Protein AF-0000000087077109 (afdb_homodimer)

Foldseek 3Di:
DVVVVVVVVVVLCVQLVQLCCQVVVPPFQAWEAEQVRDDTGTHHLVLLLVQFVQSVVLQVVQVPDPNRHSYHYDNLGHPLLVVQLRSCSRRVDGDPVSCVVRLLVQLLVCLVRVRVSSVVVSLVVCLVVPDLVCLLVQLVSCVVSVPPVSNVSSLVRCLVVVVSRCPDPVVVVRCVVPVVVVVVSVVSNVVVVVVCVVVVD/DVVVVVVVVVVLCVQLVQLCCQVVVPPFQAWEAEQVRDDTGTHHLVLLLVQFVQSVVLSVVQVPDDNRHSYHYDNLGHPLLVVQLRSCSRRVDGDPVSCVVRLLVQLLVCLVRVRVSSVVVSLVVCLVVDDLVCLLVQLVSCVVSVPPVSNVSSLVRCLVVVVSRCPDPVVVVRCVVPVVVVVVSVVSNVVVVVVCVVVVD

pLDDT: mean 93.85, std 10.09, range [44.94, 98.88]

Organism: Hibiscus syriacus (NCBI:txid106335)

InterPro domains:
  IPR000210 BTB/POZ domain [PF00651] (23-129)
  IPR000210 BTB/POZ domain [PS50097] (28-98)
  IPR000210 BTB/POZ domain [SM00225] (28-130)
  IPR011333 SKP1/BTB/POZ domain superfamily [G3DSA:3.30.710.10] (4-131)
  IPR011333 SKP1/BTB/POZ domain superfamily [SSF54695] (13-129)
  IPR044784 BTB/POZ domain containing protein At1g01640-like [PTHR47274] (1-197)

Radius of gyration: 28.77 Å; Cα contacts (8 Å, |Δi|>4): 491; chains: 2; bounding box: 65×84×62 Å

Structure (mmCIF, N/CA/C/O backbone):
data_AF-0000000087077109-model_v1
#
loop_
_entity.id
_entity.type
_entity.pdbx_description
1 polymer 'BTB/POZ domain-containing protein'
#
loop_
_atom_site.group_PDB
_atom_site.id
_atom_site.type_symbol
_atom_site.label_atom_id
_atom_site.label_alt_id
_atom_site.label_comp_id
_atom_site.label_asym_id
_atom_site.label_entity_id
_atom_site.label_seq_id
_atom_site.pdbx_PDB_ins_code
_atom_site.Cartn_x
_atom_site.Cartn_y
_atom_site.Cartn_z
_atom_site.occupancy
_atom_site.B_iso_or_equiv
_atom_site.auth_seq_id
_atom_site.auth_comp_id
_atom_site.auth_asym_id
_atom_site.auth_atom_id
_atom_site.pdbx_PDB_model_num
ATOM 1 N N . MET A 1 1 ? 22.156 6.965 -1.524 1 64.62 1 MET A N 1
ATOM 2 C CA . MET A 1 1 ? 21.531 5.742 -2.029 1 64.62 1 MET A CA 1
ATOM 3 C C . MET A 1 1 ? 20.844 4.973 -0.906 1 64.62 1 MET A C 1
ATOM 5 O O . MET A 1 1 ? 19.688 4.574 -1.038 1 64.62 1 MET A O 1
ATOM 9 N N . LYS A 1 2 ? 21.5 4.812 0.175 1 79.19 2 LYS A N 1
ATOM 10 C CA . LYS A 1 2 ? 20.969 4.141 1.359 1 79.19 2 LYS A CA 1
ATOM 11 C C . LYS A 1 2 ? 19.781 4.898 1.938 1 79.19 2 LYS A C 1
ATOM 13 O O . LYS A 1 2 ? 18.812 4.285 2.395 1 79.19 2 LYS A O 1
ATOM 18 N N . GLU A 1 3 ? 19.844 6.141 1.743 1 84 3 GLU A N 1
ATOM 19 C CA . GLU A 1 3 ? 18.766 6.977 2.277 1 84 3 GLU A CA 1
ATOM 20 C C . GLU A 1 3 ? 17.5 6.836 1.451 1 84 3 GLU A C 1
ATOM 22 O O . GLU A 1 3 ? 16.391 6.797 2.004 1 84 3 GLU A O 1
ATOM 27 N N . ILE A 1 4 ? 17.672 6.719 0.206 1 88.81 4 ILE A N 1
ATOM 28 C CA . ILE A 1 4 ? 16.531 6.559 -0.693 1 88.81 4 ILE A CA 1
ATOM 29 C C . ILE A 1 4 ? 15.844 5.227 -0.418 1 88.81 4 ILE A C 1
ATOM 31 O O . ILE A 1 4 ? 14.609 5.16 -0.342 1 88.81 4 ILE A O 1
ATOM 35 N N . GLU A 1 5 ? 16.641 4.195 -0.267 1 91.62 5 GLU A N 1
ATOM 36 C CA . GLU A 1 5 ? 16.109 2.873 0.023 1 91.62 5 GLU A CA 1
ATOM 37 C C . GLU A 1 5 ? 15.336 2.867 1.34 1 91.62 5 GLU A C 1
ATOM 39 O O . GLU A 1 5 ? 14.273 2.246 1.443 1 91.62 5 GLU A O 1
ATOM 44 N N . GLU A 1 6 ? 15.883 3.574 2.281 1 93.81 6 GLU A N 1
ATOM 45 C CA . GLU A 1 6 ? 15.227 3.643 3.586 1 93.81 6 GLU A CA 1
ATOM 46 C C . GLU A 1 6 ? 13.883 4.348 3.492 1 93.81 6 GLU A C 1
ATOM 48 O O . GLU A 1 6 ? 12.906 3.92 4.109 1 93.81 6 GLU A O 1
ATOM 53 N N . ASP A 1 7 ? 13.844 5.352 2.717 1 94.25 7 ASP A N 1
ATOM 54 C CA . ASP A 1 7 ? 12.602 6.102 2.541 1 94.25 7 ASP A CA 1
ATOM 55 C C . ASP A 1 7 ? 11.555 5.262 1.82 1 94.25 7 ASP A C 1
ATOM 57 O O . ASP A 1 7 ? 10.375 5.273 2.193 1 94.25 7 ASP A O 1
ATOM 61 N N . LEU A 1 8 ? 11.992 4.551 0.834 1 96.44 8 LEU A N 1
ATOM 62 C CA . LEU A 1 8 ? 11.078 3.684 0.097 1 96.44 8 LEU A CA 1
ATOM 63 C C . LEU A 1 8 ? 10.539 2.576 0.995 1 96.44 8 LEU A C 1
ATOM 65 O O . LEU A 1 8 ? 9.352 2.244 0.933 1 96.44 8 LEU A O 1
ATOM 69 N N . ASN A 1 9 ? 11.367 2.08 1.866 1 96.81 9 ASN A N 1
ATOM 70 C CA . ASN A 1 9 ? 10.953 1.017 2.773 1 96.81 9 ASN A CA 1
ATOM 71 C C . ASN A 1 9 ? 9.945 1.518 3.805 1 96.81 9 ASN A C 1
ATOM 73 O O . ASN A 1 9 ? 9.031 0.788 4.191 1 96.81 9 ASN A O 1
ATOM 77 N N . LYS A 1 10 ? 10.094 2.754 4.238 1 97.19 10 LYS A N 1
ATOM 78 C CA . LYS A 1 10 ? 9.125 3.344 5.16 1 97.19 10 LYS A CA 1
ATOM 79 C C . LYS A 1 10 ? 7.754 3.465 4.508 1 97.19 10 LYS A C 1
ATOM 81 O O . LYS A 1 10 ? 6.734 3.178 5.137 1 97.19 10 LYS A O 1
ATOM 86 N N . LYS A 1 11 ? 7.797 3.889 3.217 1 97.75 11 LYS A N 1
ATOM 87 C CA . LYS A 1 11 ? 6.539 4.008 2.484 1 97.75 11 LYS A CA 1
ATOM 88 C C . LYS A 1 11 ? 5.887 2.641 2.293 1 97.75 11 LYS A C 1
ATOM 90 O O . LYS A 1 11 ? 4.676 2.498 2.467 1 97.75 11 LYS A O 1
ATOM 95 N N . ILE A 1 12 ? 6.648 1.659 2.02 1 98.38 12 ILE A N 1
ATOM 96 C CA . ILE A 1 12 ? 6.137 0.307 1.823 1 98.38 12 ILE A CA 1
ATOM 97 C C . ILE A 1 12 ? 5.531 -0.21 3.127 1 98.38 12 ILE A C 1
ATOM 99 O O . ILE A 1 12 ? 4.461 -0.826 3.119 1 98.38 12 ILE A O 1
ATOM 103 N N . ARG A 1 13 ? 6.191 0.058 4.227 1 97.56 13 ARG A N 1
ATOM 104 C CA . ARG A 1 13 ? 5.668 -0.36 5.523 1 97.56 13 ARG A CA 1
ATOM 105 C C . ARG A 1 13 ? 4.32 0.297 5.809 1 97.56 13 ARG A C 1
ATOM 107 O O . ARG A 1 13 ? 3.4 -0.352 6.312 1 97.56 13 ARG A O 1
ATOM 114 N N . PHE A 1 14 ? 4.227 1.547 5.441 1 98.25 14 PHE A N 1
ATOM 115 C CA . PHE A 1 14 ? 2.971 2.268 5.625 1 98.25 14 PHE A CA 1
ATOM 116 C C . PHE A 1 14 ? 1.862 1.648 4.781 1 98.25 14 PHE A C 1
ATOM 118 O O . PHE A 1 14 ? 0.792 1.322 5.297 1 98.25 14 PHE A O 1
ATOM 125 N N . LEU A 1 15 ? 2.146 1.404 3.537 1 98.25 15 LEU A N 1
ATOM 126 C CA . LEU A 1 15 ? 1.129 0.94 2.6 1 98.25 15 LEU A CA 1
ATOM 127 C C . LEU A 1 15 ? 0.767 -0.517 2.869 1 98.25 15 LEU A C 1
ATOM 129 O O . LEU A 1 15 ? -0.402 -0.898 2.77 1 98.25 15 LEU A O 1
ATOM 133 N N . SER A 1 16 ? 1.752 -1.336 3.221 1 97.88 16 SER A N 1
ATOM 134 C CA . SER A 1 16 ? 1.506 -2.752 3.479 1 97.88 16 SER A CA 1
ATOM 135 C C . SER A 1 16 ? 0.81 -2.957 4.82 1 97.88 16 SER A C 1
ATOM 137 O O . SER A 1 16 ? 0.307 -4.047 5.105 1 97.88 16 SER A O 1
ATOM 139 N N . GLY A 1 17 ? 0.714 -1.933 5.598 1 96.75 17 GLY A N 1
ATOM 140 C CA . GLY A 1 17 ? 0.066 -2.01 6.898 1 96.75 17 GLY A CA 1
ATOM 141 C C . GLY A 1 17 ? -1.412 -2.336 6.809 1 96.75 17 GLY A C 1
ATOM 142 O O . GLY A 1 17 ? -2.027 -2.725 7.805 1 96.75 17 GLY A O 1
ATOM 143 N N . LEU A 1 18 ? -1.91 -2.26 5.625 1 97.62 18 LEU A N 1
ATOM 144 C CA . LEU A 1 18 ? -3.316 -2.592 5.418 1 97.62 18 LEU A CA 1
ATOM 145 C C . LEU A 1 18 ? -3.578 -4.062 5.727 1 97.62 18 LEU A C 1
ATOM 147 O O . LEU A 1 18 ? -4.727 -4.461 5.93 1 97.62 18 LEU A O 1
ATOM 151 N N . ILE A 1 19 ? -2.545 -4.848 5.801 1 98.12 19 ILE A N 1
ATOM 152 C CA . ILE A 1 19 ? -2.646 -6.281 6.055 1 98.12 19 ILE A CA 1
ATOM 153 C C . ILE A 1 19 ? -3.297 -6.52 7.418 1 98.12 19 ILE A C 1
ATOM 155 O O . ILE A 1 19 ? -3.906 -7.566 7.645 1 98.12 19 ILE A O 1
ATOM 159 N N . VAL A 1 20 ? -3.234 -5.559 8.312 1 97.69 20 VAL A N 1
ATOM 160 C CA . VAL A 1 20 ? -3.82 -5.695 9.641 1 97.69 20 VAL A CA 1
ATOM 161 C C . VAL A 1 20 ? -5.34 -5.809 9.531 1 97.69 20 VAL A C 1
ATOM 163 O O . VAL A 1 20 ? -5.973 -6.527 10.305 1 97.69 20 VAL A O 1
ATOM 166 N N . ALA A 1 21 ? -5.867 -5.062 8.555 1 97.56 21 ALA A N 1
ATOM 167 C CA . ALA A 1 21 ? -7.309 -5.145 8.336 1 97.56 21 ALA A CA 1
ATOM 168 C C . ALA A 1 21 ? -7.723 -6.551 7.914 1 97.56 21 ALA A C 1
ATOM 170 O O . ALA A 1 21 ? -8.789 -7.031 8.289 1 97.56 21 ALA A O 1
ATOM 171 N N . PHE A 1 22 ? -6.918 -7.238 7.18 1 98.19 22 PHE A N 1
ATOM 172 C CA . PHE A 1 22 ? -7.164 -8.609 6.742 1 98.19 22 PHE A CA 1
ATOM 173 C C . PHE A 1 22 ? -6.996 -9.586 7.902 1 98.19 22 PHE A C 1
ATOM 175 O O . PHE A 1 22 ? -7.898 -10.375 8.188 1 98.19 22 PHE A O 1
ATOM 182 N N . ARG A 1 23 ? -5.902 -9.414 8.57 1 97.81 23 ARG A N 1
ATOM 183 C CA . ARG A 1 23 ? -5.555 -10.352 9.641 1 97.81 23 ARG A CA 1
ATOM 184 C C . ARG A 1 23 ? -6.555 -10.273 10.789 1 97.81 23 ARG A C 1
ATOM 186 O O . ARG A 1 23 ? -6.984 -11.297 11.32 1 97.81 23 ARG A O 1
ATOM 193 N N . ASP A 1 24 ? -6.926 -9.031 11.102 1 96.81 24 ASP A N 1
ATOM 194 C CA . ASP A 1 24 ? -7.824 -8.828 12.234 1 96.81 24 ASP A CA 1
ATOM 195 C C . ASP A 1 24 ? -9.281 -8.75 11.773 1 96.81 24 ASP A C 1
ATOM 197 O O . ASP A 1 24 ? -10.18 -8.523 12.586 1 96.81 24 ASP A O 1
ATOM 201 N N . GLN A 1 25 ? -9.523 -8.938 10.5 1 96.94 25 GLN A N 1
ATOM 202 C CA . GLN A 1 25 ? -10.852 -8.93 9.898 1 96.94 25 GLN A CA 1
ATOM 203 C C . GLN A 1 25 ? -11.617 -7.672 10.289 1 96.94 25 GLN A C 1
ATOM 205 O O . GLN A 1 25 ? -12.758 -7.754 10.75 1 96.94 25 GLN A O 1
ATOM 210 N N . ILE A 1 26 ? -10.922 -6.516 10.117 1 95.62 26 ILE A N 1
ATOM 211 C CA . ILE A 1 26 ? -11.5 -5.223 10.461 1 95.62 26 ILE A CA 1
ATOM 212 C C . ILE A 1 26 ? -12.398 -4.734 9.32 1 95.62 26 ILE A C 1
ATOM 214 O O . ILE A 1 26 ? -11.906 -4.418 8.234 1 95.62 26 ILE A O 1
ATOM 218 N N . HIS A 1 27 ? -13.703 -4.715 9.555 1 94.25 27 HIS A N 1
ATOM 219 C CA . HIS A 1 27 ? -14.695 -4.164 8.641 1 94.25 27 HIS A CA 1
ATOM 220 C C . HIS A 1 27 ? -14.68 -4.898 7.305 1 94.25 27 HIS A C 1
ATOM 222 O O . HIS A 1 27 ? -14.688 -4.266 6.246 1 94.25 27 HIS A O 1
ATOM 228 N N . THR A 1 28 ? -14.547 -6.188 7.309 1 96.44 28 THR A N 1
ATOM 229 C CA . THR A 1 28 ? -14.648 -6.98 6.09 1 96.44 28 THR A CA 1
ATOM 230 C C . THR A 1 28 ? -16.078 -6.934 5.531 1 96.44 28 THR A C 1
ATOM 232 O O . THR A 1 28 ? -17.031 -6.711 6.277 1 96.44 28 THR A O 1
ATOM 235 N N . ASP A 1 29 ? -16.203 -7.141 4.184 1 95.06 29 ASP A N 1
ATOM 236 C CA . ASP A 1 29 ? -17.516 -6.977 3.598 1 95.06 29 ASP A CA 1
ATOM 237 C C . ASP A 1 29 ? -17.766 -7.992 2.48 1 95.06 29 ASP A C 1
ATOM 239 O O . ASP A 1 29 ? -18.703 -7.855 1.698 1 95.06 29 ASP A O 1
ATOM 243 N N . ILE A 1 30 ? -16.953 -9.047 2.363 1 96.25 30 ILE A N 1
ATOM 244 C CA . ILE A 1 30 ? -17.141 -10.109 1.381 1 96.25 30 ILE A CA 1
ATOM 245 C C . ILE A 1 30 ? -16.5 -11.398 1.895 1 96.25 30 ILE A C 1
ATOM 247 O O . ILE A 1 30 ? -15.578 -11.367 2.711 1 96.25 30 ILE A O 1
ATOM 251 N N . GLN A 1 31 ? -17.016 -12.492 1.467 1 97.44 31 GLN A N 1
ATOM 252 C CA . GLN A 1 31 ? -16.469 -13.805 1.789 1 97.44 31 GLN A CA 1
ATOM 253 C C . GLN A 1 31 ? -15.922 -14.5 0.542 1 97.44 31 GLN A C 1
ATOM 255 O O . GLN A 1 31 ? -16.578 -14.516 -0.502 1 97.44 31 GLN A O 1
ATOM 260 N N . LEU A 1 32 ? -14.727 -15.07 0.633 1 97.88 32 LEU A N 1
ATOM 261 C CA . LEU A 1 32 ? -14.148 -15.875 -0.441 1 97.88 32 LEU A CA 1
ATOM 262 C C . LEU A 1 32 ? -14.148 -17.359 -0.073 1 97.88 32 LEU A C 1
ATOM 264 O O . LEU A 1 32 ? -13.648 -17.734 0.985 1 97.88 32 LEU A O 1
ATOM 268 N N . LYS A 1 33 ? -14.664 -18.141 -0.92 1 97.88 33 LYS A N 1
ATOM 269 C CA . LYS A 1 33 ? -14.766 -19.578 -0.689 1 97.88 33 LYS A CA 1
ATOM 270 C C . LYS A 1 33 ? -13.727 -20.344 -1.506 1 97.88 33 LYS A C 1
ATOM 272 O O . LYS A 1 33 ? -13.68 -20.219 -2.73 1 97.88 33 LYS A O 1
ATOM 277 N N . PRO A 1 34 ? -12.93 -21.156 -0.803 1 98.31 34 PRO A N 1
ATOM 278 C CA . PRO A 1 34 ? -11.938 -21.953 -1.535 1 98.31 34 PRO A CA 1
ATOM 279 C C . PRO A 1 34 ? -12.555 -23.141 -2.273 1 98.31 34 PRO A C 1
ATOM 281 O O . PRO A 1 34 ? -13.695 -23.516 -1.998 1 98.31 34 PRO A O 1
ATOM 284 N N . GLY A 1 35 ? -11.82 -23.719 -3.186 1 97.12 35 GLY A N 1
ATOM 285 C CA . GLY A 1 35 ? -12.297 -24.797 -4.039 1 97.12 35 GLY A CA 1
ATOM 286 C C . GLY A 1 35 ? -12.406 -26.125 -3.322 1 97.12 35 GLY A C 1
ATOM 287 O O . GLY A 1 35 ? -13.109 -27.016 -3.775 1 97.12 35 GLY A O 1
ATOM 288 N N . ASN A 1 36 ? -11.727 -26.219 -2.189 1 97.12 36 ASN A N 1
ATOM 289 C CA . ASN A 1 36 ? -11.75 -27.484 -1.464 1 97.12 36 ASN A CA 1
ATOM 290 C C . ASN A 1 36 ? -12.867 -27.516 -0.425 1 97.12 36 ASN A C 1
ATOM 292 O O . ASN A 1 36 ? -12.789 -28.266 0.554 1 97.12 36 ASN A O 1
ATOM 296 N N . ASP A 1 37 ? -13.766 -26.688 -0.528 1 93.94 37 ASP A N 1
ATOM 297 C CA . ASP A 1 37 ? -14.945 -26.594 0.329 1 93.94 37 ASP A CA 1
ATOM 298 C C . ASP A 1 37 ? -14.547 -26.297 1.773 1 93.94 37 ASP A C 1
ATOM 300 O O . ASP A 1 37 ? -15.188 -26.781 2.709 1 93.94 37 ASP A O 1
ATOM 304 N N . GLY A 1 38 ? -13.453 -25.656 1.883 1 96.75 38 GLY A N 1
ATOM 305 C CA . GLY A 1 38 ? -13.062 -25.172 3.195 1 96.75 38 GLY A CA 1
ATOM 306 C C . GLY A 1 38 ? -13.844 -23.953 3.645 1 96.75 38 GLY A C 1
ATOM 307 O O . GLY A 1 38 ? -14.766 -23.516 2.951 1 96.75 38 GLY A O 1
ATOM 308 N N . PRO A 1 39 ? -13.586 -23.5 4.777 1 97.31 39 PRO A N 1
ATOM 309 C CA . PRO A 1 39 ? -14.266 -22.312 5.301 1 97.31 39 PRO A CA 1
ATOM 310 C C . PRO A 1 39 ? -14.023 -21.078 4.441 1 97.31 39 PRO A C 1
ATOM 312 O O . PRO A 1 39 ? -12.961 -20.938 3.824 1 97.31 39 PRO A O 1
ATOM 315 N N . THR A 1 40 ? -14.984 -20.25 4.457 1 97.69 40 THR A N 1
ATOM 316 C CA . THR A 1 40 ? -14.836 -18.984 3.738 1 97.69 40 THR A CA 1
ATOM 317 C C . THR A 1 40 ? -13.852 -18.062 4.453 1 97.69 40 THR A C 1
ATOM 319 O O . THR A 1 40 ? -13.648 -18.188 5.664 1 97.69 40 THR A O 1
ATOM 322 N N . ILE A 1 41 ? -13.258 -17.125 3.689 1 98.31 41 ILE A N 1
ATOM 323 C CA . ILE A 1 41 ? -12.297 -16.156 4.203 1 98.31 41 ILE A CA 1
ATOM 324 C C . ILE A 1 41 ? -12.828 -14.742 4 1 98.31 41 ILE A C 1
ATOM 326 O O . ILE A 1 41 ? -13.062 -14.32 2.865 1 98.31 41 ILE A O 1
ATOM 330 N N . PRO A 1 42 ? -12.984 -14.008 5.098 1 98.12 42 PRO A N 1
ATOM 331 C CA . PRO A 1 42 ? -13.445 -12.617 4.957 1 98.12 42 PRO A CA 1
ATOM 332 C C . PRO A 1 42 ? -12.391 -11.719 4.316 1 98.12 42 PRO A C 1
ATOM 334 O O . PRO A 1 42 ? -11.195 -11.875 4.574 1 98.12 42 PRO A O 1
ATOM 337 N N . ALA A 1 43 ? -12.812 -10.828 3.473 1 98 43 ALA A N 1
ATOM 338 C CA . ALA A 1 43 ? -11.93 -9.883 2.787 1 98 43 ALA A CA 1
ATOM 339 C C . ALA A 1 43 ? -12.664 -8.578 2.486 1 98 43 ALA A C 1
ATOM 341 O O . ALA A 1 43 ? -13.68 -8.273 3.113 1 98 43 ALA A O 1
ATOM 342 N N . HIS A 1 44 ? -12.102 -7.738 1.712 1 97.44 44 HIS A N 1
ATOM 343 C CA . HIS A 1 44 ? -12.664 -6.426 1.406 1 97.44 44 HIS A CA 1
ATOM 344 C C . HIS A 1 44 ? -12.883 -6.258 -0.094 1 97.44 44 HIS A C 1
ATOM 346 O O . HIS A 1 44 ? -11.938 -6.359 -0.88 1 97.44 44 HIS A O 1
ATOM 352 N N . ARG A 1 45 ? -14.078 -5.938 -0.504 1 96.62 45 ARG A N 1
ATOM 353 C CA . ARG A 1 45 ? -14.461 -5.797 -1.906 1 96.62 45 ARG A CA 1
ATOM 354 C C . ARG A 1 45 ? -13.57 -4.789 -2.619 1 96.62 45 ARG A C 1
ATOM 356 O O . ARG A 1 45 ? -13.055 -5.062 -3.707 1 96.62 45 ARG A O 1
ATOM 363 N N . ALA A 1 46 ? -13.398 -3.623 -1.99 1 96.69 46 ALA A N 1
ATOM 364 C CA . ALA A 1 46 ? -12.672 -2.521 -2.617 1 96.69 46 ALA A CA 1
ATOM 365 C C . ALA A 1 46 ? -11.234 -2.92 -2.924 1 96.69 46 ALA A C 1
ATOM 367 O O . ALA A 1 46 ? -10.695 -2.574 -3.98 1 96.69 46 ALA A O 1
ATOM 368 N N . LEU A 1 47 ? -10.602 -3.637 -1.979 1 97.94 47 LEU A N 1
ATOM 369 C CA . LEU A 1 47 ? -9.227 -4.074 -2.164 1 97.94 47 LEU A CA 1
ATOM 370 C C . LEU A 1 47 ? -9.117 -5.047 -3.332 1 97.94 47 LEU A C 1
ATOM 372 O O . LEU A 1 47 ? -8.242 -4.895 -4.191 1 97.94 47 LEU A O 1
ATOM 376 N N . LEU A 1 48 ? -10.039 -6.02 -3.354 1 98 48 LEU A N 1
ATOM 377 C CA . LEU A 1 48 ? -10.031 -7.008 -4.426 1 98 48 LEU A CA 1
ATOM 378 C C . LEU A 1 48 ? -10.227 -6.336 -5.785 1 98 48 LEU A C 1
ATOM 380 O O . LEU A 1 48 ? -9.492 -6.629 -6.734 1 98 48 LEU A O 1
ATOM 384 N N . ALA A 1 49 ? -11.18 -5.426 -5.812 1 97.06 49 ALA A N 1
ATOM 385 C CA . ALA A 1 49 ? -11.492 -4.73 -7.059 1 97.06 49 ALA A CA 1
ATOM 386 C C . ALA A 1 49 ? -10.32 -3.875 -7.527 1 97.06 49 ALA A C 1
ATOM 388 O O . ALA A 1 49 ? -10.094 -3.729 -8.727 1 97.06 49 ALA A O 1
ATOM 389 N N . ALA A 1 50 ? -9.594 -3.348 -6.598 1 97.25 50 ALA A N 1
ATOM 390 C CA . ALA A 1 50 ? -8.469 -2.48 -6.938 1 97.25 50 ALA A CA 1
ATOM 391 C C . ALA A 1 50 ? -7.273 -3.299 -7.426 1 97.25 50 ALA A C 1
ATOM 393 O O . ALA A 1 50 ? -6.457 -2.811 -8.211 1 97.25 50 ALA A O 1
ATOM 394 N N . ARG A 1 51 ? -7.137 -4.543 -7.027 1 97.94 51 ARG A N 1
ATOM 395 C CA . ARG A 1 51 ? -5.941 -5.344 -7.258 1 97.94 51 ARG A CA 1
ATOM 396 C C . ARG A 1 51 ? -6.102 -6.211 -8.508 1 97.94 51 ARG A C 1
ATOM 398 O O . ARG A 1 51 ? -5.113 -6.711 -9.047 1 97.94 51 ARG A O 1
ATOM 405 N N . SER A 1 52 ? -7.297 -6.402 -8.914 1 97.81 52 SER A N 1
ATOM 406 C CA . SER A 1 52 ? -7.582 -7.312 -10.016 1 97.81 52 SER A CA 1
ATOM 407 C C . SER A 1 52 ? -8.766 -6.824 -10.844 1 97.81 52 SER A C 1
ATOM 409 O O . SER A 1 52 ? -9.875 -6.672 -10.32 1 97.81 52 SER A O 1
ATOM 411 N N . GLU A 1 53 ? -8.547 -6.688 -12.156 1 95.19 53 GLU A N 1
ATOM 412 C CA . GLU A 1 53 ? -9.633 -6.293 -13.047 1 95.19 53 GLU A CA 1
ATOM 413 C C . GLU A 1 53 ? -10.734 -7.348 -13.078 1 95.19 53 GLU A C 1
ATOM 415 O O . GLU A 1 53 ? -11.914 -7.016 -13.172 1 95.19 53 GLU A O 1
ATOM 420 N N . ILE A 1 54 ? -10.352 -8.555 -12.969 1 97.19 54 ILE A N 1
ATOM 421 C CA . ILE A 1 54 ? -11.305 -9.648 -12.984 1 97.19 54 ILE A CA 1
ATOM 422 C C . ILE A 1 54 ? -12.164 -9.617 -11.727 1 97.19 54 ILE A C 1
ATOM 424 O O . ILE A 1 54 ? -13.391 -9.742 -11.789 1 97.19 54 ILE A O 1
ATOM 428 N N . PHE A 1 55 ? -11.531 -9.398 -10.578 1 96.62 55 PHE A N 1
ATOM 429 C CA . PHE A 1 55 ? -12.312 -9.242 -9.352 1 96.62 55 PHE A CA 1
ATOM 430 C C . PHE A 1 55 ? -13.227 -8.023 -9.438 1 96.62 55 PHE A C 1
ATOM 432 O O . PHE A 1 55 ? -14.367 -8.07 -8.984 1 96.62 55 PHE A O 1
ATOM 439 N N . ARG A 1 56 ? -12.68 -6.953 -10 1 95.38 56 ARG A N 1
ATOM 440 C CA . ARG A 1 56 ? -13.492 -5.75 -10.164 1 95.38 56 ARG A CA 1
ATOM 441 C C . ARG A 1 56 ? -14.758 -6.051 -10.953 1 95.38 56 ARG A C 1
ATOM 443 O O . ARG A 1 56 ? -15.859 -5.672 -10.531 1 95.38 56 ARG A O 1
ATOM 450 N N . ASP A 1 57 ? -14.688 -6.773 -12.016 1 94.38 57 ASP A N 1
ATOM 451 C CA . ASP A 1 57 ? -15.82 -7.133 -12.859 1 94.38 57 ASP A CA 1
ATOM 452 C C . ASP A 1 57 ? -16.797 -8.047 -12.117 1 94.38 57 ASP A C 1
ATOM 454 O O . ASP A 1 57 ? -18.016 -7.875 -12.211 1 94.38 57 ASP A O 1
ATOM 458 N N . MET A 1 58 ? -16.219 -8.977 -11.398 1 92.19 58 MET A N 1
ATOM 459 C CA . MET A 1 58 ? -17.031 -9.914 -10.641 1 92.19 58 MET A CA 1
ATOM 460 C C . MET A 1 58 ? -17.891 -9.188 -9.609 1 92.19 58 MET A C 1
ATOM 462 O O . MET A 1 58 ? -19.047 -9.547 -9.383 1 92.19 58 MET A O 1
ATOM 466 N N . LEU A 1 59 ? -17.312 -8.203 -9.031 1 92.69 59 LEU A N 1
ATOM 467 C CA . LEU A 1 59 ? -17.953 -7.527 -7.91 1 92.69 59 LEU A CA 1
ATOM 468 C C . LEU A 1 59 ? -18.875 -6.418 -8.406 1 92.69 59 LEU A C 1
ATOM 470 O O . LEU A 1 59 ? -19.75 -5.949 -7.664 1 92.69 59 LEU A O 1
ATOM 474 N N . ASP A 1 60 ? -18.656 -5.855 -9.547 1 84.31 60 ASP A N 1
ATOM 475 C CA . ASP A 1 60 ? -19.531 -4.863 -10.156 1 84.31 60 ASP A CA 1
ATOM 476 C C . ASP A 1 60 ? -20.812 -5.512 -10.664 1 84.31 60 ASP A C 1
ATOM 478 O O . ASP A 1 60 ? -21.891 -4.914 -10.586 1 84.31 60 ASP A O 1
ATOM 482 N N . SER A 1 61 ? -20.734 -6.605 -11.344 1 68.62 61 SER A N 1
ATOM 483 C CA . SER A 1 61 ? -21.875 -7.309 -11.922 1 68.62 61 SER A CA 1
ATOM 484 C C . SER A 1 61 ? -22.875 -7.715 -10.852 1 68.62 61 SER A C 1
ATOM 486 O O . SER A 1 61 ? -24.078 -7.773 -11.109 1 68.62 61 SER A O 1
ATOM 488 N N . ASP A 1 62 ? -22.5 -7.941 -9.711 1 55.03 62 ASP A N 1
ATOM 489 C CA . ASP A 1 62 ? -23.375 -8.383 -8.633 1 55.03 62 ASP A CA 1
ATOM 490 C C . ASP A 1 62 ? -24.266 -7.242 -8.141 1 55.03 62 ASP A C 1
ATOM 492 O O . ASP A 1 62 ? -25.312 -7.48 -7.543 1 55.03 62 ASP A O 1
ATOM 496 N N . ASP A 1 63 ? -23.906 -5.914 -8.242 1 52.81 63 ASP A N 1
ATOM 497 C CA . ASP A 1 63 ? -24.734 -4.789 -7.793 1 52.81 63 ASP A CA 1
ATOM 498 C C . ASP A 1 63 ? -26.047 -4.723 -8.57 1 52.81 63 ASP A C 1
ATOM 500 O O . ASP A 1 63 ? -27.016 -4.109 -8.109 1 52.81 63 ASP A O 1
ATOM 504 N N . CYS A 1 64 ? -26.172 -5.121 -9.867 1 48.53 64 CYS A N 1
ATOM 505 C CA . CYS A 1 64 ? -27.375 -4.879 -10.648 1 48.53 64 CYS A CA 1
ATOM 506 C C . CYS A 1 64 ? -28.438 -5.941 -10.359 1 48.53 64 CYS A C 1
ATOM 508 O O . CYS A 1 64 ? -29.594 -5.781 -10.734 1 48.53 64 CYS A O 1
ATOM 510 N N . LYS A 1 65 ? -27.984 -7.199 -10.211 1 45.97 65 LYS A N 1
ATOM 511 C CA . LYS A 1 65 ? -29.062 -8.172 -10.141 1 45.97 65 LYS A CA 1
ATOM 512 C C . LYS A 1 65 ? -29.469 -8.43 -8.695 1 45.97 65 LYS A C 1
ATOM 514 O O . LYS A 1 65 ? -30.328 -7.738 -8.148 1 45.97 65 LYS A O 1
ATOM 519 N N . ALA A 1 66 ? -29.438 -9.727 -8.297 1 45 66 ALA A N 1
ATOM 520 C CA . ALA A 1 66 ? -29.875 -10.32 -7.031 1 45 66 ALA A CA 1
ATOM 521 C C . ALA A 1 66 ? -28.969 -9.859 -5.887 1 45 66 ALA A C 1
ATOM 523 O O . ALA A 1 66 ? -27.844 -9.422 -6.109 1 45 66 ALA A O 1
ATOM 524 N N . PRO A 1 67 ? -29.5 -9.633 -4.805 1 48 67 PRO A N 1
ATOM 525 C CA . PRO A 1 67 ? -28.688 -9.219 -3.666 1 48 67 PRO A CA 1
ATOM 526 C C . PRO A 1 67 ? -27.281 -9.82 -3.699 1 48 67 PRO A C 1
ATOM 528 O O . PRO A 1 67 ? -27.125 -11.016 -3.928 1 48 67 PRO A O 1
ATOM 531 N N . PRO A 1 68 ? -26.297 -9.094 -4.148 1 50.53 68 PRO A N 1
ATOM 532 C CA . PRO A 1 68 ? -24.969 -9.648 -4.352 1 50.53 68 PRO A CA 1
ATOM 533 C C . PRO A 1 68 ? -24.594 -10.695 -3.303 1 50.53 68 PRO A C 1
ATOM 535 O O . PRO A 1 68 ? -24.875 -10.516 -2.115 1 50.53 68 PRO A O 1
ATOM 538 N N . SER A 1 69 ? -24.562 -11.883 -3.615 1 61.34 69 SER A N 1
ATOM 539 C CA . SER A 1 69 ? -24.016 -12.867 -2.682 1 61.34 69 SER A CA 1
ATOM 540 C C . SER A 1 69 ? -22.75 -12.352 -2.008 1 61.34 69 SER A C 1
ATOM 542 O O . SER A 1 69 ? -21.922 -11.695 -2.648 1 61.34 69 SER A O 1
ATOM 544 N N . ASP A 1 70 ? -22.703 -12.289 -0.765 1 83.94 70 ASP A N 1
ATOM 545 C CA . ASP A 1 70 ? -21.594 -11.867 0.094 1 83.94 70 ASP A CA 1
ATOM 546 C C . ASP A 1 70 ? -20.438 -12.859 0.02 1 83.94 70 ASP A C 1
ATOM 548 O O . ASP A 1 70 ? -19.547 -12.852 0.877 1 83.94 70 ASP A O 1
ATOM 552 N N . THR A 1 71 ? -20.562 -13.758 -1.202 1 93 71 THR A N 1
ATOM 553 C CA . THR A 1 71 ? -19.516 -14.766 -1.251 1 93 71 THR A CA 1
ATOM 554 C C . THR A 1 71 ? -19.031 -14.977 -2.686 1 93 71 THR A C 1
ATOM 556 O O . THR A 1 71 ? -19.844 -15.078 -3.607 1 93 71 THR A O 1
ATOM 559 N N . ILE A 1 72 ? -17.812 -14.992 -2.98 1 94.25 72 ILE A N 1
ATOM 560 C CA . ILE A 1 72 ? -17.172 -15.344 -4.242 1 94.25 72 ILE A CA 1
ATOM 561 C C . ILE A 1 72 ? -16.406 -16.656 -4.078 1 94.25 72 ILE A C 1
ATOM 563 O O . ILE A 1 72 ? -15.656 -16.812 -3.117 1 94.25 72 ILE A O 1
ATOM 567 N N . THR A 1 73 ? -16.609 -17.531 -5.016 1 95.75 73 THR A N 1
ATOM 568 C CA . THR A 1 73 ? -15.891 -18.812 -4.961 1 95.75 73 THR A CA 1
ATOM 569 C C . THR A 1 73 ? -14.656 -18.766 -5.859 1 95.75 73 THR A C 1
ATOM 571 O O . THR A 1 73 ? -14.719 -18.266 -6.98 1 95.75 73 THR A O 1
ATOM 574 N N . ILE A 1 74 ? -13.609 -19.219 -5.367 1 97.62 74 ILE A N 1
ATOM 575 C CA . ILE A 1 74 ? -12.359 -19.422 -6.102 1 97.62 74 ILE A CA 1
ATOM 576 C C . ILE A 1 74 ? -12.062 -20.906 -6.223 1 97.62 74 ILE A C 1
ATOM 578 O O . ILE A 1 74 ? -11.289 -21.453 -5.434 1 97.62 74 ILE A O 1
ATOM 582 N N . PRO A 1 75 ? -12.555 -21.469 -7.188 1 96.94 75 PRO A N 1
ATOM 583 C CA . PRO A 1 75 ? -12.602 -22.938 -7.215 1 96.94 75 PRO A CA 1
ATOM 584 C C . PRO A 1 75 ? -11.227 -23.562 -7.422 1 96.94 75 PRO A C 1
ATOM 586 O O . PRO A 1 75 ? -11.008 -24.719 -7.047 1 96.94 75 PRO A O 1
ATOM 589 N N . GLU A 1 76 ? -10.297 -22.891 -7.945 1 96.5 76 GLU A N 1
ATOM 590 C CA . GLU A 1 76 ? -9.023 -23.516 -8.328 1 96.5 76 GLU A CA 1
ATOM 591 C C . GLU A 1 76 ? -8.039 -23.5 -7.16 1 96.5 76 GLU A C 1
ATOM 593 O O . GLU A 1 76 ? -6.992 -24.141 -7.223 1 96.5 76 GLU A O 1
ATOM 598 N N . LEU A 1 77 ? -8.367 -22.75 -6.121 1 98.62 77 LEU A N 1
ATOM 599 C CA . LEU A 1 77 ? -7.441 -22.625 -4.996 1 98.62 77 LEU A CA 1
ATOM 600 C C . LEU A 1 77 ? -8.008 -23.297 -3.754 1 98.62 77 LEU A C 1
ATOM 602 O O . LEU A 1 77 ? -9.195 -23.156 -3.445 1 98.62 77 LEU A O 1
ATOM 606 N N . ASN A 1 78 ? -7.156 -24.094 -3.096 1 98.56 78 ASN A N 1
ATOM 607 C CA . ASN A 1 78 ? -7.566 -24.594 -1.785 1 98.56 78 ASN A CA 1
ATOM 608 C C . ASN A 1 78 ? -7.441 -23.516 -0.715 1 98.56 78 ASN A C 1
ATOM 610 O O . ASN A 1 78 ? -7.066 -22.375 -1.014 1 98.56 78 ASN A O 1
ATOM 614 N N . THR A 1 79 ? -7.699 -23.844 0.505 1 98.62 79 THR A N 1
ATOM 615 C CA . THR A 1 79 ? -7.781 -22.875 1.596 1 98.62 79 THR A CA 1
ATOM 616 C C . THR A 1 79 ? -6.445 -22.172 1.794 1 98.62 79 THR A C 1
ATOM 618 O O . THR A 1 79 ? -6.391 -20.938 1.843 1 98.62 79 THR A O 1
ATOM 621 N N . GLU A 1 80 ? -5.348 -22.906 1.839 1 98.56 80 GLU A N 1
ATOM 622 C CA . GLU A 1 80 ? -4.031 -22.328 2.098 1 98.56 80 GLU A CA 1
ATOM 623 C C . GLU A 1 80 ? -3.58 -21.438 0.94 1 98.56 80 GLU A C 1
ATOM 625 O O . GLU A 1 80 ? -3.008 -20.375 1.157 1 98.56 80 GLU A O 1
ATOM 630 N N . GLU A 1 81 ? -3.859 -21.922 -0.244 1 98.81 81 GLU A N 1
ATOM 631 C CA . GLU A 1 81 ? -3.5 -21.156 -1.435 1 98.81 81 GLU A CA 1
ATOM 632 C C . GLU A 1 81 ? -4.281 -19.844 -1.505 1 98.81 81 GLU A C 1
ATOM 634 O O . GLU A 1 81 ? -3.713 -18.797 -1.816 1 98.81 81 GLU A O 1
ATOM 639 N N . LEU A 1 82 ? -5.555 -19.938 -1.196 1 98.81 82 LEU A N 1
ATOM 640 C CA . LEU A 1 82 ? -6.391 -18.75 -1.221 1 98.81 82 LEU A CA 1
ATOM 641 C C . LEU A 1 82 ? -5.953 -17.75 -0.151 1 98.81 82 LEU A C 1
ATOM 643 O O . LEU A 1 82 ? -5.891 -16.547 -0.406 1 98.81 82 LEU A O 1
ATOM 647 N N . GLU A 1 83 ? -5.617 -18.25 0.983 1 98.62 83 GLU A N 1
ATOM 648 C CA . GLU A 1 83 ? -5.098 -17.391 2.041 1 98.62 83 GLU A CA 1
ATOM 649 C C . GLU A 1 83 ? -3.818 -16.688 1.599 1 98.62 83 GLU A C 1
ATOM 651 O O . GLU A 1 83 ? -3.643 -15.484 1.851 1 98.62 83 GLU A O 1
ATOM 656 N N . SER A 1 84 ? -2.918 -17.391 0.964 1 98.81 84 SER A N 1
ATOM 657 C CA . SER A 1 84 ? -1.666 -16.828 0.474 1 98.81 84 SER A CA 1
ATOM 658 C C . SER A 1 84 ? -1.923 -15.758 -0.583 1 98.81 84 SER A C 1
ATOM 660 O O . SER A 1 84 ? -1.273 -14.711 -0.583 1 98.81 84 SER A O 1
ATOM 662 N N . LEU A 1 85 ? -2.877 -16.047 -1.478 1 98.88 85 LEU A N 1
ATOM 663 C CA . LEU A 1 85 ? -3.244 -15.047 -2.484 1 98.88 85 LEU A CA 1
ATOM 664 C C . LEU A 1 85 ? -3.725 -13.758 -1.828 1 98.88 85 LEU A C 1
ATOM 666 O O . LEU A 1 85 ? -3.254 -12.672 -2.17 1 98.88 85 LEU A O 1
ATOM 670 N N . LEU A 1 86 ? -4.559 -13.898 -0.848 1 98.75 86 LEU A N 1
ATOM 671 C CA . LEU A 1 86 ? -5.137 -12.727 -0.191 1 98.75 86 LEU A CA 1
ATOM 672 C C . LEU A 1 86 ? -4.074 -11.969 0.595 1 98.75 86 LEU A C 1
ATOM 674 O O . LEU A 1 86 ? -4.023 -10.734 0.548 1 98.75 86 LEU A O 1
ATOM 678 N N . GLU A 1 87 ? -3.262 -12.688 1.304 1 98.69 87 GLU A N 1
ATOM 679 C CA . GLU A 1 87 ? -2.168 -12.031 2.01 1 98.69 87 GLU A CA 1
ATOM 680 C C . GLU A 1 87 ? -1.331 -11.18 1.06 1 98.69 87 GLU A C 1
ATOM 682 O O . GLU A 1 87 ? -0.976 -10.047 1.384 1 98.69 87 GLU A O 1
ATOM 687 N N . PHE A 1 88 ? -1.038 -11.703 -0.1 1 98.81 88 PHE A N 1
ATOM 688 C CA . PHE A 1 88 ? -0.248 -10.977 -1.087 1 98.81 88 PHE A CA 1
ATOM 689 C C . PHE A 1 88 ? -0.995 -9.742 -1.572 1 98.81 88 PHE A C 1
ATOM 691 O O . PHE A 1 88 ? -0.403 -8.672 -1.718 1 98.81 88 PHE A O 1
ATOM 698 N N . LEU A 1 89 ? -2.264 -9.898 -1.843 1 98.75 89 LEU A N 1
ATOM 699 C CA . LEU A 1 89 ? -3.047 -8.781 -2.355 1 98.75 89 LEU A CA 1
ATOM 700 C C . LEU A 1 89 ? -3.041 -7.617 -1.371 1 98.75 89 LEU A C 1
ATOM 702 O O . LEU A 1 89 ? -3.072 -6.453 -1.778 1 98.75 89 LEU A O 1
ATOM 706 N N . TYR A 1 90 ? -2.92 -7.871 -0.088 1 98.44 90 TYR A N 1
ATOM 707 C CA . TYR A 1 90 ? -2.982 -6.832 0.933 1 98.44 90 TYR A CA 1
ATOM 708 C C . TYR A 1 90 ? -1.607 -6.219 1.171 1 98.44 90 TYR A C 1
ATOM 710 O O . TYR A 1 90 ? -1.499 -5.039 1.519 1 98.44 90 TYR A O 1
ATOM 718 N N . SER A 1 91 ? -0.569 -7 0.99 1 98 91 SER A N 1
ATOM 719 C CA . SER A 1 91 ? 0.717 -6.535 1.498 1 98 91 SER A CA 1
ATOM 720 C C . SER A 1 91 ? 1.749 -6.43 0.38 1 98 91 SER A C 1
ATOM 722 O O . SER A 1 91 ? 2.801 -5.809 0.554 1 98 91 SER A O 1
ATOM 724 N N . GLY A 1 92 ? 1.504 -7.062 -0.747 1 98.06 92 GLY A N 1
ATOM 725 C CA . GLY A 1 92 ? 2.457 -7.078 -1.846 1 98.06 92 GLY A CA 1
ATOM 726 C C . GLY A 1 92 ? 3.641 -7.992 -1.599 1 98.06 92 GLY A C 1
ATOM 727 O O . GLY A 1 92 ? 4.676 -7.867 -2.252 1 98.06 92 GLY A O 1
ATOM 728 N N . ASN A 1 93 ? 3.449 -8.852 -0.605 1 97.75 93 ASN A N 1
ATOM 729 C CA . ASN A 1 93 ? 4.539 -9.742 -0.227 1 97.75 93 ASN A CA 1
ATOM 730 C C . ASN A 1 93 ? 4.016 -11.078 0.295 1 97.75 93 ASN A C 1
ATOM 732 O O . ASN A 1 93 ? 2.832 -11.203 0.615 1 97.75 93 ASN A O 1
ATOM 736 N N . LEU A 1 94 ? 4.902 -12.055 0.273 1 97.88 94 LEU A N 1
ATOM 737 C CA . LEU A 1 94 ? 4.609 -13.375 0.827 1 97.88 94 LEU A CA 1
ATOM 738 C C . LEU A 1 94 ? 5.855 -13.984 1.463 1 97.88 94 LEU A C 1
ATOM 740 O O . LEU A 1 94 ? 6.957 -13.875 0.914 1 97.88 94 LEU A O 1
ATOM 744 N N . ASP A 1 95 ? 5.656 -14.625 2.547 1 97.06 95 ASP A N 1
ATOM 745 C CA . ASP A 1 95 ? 6.773 -15.305 3.193 1 97.06 95 ASP A CA 1
ATOM 746 C C . ASP A 1 95 ? 7.363 -16.375 2.279 1 97.06 95 ASP A C 1
ATOM 748 O O . ASP A 1 95 ? 6.637 -17.016 1.509 1 97.06 95 ASP A O 1
ATOM 752 N N . SER A 1 96 ? 8.602 -16.656 2.504 1 96.75 96 SER A N 1
ATOM 753 C CA . SER A 1 96 ? 9.328 -17.562 1.627 1 96.75 96 SER A CA 1
ATOM 754 C C . SER A 1 96 ? 8.75 -18.969 1.694 1 96.75 96 SER A C 1
ATOM 756 O O . SER A 1 96 ? 8.68 -19.672 0.68 1 96.75 96 SER A O 1
ATOM 758 N N . ASP A 1 97 ? 8.391 -19.375 2.846 1 97.69 97 ASP A N 1
ATOM 759 C CA . ASP A 1 97 ? 7.852 -20.734 3.008 1 97.69 97 ASP A CA 1
ATOM 760 C C . ASP A 1 97 ? 6.535 -20.891 2.252 1 97.69 97 ASP A C 1
ATOM 762 O O . ASP A 1 97 ? 6.297 -21.922 1.618 1 97.69 97 ASP A O 1
ATOM 766 N N . LYS A 1 98 ? 5.699 -19.875 2.312 1 98 98 LYS A N 1
ATOM 767 C CA . LYS A 1 98 ? 4.434 -19.906 1.586 1 98 98 LYS A CA 1
ATOM 768 C C . LYS A 1 98 ? 4.664 -19.828 0.079 1 98 98 LYS A C 1
ATOM 770 O O . LYS A 1 98 ? 3.994 -20.531 -0.692 1 98 98 LYS A O 1
ATOM 775 N N . LEU A 1 99 ? 5.586 -19 -0.257 1 98 99 LEU A N 1
ATOM 776 C CA . LEU A 1 99 ? 5.898 -18.859 -1.675 1 98 99 LEU A CA 1
ATOM 777 C C . LEU A 1 99 ? 6.41 -20.172 -2.256 1 98 99 LEU A C 1
ATOM 779 O O . LEU A 1 99 ? 5.949 -20.609 -3.312 1 98 99 LEU A O 1
ATOM 783 N N . GLU A 1 100 ? 7.289 -20.75 -1.562 1 97.12 100 GLU A N 1
ATOM 784 C CA . GLU A 1 100 ? 7.836 -22.031 -2 1 97.12 100 GLU A CA 1
ATOM 785 C C . GLU A 1 100 ? 6.734 -23.078 -2.16 1 97.12 100 GLU A C 1
ATOM 787 O O . GLU A 1 100 ? 6.73 -23.844 -3.127 1 97.12 100 GLU A O 1
ATOM 792 N N . LYS A 1 101 ? 5.816 -23.031 -1.316 1 98 101 LYS A N 1
ATOM 793 C CA . LYS A 1 101 ? 4.777 -24.062 -1.258 1 98 101 LYS A CA 1
ATOM 794 C C . LYS A 1 101 ? 3.703 -23.812 -2.314 1 98 101 LYS A C 1
ATOM 796 O O . LYS A 1 101 ? 3.133 -24.766 -2.857 1 98 101 LYS A O 1
ATOM 801 N N . HIS A 1 102 ? 3.453 -22.547 -2.641 1 98.56 102 HIS A N 1
ATOM 802 C CA . HIS A 1 102 ? 2.232 -22.266 -3.385 1 98.56 102 HIS A CA 1
ATOM 803 C C . HIS A 1 102 ? 2.535 -21.516 -4.676 1 98.56 102 HIS A C 1
ATOM 805 O O . HIS A 1 102 ? 1.621 -21.047 -5.355 1 98.56 102 HIS A O 1
ATOM 811 N N . VAL A 1 103 ? 3.773 -21.406 -5.105 1 98.62 103 VAL A N 1
ATOM 812 C CA . VAL A 1 103 ? 4.188 -20.516 -6.188 1 98.62 103 VAL A CA 1
ATOM 813 C C . VAL A 1 103 ? 3.479 -20.906 -7.48 1 98.62 103 VAL A C 1
ATOM 815 O O . VAL A 1 103 ? 3.051 -20.047 -8.25 1 98.62 103 VAL A O 1
ATOM 818 N N . TYR A 1 104 ? 3.283 -22.156 -7.785 1 98.19 104 TYR A N 1
ATOM 819 C CA . TYR A 1 104 ? 2.693 -22.578 -9.055 1 98.19 104 TYR A CA 1
ATOM 820 C C . TYR A 1 104 ? 1.214 -22.219 -9.109 1 98.19 104 TYR A C 1
ATOM 822 O O . TYR A 1 104 ? 0.749 -21.625 -10.094 1 98.19 104 TYR A O 1
ATOM 830 N N . SER A 1 105 ? 0.5 -22.5 -8.023 1 98.5 105 SER A N 1
ATOM 831 C CA . SER A 1 105 ? -0.919 -22.172 -7.957 1 98.5 105 SER A CA 1
ATOM 832 C C . SER A 1 105 ? -1.135 -20.656 -8.008 1 98.5 105 SER A C 1
ATOM 834 O O . SER A 1 105 ? -2.061 -20.188 -8.664 1 98.5 105 SER A O 1
ATOM 836 N N . LEU A 1 106 ? -0.274 -19.938 -7.367 1 98.75 106 LEU A N 1
ATOM 837 C CA . LEU A 1 106 ? -0.394 -18.484 -7.332 1 98.75 106 LEU A CA 1
ATOM 838 C C . LEU A 1 106 ? -0.083 -17.891 -8.703 1 98.75 106 LEU A C 1
ATOM 840 O O . LEU A 1 106 ? -0.707 -16.906 -9.109 1 98.75 106 LEU A O 1
ATOM 844 N N . PHE A 1 107 ? 0.86 -18.484 -9.43 1 98.75 107 PHE A N 1
ATOM 845 C CA . PHE A 1 107 ? 1.206 -18.016 -10.766 1 98.75 107 PHE A CA 1
ATOM 846 C C . PHE A 1 107 ? 0.023 -18.172 -11.711 1 98.75 107 PHE A C 1
ATOM 848 O O . PHE A 1 107 ? -0.305 -17.25 -12.461 1 98.75 107 PHE A O 1
ATOM 855 N N . VAL A 1 108 ? -0.595 -19.266 -11.648 1 98.44 108 VAL A N 1
ATOM 856 C CA . VAL A 1 108 ? -1.745 -19.531 -12.5 1 98.44 108 VAL A CA 1
ATOM 857 C C . VAL A 1 108 ? -2.91 -18.625 -12.109 1 98.44 108 VAL A C 1
ATOM 859 O O . VAL A 1 108 ? -3.576 -18.062 -12.977 1 98.44 108 VAL A O 1
ATOM 862 N N . ALA A 1 109 ? -3.111 -18.484 -10.828 1 98.5 109 ALA A N 1
ATOM 863 C CA . ALA A 1 109 ? -4.172 -17.594 -10.344 1 98.5 109 ALA A CA 1
ATOM 864 C C . ALA A 1 109 ? -3.924 -16.156 -10.766 1 98.5 109 ALA A C 1
ATOM 866 O O . ALA A 1 109 ? -4.859 -15.445 -11.148 1 98.5 109 ALA A O 1
ATOM 867 N N . ALA A 1 110 ? -2.68 -15.75 -10.656 1 98.62 110 ALA A N 1
ATOM 868 C CA . ALA A 1 110 ? -2.316 -14.398 -11.047 1 98.62 110 ALA A CA 1
ATOM 869 C C . ALA A 1 110 ? -2.674 -14.133 -12.508 1 98.62 110 ALA A C 1
ATOM 871 O O . ALA A 1 110 ? -3.158 -13.055 -12.852 1 98.62 110 ALA A O 1
ATOM 872 N N . ASP A 1 111 ? -2.41 -15.125 -13.336 1 98 111 ASP A N 1
ATOM 873 C CA . ASP A 1 111 ? -2.76 -15.023 -14.75 1 98 111 ASP A CA 1
ATOM 874 C C . ASP A 1 111 ? -4.273 -14.969 -14.938 1 98 111 ASP A C 1
ATOM 876 O O . ASP A 1 111 ? -4.789 -14.094 -15.633 1 98 111 ASP A O 1
ATOM 880 N N . LYS A 1 112 ? -5 -15.812 -14.312 1 97.88 112 LYS A N 1
ATOM 881 C CA . LYS A 1 112 ? -6.449 -15.914 -14.445 1 97.88 112 LYS A CA 1
ATOM 882 C C . LYS A 1 112 ? -7.137 -14.633 -13.969 1 97.88 112 LYS A C 1
ATOM 884 O O . LYS A 1 112 ? -8.078 -14.156 -14.609 1 97.88 112 LYS A O 1
ATOM 889 N N . TYR A 1 113 ? -6.688 -14.117 -12.844 1 98.06 113 TYR A N 1
ATOM 890 C CA . TYR A 1 113 ? -7.367 -12.984 -12.227 1 98.06 113 TYR A CA 1
ATOM 891 C C . TYR A 1 113 ? -6.68 -11.672 -12.594 1 98.06 113 TYR A C 1
ATOM 893 O O . TYR A 1 113 ? -7.027 -10.609 -12.07 1 98.06 113 TYR A O 1
ATOM 901 N N . GLU A 1 114 ? -5.695 -11.719 -13.43 1 98 114 GLU A N 1
ATOM 902 C CA . GLU A 1 114 ? -5.012 -10.562 -13.992 1 98 114 GLU A CA 1
ATOM 903 C C . GLU A 1 114 ? -4.379 -9.703 -12.906 1 98 114 GLU A C 1
ATOM 905 O O . GLU A 1 114 ? -4.719 -8.523 -12.758 1 98 114 GLU A O 1
ATOM 910 N N . ILE A 1 115 ? -3.453 -10.258 -12.258 1 98.38 115 ILE A N 1
ATOM 911 C CA . ILE A 1 115 ? -2.658 -9.594 -11.234 1 98.38 115 ILE A CA 1
ATOM 912 C C . ILE A 1 115 ? -1.186 -9.594 -11.641 1 98.38 115 ILE A C 1
ATOM 914 O O . ILE A 1 115 ? -0.392 -10.383 -11.117 1 98.38 115 ILE A O 1
ATOM 918 N N . PRO A 1 116 ? -0.835 -8.672 -12.422 1 97.88 116 PRO A N 1
ATOM 919 C CA . PRO A 1 116 ? 0.492 -8.703 -13.039 1 97.88 116 PRO A CA 1
ATOM 920 C C . PRO A 1 116 ? 1.622 -8.688 -12.016 1 97.88 116 PRO A C 1
ATOM 922 O O . PRO A 1 116 ? 2.625 -9.383 -12.18 1 97.88 116 PRO A O 1
ATOM 925 N N . TYR A 1 117 ? 1.481 -7.941 -11.016 1 98.44 117 TYR A N 1
ATOM 926 C CA . TYR A 1 117 ? 2.561 -7.848 -10.039 1 98.44 117 TYR A CA 1
ATOM 927 C C . TYR A 1 117 ? 2.795 -9.188 -9.352 1 98.44 117 TYR A C 1
ATOM 929 O O . TYR A 1 117 ? 3.939 -9.562 -9.086 1 98.44 117 TYR A O 1
ATOM 937 N N . LEU A 1 118 ? 1.763 -9.867 -9.023 1 98.69 118 LEU A N 1
ATOM 938 C CA . LEU A 1 118 ? 1.897 -11.203 -8.445 1 98.69 118 LEU A CA 1
ATOM 939 C C . LEU A 1 118 ? 2.545 -12.164 -9.438 1 98.69 118 LEU A C 1
ATOM 941 O O . LEU A 1 118 ? 3.381 -12.984 -9.055 1 98.69 118 LEU A O 1
ATOM 945 N N . GLN A 1 119 ? 2.098 -12.062 -10.672 1 98.19 119 GLN A N 1
ATOM 946 C CA . GLN A 1 119 ? 2.697 -12.922 -11.695 1 98.19 119 GLN A CA 1
ATOM 947 C C . GLN A 1 119 ? 4.203 -12.703 -11.781 1 98.19 119 GLN A C 1
ATOM 949 O O . GLN A 1 119 ? 4.977 -13.664 -11.781 1 98.19 119 GLN A O 1
ATOM 954 N N . ASP A 1 120 ? 4.605 -11.492 -11.836 1 97.81 120 ASP A N 1
ATOM 955 C CA . ASP A 1 120 ? 6.023 -11.141 -11.875 1 97.81 120 ASP A CA 1
ATOM 956 C C . ASP A 1 120 ? 6.75 -11.664 -10.641 1 97.81 120 ASP A C 1
ATOM 958 O O . ASP A 1 120 ? 7.875 -12.156 -10.734 1 97.81 120 ASP A O 1
ATOM 962 N N . PHE A 1 121 ? 6.145 -11.469 -9.547 1 98.12 121 PHE A N 1
ATOM 963 C CA . PHE A 1 121 ? 6.695 -11.898 -8.266 1 98.12 121 PHE A CA 1
ATOM 964 C C . PHE A 1 121 ? 6.977 -13.391 -8.273 1 98.12 121 PHE A C 1
ATOM 966 O O . PHE A 1 121 ? 8.078 -13.828 -7.922 1 98.12 121 PHE A O 1
ATOM 973 N N . CYS A 1 122 ? 6.031 -14.164 -8.703 1 98.56 122 CYS A N 1
ATOM 974 C CA . CYS A 1 122 ? 6.168 -15.609 -8.781 1 98.56 122 CYS A CA 1
ATOM 975 C C . CYS A 1 122 ? 7.207 -16 -9.828 1 98.56 122 CYS A C 1
ATOM 977 O O . CYS A 1 122 ? 7.996 -16.922 -9.609 1 98.56 122 CYS A O 1
ATOM 979 N N . GLU A 1 123 ? 7.172 -15.359 -10.945 1 98.19 123 GLU A N 1
ATOM 980 C CA . GLU A 1 123 ? 8.125 -15.633 -12.016 1 98.19 123 GLU A CA 1
ATOM 981 C C . GLU A 1 123 ? 9.562 -15.453 -11.531 1 98.19 123 GLU A C 1
ATOM 983 O O . GLU A 1 123 ? 10.422 -16.312 -11.773 1 98.19 123 GLU A O 1
ATOM 988 N N . ARG A 1 124 ? 9.773 -14.398 -10.875 1 97 124 ARG A N 1
ATOM 989 C CA . ARG A 1 124 ? 11.109 -14.125 -10.352 1 97 124 ARG A CA 1
ATOM 990 C C . ARG A 1 124 ? 11.57 -15.234 -9.406 1 97 124 ARG A C 1
ATOM 992 O O . ARG A 1 124 ? 12.719 -15.664 -9.461 1 97 124 ARG A O 1
ATOM 999 N N . TYR A 1 125 ? 10.734 -15.617 -8.57 1 98 125 TYR A N 1
ATOM 1000 C CA . TYR A 1 125 ? 11.078 -16.688 -7.645 1 98 125 TYR A CA 1
ATOM 1001 C C . TYR A 1 125 ? 11.406 -17.969 -8.406 1 98 125 TYR A C 1
ATOM 1003 O O . TYR A 1 125 ? 12.414 -18.625 -8.117 1 98 125 TYR A O 1
ATOM 1011 N N . MET A 1 126 ? 10.602 -18.312 -9.375 1 98.25 126 MET A N 1
ATOM 1012 C CA . MET A 1 126 ? 10.797 -19.547 -10.117 1 98.25 126 MET A CA 1
ATOM 1013 C C . MET A 1 126 ? 12.094 -19.516 -10.914 1 98.25 126 MET A C 1
ATOM 1015 O O . MET A 1 126 ? 12.797 -20.516 -11.008 1 98.25 126 MET A O 1
ATOM 1019 N N . LEU A 1 127 ? 12.375 -18.375 -11.469 1 97.88 127 LEU A N 1
ATOM 1020 C CA . LEU A 1 127 ? 13.625 -18.219 -12.203 1 97.88 127 LEU A CA 1
ATOM 1021 C C . LEU A 1 127 ? 14.82 -18.391 -11.273 1 97.88 127 LEU A C 1
ATOM 1023 O O . LEU A 1 127 ? 15.797 -19.047 -11.625 1 97.88 127 LEU A O 1
ATOM 1027 N N . SER A 1 128 ? 14.695 -17.859 -10.086 1 97.31 128 SER A N 1
ATOM 1028 C CA . SER A 1 128 ? 15.812 -17.875 -9.148 1 97.31 128 SER A CA 1
ATOM 1029 C C . SER A 1 128 ? 15.984 -19.266 -8.516 1 97.31 128 SER A C 1
ATOM 1031 O O . SER A 1 128 ? 17.094 -19.625 -8.109 1 97.31 128 SER A O 1
ATOM 1033 N N . SER A 1 129 ? 14.961 -20.016 -8.461 1 97.5 129 SER A N 1
ATOM 1034 C CA . SER A 1 129 ? 15.016 -21.297 -7.773 1 97.5 129 SER A CA 1
ATOM 1035 C C . SER A 1 129 ? 15.07 -22.453 -8.766 1 97.5 129 SER A C 1
ATOM 1037 O O . SER A 1 129 ? 15 -23.625 -8.375 1 97.5 129 SER A O 1
ATOM 1039 N N . LEU A 1 130 ? 15.25 -22.172 -10.008 1 98 130 LEU A N 1
ATOM 1040 C CA . LEU A 1 130 ? 15.172 -23.156 -11.086 1 98 130 LEU A CA 1
ATOM 1041 C C . LEU A 1 130 ? 16.266 -24.219 -10.938 1 98 130 LEU A C 1
ATOM 1043 O O . LEU A 1 130 ? 17.438 -23.891 -10.758 1 98 130 LEU A O 1
ATOM 1047 N N . ASN A 1 131 ? 15.875 -25.422 -11 1 97.12 131 ASN A N 1
ATOM 1048 C CA . ASN A 1 131 ? 16.812 -26.547 -10.953 1 97.12 131 ASN A CA 1
ATOM 1049 C C . ASN A 1 131 ? 16.203 -27.797 -11.586 1 97.12 131 ASN A C 1
ATOM 1051 O O . ASN A 1 131 ? 15.078 -27.781 -12.07 1 97.12 131 ASN A O 1
ATOM 1055 N N . ALA A 1 132 ? 16.906 -28.938 -11.539 1 96.12 132 ALA A N 1
ATOM 1056 C CA . ALA A 1 132 ? 16.516 -30.156 -12.242 1 96.12 132 ALA A CA 1
ATOM 1057 C C . ALA A 1 132 ? 15.258 -30.766 -11.625 1 96.12 132 ALA A C 1
ATOM 1059 O O . ALA A 1 132 ? 14.484 -31.438 -12.32 1 96.12 132 ALA A O 1
ATOM 1060 N N . SER A 1 133 ? 15.039 -30.5 -10.414 1 95.44 133 SER A N 1
ATOM 1061 C CA . SER A 1 133 ? 13.93 -31.141 -9.703 1 95.44 133 SER A CA 1
ATOM 1062 C C . SER A 1 133 ? 12.609 -30.422 -9.992 1 95.44 133 SER A C 1
ATOM 1064 O O . SER A 1 133 ? 11.531 -31 -9.812 1 95.44 133 SER A O 1
ATOM 1066 N N . ASN A 1 134 ? 12.727 -29.125 -10.469 1 97.19 134 ASN A N 1
ATOM 1067 C CA . ASN A 1 134 ? 11.469 -28.391 -10.586 1 97.19 134 ASN A CA 1
ATOM 1068 C C . ASN A 1 134 ? 11.266 -27.859 -12.008 1 97.19 134 ASN A C 1
ATOM 1070 O O . ASN A 1 134 ? 10.211 -27.312 -12.32 1 97.19 134 ASN A O 1
ATOM 1074 N N . VAL A 1 135 ? 12.164 -28.047 -12.945 1 98.25 135 VAL A N 1
ATOM 1075 C CA . VAL A 1 135 ? 12.172 -27.391 -14.242 1 98.25 135 VAL A CA 1
ATOM 1076 C C . VAL A 1 135 ? 10.992 -27.891 -15.078 1 98.25 135 VAL A C 1
ATOM 1078 O O . VAL A 1 135 ? 10.414 -27.125 -15.859 1 98.25 135 VAL A O 1
ATOM 1081 N N . LEU A 1 136 ? 10.633 -29.141 -14.961 1 98.06 136 LEU A N 1
ATOM 1082 C CA . LEU A 1 136 ? 9.531 -29.656 -15.773 1 98.06 136 LEU A CA 1
ATOM 1083 C C . LEU A 1 136 ? 8.203 -29.031 -15.352 1 98.06 136 LEU A C 1
ATOM 1085 O O . LEU A 1 136 ? 7.379 -28.688 -16.203 1 98.06 136 LEU A O 1
ATOM 1089 N N . GLU A 1 137 ? 8.023 -28.859 -14.086 1 97.38 137 GLU A N 1
ATOM 1090 C CA . GLU A 1 137 ? 6.832 -28.188 -13.586 1 97.38 137 GLU A CA 1
ATOM 1091 C C . GLU A 1 137 ? 6.797 -26.734 -14.055 1 97.38 137 GLU A C 1
ATOM 1093 O O . GLU A 1 137 ? 5.742 -26.219 -14.445 1 97.38 137 GLU A O 1
ATOM 1098 N N . ILE A 1 138 ? 7.902 -26.078 -14.023 1 98.5 138 ILE A N 1
ATOM 1099 C CA . ILE A 1 138 ? 8.016 -24.672 -14.43 1 98.5 138 ILE A CA 1
ATOM 1100 C C . ILE A 1 138 ? 7.707 -24.547 -15.922 1 98.5 138 ILE A C 1
ATOM 1102 O O . ILE A 1 138 ? 7.012 -23.625 -16.344 1 98.5 138 ILE A O 1
ATOM 1106 N N . LEU A 1 139 ? 8.18 -25.516 -16.719 1 98.38 139 LEU A N 1
ATOM 1107 C CA . LEU A 1 139 ? 7.875 -25.516 -18.141 1 98.38 139 LEU A CA 1
ATOM 1108 C C . LEU A 1 139 ? 6.371 -25.641 -18.375 1 98.38 139 LEU A C 1
ATOM 1110 O O . LEU A 1 139 ? 5.801 -24.922 -19.188 1 98.38 139 LEU A O 1
ATOM 1114 N N . GLU A 1 140 ? 5.785 -26.516 -17.656 1 97.88 140 GLU A N 1
ATOM 1115 C CA . GLU A 1 140 ? 4.352 -26.75 -17.812 1 97.88 140 GLU A CA 1
ATOM 1116 C C . GLU A 1 140 ? 3.559 -25.484 -17.469 1 97.88 140 GLU A C 1
ATOM 1118 O O . GLU A 1 140 ? 2.699 -25.062 -18.25 1 97.88 140 GLU A O 1
ATOM 1123 N N . ILE A 1 141 ? 3.844 -24.859 -16.328 1 97.62 141 ILE A N 1
ATOM 1124 C CA . ILE A 1 141 ? 3.053 -23.719 -15.891 1 97.62 141 ILE A CA 1
ATOM 1125 C C . ILE A 1 141 ? 3.311 -22.516 -16.797 1 97.62 141 ILE A C 1
ATOM 1127 O O . ILE A 1 141 ? 2.408 -21.719 -17.047 1 97.62 141 ILE A O 1
ATOM 1131 N N . SER A 1 142 ? 4.559 -22.375 -17.234 1 98.06 142 SER A N 1
ATOM 1132 C CA . SER A 1 142 ? 4.863 -21.281 -18.156 1 98.06 142 SER A CA 1
ATOM 1133 C C . SER A 1 142 ? 4.059 -21.422 -19.438 1 98.06 142 SER A C 1
ATOM 1135 O O . SER A 1 142 ? 3.654 -20.422 -20.031 1 98.06 142 SER A O 1
ATOM 1137 N N . ASP A 1 143 ? 3.832 -22.656 -19.875 1 97.56 143 ASP A N 1
ATOM 1138 C CA . ASP A 1 143 ? 3.043 -22.922 -21.078 1 97.56 143 ASP A CA 1
ATOM 1139 C C . ASP A 1 143 ? 1.568 -22.609 -20.844 1 97.56 143 ASP A C 1
ATOM 1141 O O . ASP A 1 143 ? 0.932 -21.953 -21.672 1 97.56 143 ASP A O 1
ATOM 1145 N N . VAL A 1 144 ? 1.088 -23.016 -19.734 1 96.19 144 VAL A N 1
ATOM 1146 C CA . VAL A 1 144 ? -0.309 -22.797 -19.375 1 96.19 144 VAL A CA 1
ATOM 1147 C C . VAL A 1 144 ? -0.613 -21.297 -19.344 1 96.19 144 VAL A C 1
ATOM 1149 O O . VAL A 1 144 ? -1.67 -20.875 -19.797 1 96.19 144 VAL A O 1
ATOM 1152 N N . CYS A 1 145 ? 0.326 -20.5 -18.891 1 97.38 145 CYS A N 1
ATOM 1153 C CA . CYS A 1 145 ? 0.104 -19.062 -18.703 1 97.38 145 CYS A CA 1
ATOM 1154 C C . CYS A 1 145 ? 0.689 -18.266 -19.859 1 97.38 145 CYS A C 1
ATOM 1156 O O . CYS A 1 145 ? 0.756 -17.047 -19.797 1 97.38 145 CYS A O 1
ATOM 1158 N N . SER A 1 146 ? 1.236 -18.906 -20.828 1 96.88 146 SER A N 1
ATOM 1159 C CA . SER A 1 146 ? 1.829 -18.281 -22.016 1 96.88 146 SER A CA 1
ATOM 1160 C C . SER A 1 146 ? 2.922 -17.297 -21.625 1 96.88 146 SER A C 1
ATOM 1162 O O . SER A 1 146 ? 3.002 -16.203 -22.172 1 96.88 146 SER A O 1
ATOM 1164 N N . ASN A 1 147 ? 3.617 -17.625 -20.594 1 97.25 147 ASN A N 1
ATOM 1165 C CA . ASN A 1 147 ? 4.766 -16.828 -20.188 1 97.25 147 ASN A CA 1
ATOM 1166 C C . ASN A 1 147 ? 6.004 -17.172 -21.016 1 97.25 147 ASN A C 1
ATOM 1168 O O . ASN A 1 147 ? 6.648 -18.203 -20.781 1 97.25 147 ASN A O 1
ATOM 1172 N N . LYS A 1 148 ? 6.41 -16.344 -21.891 1 96.88 148 LYS A N 1
ATOM 1173 C CA . LYS A 1 148 ? 7.457 -16.641 -22.859 1 96.88 148 LYS A CA 1
ATOM 1174 C C . LYS A 1 148 ? 8.828 -16.719 -22.172 1 96.88 148 LYS A C 1
ATOM 1176 O O . LYS A 1 148 ? 9.586 -17.656 -22.422 1 96.88 148 LYS A O 1
ATOM 1181 N N . THR A 1 149 ? 9.07 -15.805 -21.375 1 97.12 149 THR A N 1
ATOM 1182 C CA . THR A 1 149 ? 10.375 -15.727 -20.719 1 97.12 149 THR A CA 1
ATOM 1183 C C . THR A 1 149 ? 10.633 -16.969 -19.875 1 97.12 149 THR A C 1
ATOM 1185 O O . THR A 1 149 ? 11.688 -17.609 -20 1 97.12 149 THR A O 1
ATOM 1188 N N . LEU A 1 150 ? 9.727 -17.281 -19.078 1 97.88 150 LEU A N 1
ATOM 1189 C CA . LEU A 1 150 ? 9.852 -18.453 -18.203 1 97.88 150 LEU A CA 1
ATOM 1190 C C . LEU A 1 150 ? 9.953 -19.734 -19.016 1 97.88 150 LEU A C 1
ATOM 1192 O O . LEU A 1 150 ? 10.758 -20.609 -18.703 1 97.88 150 LEU A O 1
ATOM 1196 N N . LYS A 1 151 ? 9.211 -19.812 -20.078 1 97.88 151 LYS A N 1
ATOM 1197 C CA . LYS A 1 151 ? 9.195 -21 -20.922 1 97.88 151 LYS A CA 1
ATOM 1198 C C . LYS A 1 151 ? 10.539 -21.188 -21.625 1 97.88 151 LYS A C 1
ATOM 1200 O O . LYS A 1 151 ? 11.102 -22.281 -21.594 1 97.88 151 LYS A O 1
ATOM 1205 N N . GLU A 1 152 ? 11.023 -20.141 -22.156 1 97.44 152 GLU A N 1
ATOM 1206 C CA . GLU A 1 152 ? 12.297 -20.219 -22.859 1 97.44 152 GLU A CA 1
ATOM 1207 C C . GLU A 1 152 ? 13.445 -20.562 -21.922 1 97.44 152 GLU A C 1
ATOM 1209 O O . GLU A 1 152 ? 14.32 -21.359 -22.266 1 97.44 152 GLU A O 1
ATOM 1214 N N . THR A 1 153 ? 13.398 -19.984 -20.812 1 98.31 153 THR A N 1
ATOM 1215 C CA . THR A 1 153 ? 14.445 -20.25 -19.828 1 98.31 153 THR A CA 1
ATOM 1216 C C . THR A 1 153 ? 14.391 -21.703 -19.359 1 98.31 153 THR A C 1
ATOM 1218 O O . THR A 1 153 ? 15.422 -22.359 -19.25 1 98.31 153 THR A O 1
ATOM 1221 N N . ALA A 1 154 ? 13.203 -22.156 -19.078 1 98.31 154 ALA A N 1
ATOM 1222 C CA . ALA A 1 154 ? 13.039 -23.547 -18.672 1 98.31 154 ALA A CA 1
ATOM 1223 C C . ALA A 1 154 ? 13.508 -24.516 -19.766 1 98.31 154 ALA A C 1
ATOM 1225 O O . ALA A 1 154 ? 14.227 -25.469 -19.484 1 98.31 154 ALA A O 1
ATOM 1226 N N . LEU A 1 155 ? 13.164 -24.234 -21 1 97.62 155 LEU A N 1
ATOM 1227 C CA . LEU A 1 155 ? 13.562 -25.078 -22.125 1 97.62 155 LEU A CA 1
ATOM 1228 C C . LEU A 1 155 ? 15.078 -25.109 -22.281 1 97.62 155 LEU A C 1
ATOM 1230 O O . LEU A 1 155 ? 15.664 -26.172 -22.453 1 97.62 155 LEU A O 1
ATOM 1234 N N . SER A 1 156 ? 15.656 -23.984 -22.203 1 97.38 156 SER A N 1
ATOM 1235 C CA . SER A 1 156 ? 17.109 -23.891 -22.312 1 97.38 156 SER A CA 1
ATOM 1236 C C . SER A 1 156 ? 17.797 -24.703 -21.219 1 97.38 156 SER A C 1
ATOM 1238 O O . SER A 1 156 ? 18.781 -25.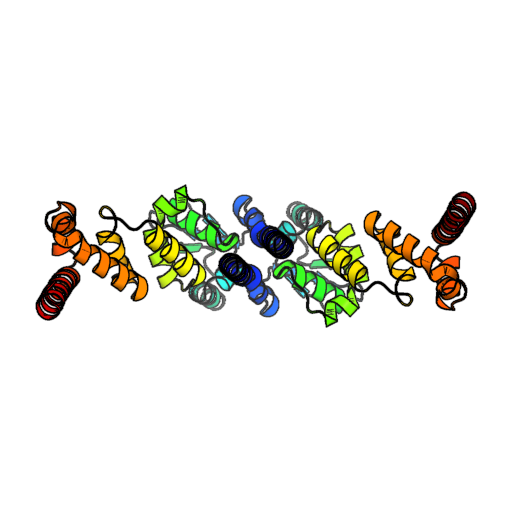391 -21.469 1 97.38 156 SER A O 1
ATOM 1240 N N . PHE A 1 157 ? 17.281 -24.578 -20.047 1 98.19 157 PHE A N 1
ATOM 1241 C CA . PHE A 1 157 ? 17.844 -25.328 -18.922 1 98.19 157 PHE A CA 1
ATOM 1242 C C . PHE A 1 157 ? 17.734 -26.828 -19.172 1 98.19 157 PHE A C 1
ATOM 1244 O O . PHE A 1 157 ? 18.672 -27.578 -18.906 1 98.19 157 PHE A O 1
ATOM 1251 N N . ILE A 1 158 ? 16.609 -27.234 -19.641 1 97.81 158 ILE A N 1
ATOM 1252 C CA . ILE A 1 158 ? 16.375 -28.656 -19.906 1 97.81 158 ILE A CA 1
ATOM 1253 C C . ILE A 1 158 ? 17.359 -29.156 -20.969 1 97.81 158 ILE A C 1
ATOM 1255 O O . ILE A 1 158 ? 17.969 -30.219 -20.797 1 97.81 158 ILE A O 1
ATOM 1259 N N . VAL A 1 159 ? 17.531 -28.375 -21.969 1 96.31 159 VAL A N 1
ATOM 1260 C CA . VAL A 1 159 ? 18.422 -28.766 -23.062 1 96.31 159 VAL A CA 1
ATOM 1261 C C . VAL A 1 159 ? 19.844 -28.875 -22.531 1 96.31 159 VAL A C 1
ATOM 1263 O O . VAL A 1 159 ? 20.562 -29.828 -22.875 1 96.31 159 VAL A O 1
ATOM 1266 N N . LYS A 1 160 ? 20.219 -28 -21.703 1 95.62 160 LYS A N 1
ATOM 1267 C CA . LYS A 1 160 ? 21.562 -28 -21.125 1 95.62 160 LYS A CA 1
ATOM 1268 C C . LYS A 1 160 ? 21.766 -29.172 -20.188 1 95.62 160 LYS A C 1
ATOM 1270 O O . LYS A 1 160 ? 22.906 -29.641 -20 1 95.62 160 LYS A O 1
ATOM 1275 N N . ASN A 1 161 ? 20.688 -29.672 -19.656 1 96.12 161 ASN A N 1
ATOM 1276 C CA . ASN A 1 161 ? 20.75 -30.781 -18.703 1 96.12 161 ASN A CA 1
ATOM 1277 C C . ASN A 1 161 ? 19.938 -31.969 -19.172 1 96.12 161 ASN A C 1
ATOM 1279 O O . ASN A 1 161 ? 19.281 -32.656 -18.375 1 96.12 161 ASN A O 1
ATOM 1283 N N . MET A 1 162 ? 19.938 -32.125 -20.391 1 92.38 162 MET A N 1
ATOM 1284 C CA . MET A 1 162 ? 19.031 -33.031 -21.094 1 92.38 162 MET A CA 1
ATOM 1285 C C . MET A 1 162 ? 19.141 -34.438 -20.531 1 92.38 162 MET A C 1
ATOM 1287 O O . MET A 1 162 ? 18.125 -35.031 -20.172 1 92.38 162 MET A O 1
ATOM 1291 N N . GLU A 1 163 ? 20.344 -35 -20.422 1 90.12 163 GLU A N 1
ATOM 1292 C CA . GLU A 1 163 ? 20.531 -36.375 -20 1 90.12 163 GLU A CA 1
ATOM 1293 C C . GLU A 1 163 ? 19.938 -36.594 -18.609 1 90.12 163 GLU A C 1
ATOM 1295 O O . GLU A 1 163 ? 19.219 -37.594 -18.391 1 90.12 163 GLU A O 1
ATOM 1300 N N . ASP A 1 164 ? 20.141 -35.719 -17.703 1 94.25 164 ASP A N 1
ATOM 1301 C CA . ASP A 1 164 ? 19.688 -35.844 -16.328 1 94.25 164 ASP A CA 1
ATOM 1302 C C . ASP A 1 164 ? 18.172 -35.688 -16.234 1 94.25 164 ASP A C 1
ATOM 1304 O O . ASP A 1 164 ? 17.531 -36.344 -15.398 1 94.25 164 ASP A O 1
ATOM 1308 N N . ILE A 1 165 ? 17.594 -34.969 -17.141 1 96.12 165 ILE A N 1
ATOM 1309 C CA . ILE A 1 165 ? 16.172 -34.656 -17.016 1 96.12 165 ILE A CA 1
ATOM 1310 C C . ILE A 1 165 ? 15.336 -35.656 -17.797 1 96.12 165 ILE A C 1
ATOM 1312 O O . ILE A 1 165 ? 14.375 -36.219 -17.266 1 96.12 165 ILE A O 1
ATOM 1316 N N . VAL A 1 166 ? 15.695 -36.031 -18.984 1 92.88 166 VAL A N 1
ATOM 1317 C CA . VAL A 1 166 ? 14.875 -36.844 -19.875 1 92.88 166 VAL A CA 1
ATOM 1318 C C . VAL A 1 166 ? 14.914 -38.312 -19.422 1 92.88 166 VAL A C 1
ATOM 1320 O O . VAL A 1 166 ? 13.961 -39.062 -19.656 1 92.88 166 VAL A O 1
ATOM 1323 N N . PHE A 1 167 ? 15.945 -38.688 -18.734 1 92.62 167 PHE A N 1
ATOM 1324 C CA . PHE A 1 167 ? 16.047 -40.062 -18.266 1 92.62 167 PHE A CA 1
ATOM 1325 C C . PHE A 1 167 ? 15.578 -40.188 -16.828 1 92.62 167 PHE A C 1
ATOM 1327 O O . PHE A 1 167 ? 15.711 -41.25 -16.203 1 92.62 167 PHE A O 1
ATOM 1334 N N . SER A 1 168 ? 15.023 -39.219 -16.359 1 94.12 168 SER A N 1
ATOM 1335 C CA . SER A 1 168 ? 14.516 -39.219 -14.992 1 94.12 168 SER A CA 1
ATOM 1336 C C . SER A 1 168 ? 13.094 -39.75 -14.93 1 94.12 168 SER A C 1
ATOM 1338 O O . SER A 1 168 ? 12.383 -39.781 -15.938 1 94.12 168 SER A O 1
ATOM 1340 N N . GLY A 1 169 ? 12.664 -40.188 -13.711 1 95.38 169 GLY A N 1
ATOM 1341 C CA . GLY A 1 169 ? 11.297 -40.625 -13.484 1 95.38 169 GLY A CA 1
ATOM 1342 C C . GLY A 1 169 ? 10.273 -39.531 -13.633 1 95.38 169 GLY A C 1
ATOM 1343 O O . GLY A 1 169 ? 9.148 -39.781 -14.07 1 95.38 169 GLY A O 1
ATOM 1344 N N . LYS A 1 170 ? 10.719 -38.406 -13.391 1 95.94 170 LYS A N 1
ATOM 1345 C CA . LYS A 1 170 ? 9.828 -37.25 -13.508 1 95.94 170 LYS A CA 1
ATOM 1346 C C . LYS A 1 170 ? 9.438 -37 -14.961 1 95.94 170 LYS A C 1
ATOM 1348 O O . LYS A 1 170 ? 8.297 -36.625 -15.25 1 95.94 170 LYS A O 1
ATOM 1353 N N . TYR A 1 171 ? 10.344 -37.188 -15.781 1 96.25 171 TYR A N 1
ATOM 1354 C CA . TYR A 1 171 ? 10.062 -36.969 -17.203 1 96.25 171 TYR A CA 1
ATOM 1355 C C . TYR A 1 171 ? 9.086 -38 -17.719 1 96.25 171 TYR A C 1
ATOM 1357 O O . TYR A 1 171 ? 8.242 -37.719 -18.578 1 96.25 171 TYR A O 1
ATOM 1365 N N . ASP A 1 172 ? 9.172 -39.188 -17.156 1 95.44 172 ASP A N 1
ATOM 1366 C CA . ASP A 1 172 ? 8.273 -40.281 -17.547 1 95.44 172 ASP A CA 1
ATOM 1367 C C . ASP A 1 172 ? 6.816 -39.906 -17.266 1 95.44 172 ASP A C 1
ATOM 1369 O O . ASP A 1 172 ? 5.914 -40.312 -18 1 95.44 172 ASP A O 1
ATOM 1373 N N . VAL A 1 173 ? 6.664 -39.25 -16.25 1 95.75 173 VAL A N 1
ATOM 1374 C CA . VAL A 1 173 ? 5.328 -38.844 -15.828 1 95.75 173 VAL A CA 1
ATOM 1375 C C . VAL A 1 173 ? 4.91 -37.594 -16.578 1 95.75 173 VAL A C 1
ATOM 1377 O O . VAL A 1 173 ? 3.764 -37.469 -17.016 1 95.75 173 VAL A O 1
ATOM 1380 N N . PHE A 1 174 ? 5.777 -36.75 -16.828 1 96.94 174 PHE A N 1
ATOM 1381 C CA . PHE A 1 174 ? 5.562 -35.438 -17.422 1 96.94 174 PHE A CA 1
ATOM 1382 C C . PHE A 1 174 ? 5.203 -35.594 -18.891 1 96.94 174 PHE A C 1
ATOM 1384 O O . PHE A 1 174 ? 4.234 -34.969 -19.359 1 96.94 174 PHE A O 1
ATOM 1391 N N . ALA A 1 175 ? 5.902 -36.281 -19.688 1 94.62 175 ALA A N 1
ATOM 1392 C CA . ALA A 1 175 ? 5.848 -36.312 -21.141 1 94.62 175 ALA A CA 1
ATOM 1393 C C . ALA A 1 175 ? 4.484 -36.781 -21.625 1 94.62 175 ALA A C 1
ATOM 1395 O O . ALA A 1 175 ? 3.879 -36.156 -22.516 1 94.62 175 ALA A O 1
ATOM 1396 N N . PRO A 1 176 ? 3.982 -37.875 -21.047 1 96.38 176 PRO A N 1
ATOM 1397 C CA . PRO A 1 176 ? 2.664 -38.312 -21.5 1 96.38 176 PRO A CA 1
ATOM 1398 C C . PRO A 1 176 ? 1.562 -37.312 -21.219 1 96.38 176 PRO A C 1
ATOM 1400 O O . PRO A 1 176 ? 0.583 -37.219 -21.953 1 96.38 176 PRO A O 1
ATOM 1403 N N . LYS A 1 177 ? 1.733 -36.5 -20.219 1 96.19 177 LYS A N 1
ATOM 1404 C CA . LYS A 1 177 ? 0.733 -35.5 -19.828 1 96.19 177 LYS A CA 1
ATOM 1405 C C . LYS A 1 177 ? 0.863 -34.25 -20.672 1 96.19 177 LYS A C 1
ATOM 1407 O O . LYS A 1 177 ? -0.061 -33.438 -20.719 1 96.19 177 LYS A O 1
ATOM 1412 N N . ASN A 1 178 ? 2.062 -34.062 -21.25 1 97.06 178 ASN A N 1
ATOM 1413 C CA . ASN A 1 178 ? 2.355 -32.875 -22.016 1 97.06 178 ASN A CA 1
ATOM 1414 C C . ASN A 1 178 ? 3.025 -33.188 -23.344 1 97.06 178 ASN A C 1
ATOM 1416 O O . ASN A 1 178 ? 4.156 -32.781 -23.594 1 97.06 178 ASN A O 1
ATOM 1420 N N . PRO A 1 179 ? 2.291 -33.875 -24.203 1 96.44 179 PRO A N 1
ATOM 1421 C CA . PRO A 1 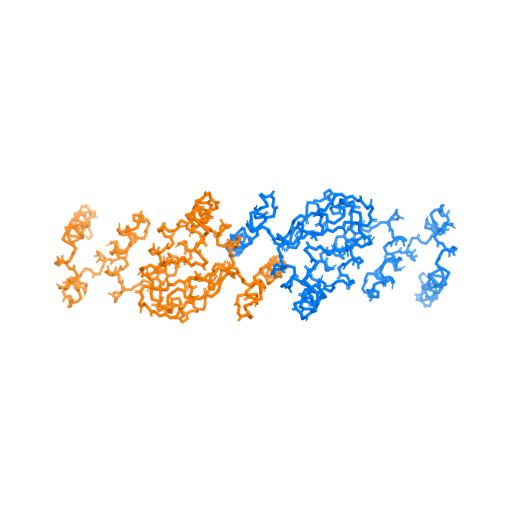179 ? 2.924 -34.344 -25.438 1 96.44 179 PRO A CA 1
ATOM 1422 C C . PRO A 1 179 ? 3.5 -33.188 -26.266 1 96.44 179 PRO A C 1
ATOM 1424 O O . PRO A 1 179 ? 4.566 -33.344 -26.859 1 96.44 179 PRO A O 1
ATOM 1427 N N . HIS A 1 180 ? 2.863 -32.125 -26.359 1 97.38 180 HIS A N 1
ATOM 1428 C CA . HIS A 1 180 ? 3.354 -31.031 -27.172 1 97.38 180 HIS A CA 1
ATOM 1429 C C . HIS A 1 180 ? 4.637 -30.438 -26.578 1 97.38 180 HIS A C 1
ATOM 1431 O O . HIS A 1 180 ? 5.527 -30.016 -27.328 1 97.38 180 HIS A O 1
ATOM 1437 N N . LEU A 1 181 ? 4.773 -30.391 -25.234 1 97.44 181 LEU A N 1
ATOM 1438 C CA . LEU A 1 181 ? 5.992 -29.891 -24.594 1 97.44 181 LEU A CA 1
ATOM 1439 C C . LEU A 1 181 ? 7.145 -30.875 -24.797 1 97.44 181 LEU A C 1
ATOM 1441 O O . LEU A 1 181 ? 8.297 -30.453 -24.953 1 97.44 181 LEU A O 1
ATOM 1445 N N . GLY A 1 182 ? 6.785 -32.156 -24.719 1 95.38 182 GLY A N 1
ATOM 1446 C CA . GLY A 1 182 ? 7.801 -33.156 -25.047 1 95.38 182 GLY A CA 1
ATOM 1447 C C . GLY A 1 182 ? 8.398 -32.938 -26.438 1 95.38 182 GLY A C 1
ATOM 1448 O O . GLY A 1 182 ? 9.617 -33.031 -26.609 1 95.38 182 GLY A O 1
ATOM 1449 N N . LEU A 1 183 ? 7.555 -32.688 -27.406 1 95.19 183 LEU A N 1
ATOM 1450 C CA . LEU A 1 183 ? 7.992 -32.438 -28.766 1 95.19 183 LEU A CA 1
ATOM 1451 C C . LEU A 1 183 ? 8.875 -31.172 -28.828 1 95.19 183 LEU A C 1
ATOM 1453 O O . LEU A 1 183 ? 9.898 -31.172 -29.5 1 95.19 183 LEU A O 1
ATOM 1457 N N . GLN A 1 184 ? 8.492 -30.172 -28.109 1 95.75 184 GLN A N 1
ATOM 1458 C CA . GLN A 1 184 ? 9.258 -28.938 -28.094 1 95.75 184 GLN A CA 1
ATOM 1459 C C . GLN A 1 184 ? 10.648 -29.156 -27.516 1 95.75 184 GLN A C 1
ATOM 1461 O O . GLN A 1 184 ? 11.633 -28.609 -28.016 1 95.75 184 GLN A O 1
ATOM 1466 N N . ILE A 1 185 ? 10.719 -29.891 -26.469 1 96.25 185 ILE A N 1
ATOM 1467 C CA . ILE A 1 185 ? 11.992 -30.219 -25.828 1 96.25 185 ILE A CA 1
ATOM 1468 C C . ILE A 1 185 ? 12.898 -30.938 -26.828 1 96.25 185 ILE A C 1
ATOM 1470 O O . ILE A 1 185 ? 14.07 -30.578 -26.984 1 96.25 185 ILE A O 1
ATOM 1474 N N . THR A 1 186 ? 12.359 -31.922 -27.469 1 93.38 186 THR A N 1
ATOM 1475 C CA . THR A 1 186 ? 13.109 -32.719 -28.453 1 93.38 186 THR A CA 1
ATOM 1476 C C . THR A 1 186 ? 13.625 -31.812 -29.578 1 93.38 186 THR A C 1
ATOM 1478 O O . THR A 1 186 ? 14.797 -31.875 -29.938 1 93.38 186 THR A O 1
ATOM 1481 N N . ARG A 1 187 ? 12.805 -31 -30.062 1 94.06 187 ARG A N 1
ATOM 1482 C CA . ARG A 1 187 ? 13.18 -30.078 -31.141 1 94.06 187 ARG A CA 1
ATOM 1483 C C . ARG A 1 187 ? 14.258 -29.109 -30.672 1 94.06 187 ARG A C 1
ATOM 1485 O O . ARG A 1 187 ? 15.227 -28.859 -31.406 1 94.06 187 ARG A O 1
ATOM 1492 N N . ALA A 1 188 ? 14.055 -28.547 -29.516 1 93.69 188 ALA A N 1
ATOM 1493 C CA . ALA A 1 188 ? 15.039 -27.625 -28.984 1 93.69 188 ALA A CA 1
ATOM 1494 C C . ALA A 1 188 ? 16.406 -28.297 -28.812 1 93.69 188 ALA A C 1
ATOM 1496 O O . ALA A 1 188 ? 17.438 -27.688 -29.062 1 93.69 188 ALA A O 1
ATOM 1497 N N . PHE A 1 189 ? 16.391 -29.516 -28.391 1 91.12 189 PHE A N 1
ATOM 1498 C CA . PHE A 1 189 ? 17.625 -30.266 -28.234 1 91.12 189 PHE A CA 1
ATOM 1499 C C . PHE A 1 189 ? 18.297 -30.5 -29.578 1 91.12 189 PHE A C 1
ATOM 1501 O O . PHE A 1 189 ? 19.516 -30.328 -29.703 1 91.12 189 PHE A O 1
ATOM 1508 N N . LEU A 1 190 ? 17.516 -30.844 -30.516 1 91.19 190 LEU A N 1
ATOM 1509 C CA . LEU A 1 190 ? 18.047 -31.094 -31.859 1 91.19 190 LEU A CA 1
ATOM 1510 C C . LEU A 1 190 ? 18.656 -29.828 -32.469 1 91.19 190 LEU A C 1
ATOM 1512 O O . LEU A 1 190 ? 19.703 -29.875 -33.094 1 91.19 190 LEU A O 1
ATOM 1516 N N . MET A 1 191 ? 17.953 -28.766 -32.25 1 91.5 191 MET A N 1
ATOM 1517 C CA . MET A 1 191 ? 18.469 -27.484 -32.719 1 91.5 191 MET A CA 1
ATOM 1518 C C . MET A 1 191 ? 19.781 -27.141 -32.031 1 91.5 191 MET A C 1
ATOM 1520 O O . MET A 1 191 ? 20.703 -26.609 -32.656 1 91.5 191 MET A O 1
ATOM 1524 N N . ASP A 1 192 ? 19.906 -27.438 -30.797 1 90 192 ASP A N 1
ATOM 1525 C CA . ASP A 1 192 ? 21.125 -27.172 -30.031 1 90 192 ASP A CA 1
ATOM 1526 C C . ASP A 1 192 ? 22.281 -28.031 -30.531 1 90 192 ASP A C 1
ATOM 1528 O O . ASP A 1 192 ? 23.406 -27.531 -30.672 1 90 192 ASP A O 1
ATOM 1532 N N . VAL A 1 193 ? 22.047 -29.266 -30.859 1 88.75 193 VAL A N 1
ATOM 1533 C CA . VAL A 1 193 ? 23.062 -30.188 -31.359 1 88.75 193 VAL A CA 1
ATOM 1534 C C . VAL A 1 193 ? 23.547 -29.719 -32.719 1 88.75 193 VAL A C 1
ATOM 1536 O O . VAL A 1 193 ? 24.75 -29.734 -33 1 88.75 193 VAL A O 1
ATOM 1539 N N . LYS A 1 194 ? 22.594 -29.25 -33.438 1 88.94 194 LYS A N 1
ATOM 1540 C CA . LYS A 1 194 ? 22.938 -28.766 -34.781 1 88.94 194 LYS A CA 1
ATOM 1541 C C . LYS A 1 194 ? 23.812 -27.531 -34.719 1 88.94 194 LYS A C 1
ATOM 1543 O O . LYS A 1 194 ? 24.781 -27.406 -35.469 1 88.94 194 LYS A O 1
ATOM 1548 N N . THR A 1 195 ? 23.406 -26.656 -33.938 1 88.38 195 THR A N 1
ATOM 1549 C CA . THR A 1 195 ? 24.156 -25.406 -33.812 1 88.38 195 THR A CA 1
ATOM 1550 C C . THR A 1 195 ? 25.562 -25.688 -33.281 1 88.38 195 THR A C 1
ATOM 1552 O O . THR A 1 195 ? 26.531 -25.062 -33.75 1 88.38 195 THR A O 1
ATOM 1555 N N . LYS A 1 196 ? 25.734 -26.594 -32.406 1 87.38 196 LYS A N 1
ATOM 1556 C CA . LYS A 1 196 ? 27.031 -26.969 -31.859 1 87.38 196 LYS A CA 1
ATOM 1557 C C . LYS A 1 196 ? 27.891 -27.672 -32.906 1 87.38 196 LYS A C 1
ATOM 1559 O O . LYS A 1 196 ? 29.109 -27.484 -32.969 1 87.38 196 LYS A O 1
ATOM 1564 N N . ARG A 1 197 ? 27.234 -28.453 -33.656 1 86.56 197 ARG A N 1
ATOM 1565 C CA . ARG A 1 197 ? 27.938 -29.141 -34.719 1 86.56 197 ARG A CA 1
ATOM 1566 C C . ARG A 1 197 ? 28.469 -28.172 -35.75 1 86.56 197 ARG A C 1
ATOM 1568 O O . ARG A 1 197 ? 29.609 -28.297 -36.219 1 86.56 197 ARG A O 1
ATOM 1575 N N . ILE A 1 198 ? 27.625 -27.188 -36 1 87.81 198 ILE A N 1
ATOM 1576 C CA . ILE A 1 198 ? 27.984 -26.188 -37 1 87.81 198 ILE A CA 1
ATOM 1577 C C . ILE A 1 198 ? 29.109 -25.297 -36.469 1 87.81 198 ILE A C 1
ATOM 1579 O O . ILE A 1 198 ? 30.031 -24.938 -37.219 1 87.81 198 ILE A O 1
ATOM 1583 N N . ASN A 1 199 ? 29.047 -25.094 -35.219 1 84.69 199 ASN A N 1
ATOM 1584 C CA . ASN A 1 199 ? 30.031 -24.188 -34.625 1 84.69 199 ASN A CA 1
ATOM 1585 C C . ASN A 1 199 ? 31.281 -24.953 -34.156 1 84.69 199 ASN A C 1
ATOM 1587 O O . ASN A 1 199 ? 32.281 -24.328 -33.781 1 84.69 199 ASN A O 1
ATOM 1591 N N . GLY A 1 200 ? 31.406 -26.406 -34.469 1 75.19 200 GLY A N 1
ATOM 1592 C CA . GLY A 1 200 ? 32.562 -27.219 -34.125 1 75.19 200 GLY A CA 1
ATOM 1593 C C . GLY A 1 200 ? 32.812 -27.359 -32.625 1 75.19 200 GLY A C 1
ATOM 1594 O O . GLY A 1 200 ? 33.938 -27.469 -32.188 1 75.19 200 GLY A O 1
ATOM 1595 N N . VAL A 1 201 ? 31.75 -27.344 -31.891 1 68.38 201 VAL A N 1
ATOM 1596 C CA . VAL A 1 201 ? 31.938 -27.5 -30.453 1 68.38 201 VAL A CA 1
ATOM 1597 C C . VAL A 1 201 ? 31.125 -28.688 -29.953 1 68.38 201 VAL A C 1
ATOM 1599 O O . VAL A 1 201 ? 30.062 -29 -30.5 1 68.38 201 VAL A O 1
ATOM 1602 N N . MET B 1 1 ? 22.156 -1.912 -7.133 1 64.38 1 MET B N 1
ATOM 1603 C CA . MET B 1 1 ? 21.516 -0.836 -6.383 1 64.38 1 MET B CA 1
ATOM 1604 C C . MET B 1 1 ? 20.312 -0.292 -7.137 1 64.38 1 MET B C 1
ATOM 1606 O O . MET B 1 1 ? 19.219 -0.163 -6.566 1 64.38 1 MET B O 1
ATOM 1610 N N . LYS B 1 2 ? 20.453 -0.05 -8.398 1 79.5 2 LYS B N 1
ATOM 1611 C CA . LYS B 1 2 ? 19.391 0.433 -9.273 1 79.5 2 LYS B CA 1
ATOM 1612 C C . LYS B 1 2 ? 18.281 -0.603 -9.414 1 79.5 2 LYS B C 1
ATOM 1614 O O . LYS B 1 2 ? 17.094 -0.251 -9.453 1 79.5 2 LYS B O 1
ATOM 1619 N N . GLU B 1 3 ? 18.688 -1.79 -9.297 1 83.88 3 GLU B N 1
ATOM 1620 C CA . GLU B 1 3 ? 17.719 -2.875 -9.438 1 83.88 3 GLU B CA 1
ATOM 1621 C C . GLU B 1 3 ? 16.844 -2.996 -8.203 1 83.88 3 GLU B C 1
ATOM 1623 O O . GLU B 1 3 ? 15.633 -3.234 -8.312 1 83.88 3 GLU B O 1
ATOM 1628 N N . ILE B 1 4 ? 17.422 -2.775 -7.094 1 88.75 4 ILE B N 1
ATOM 1629 C CA . ILE B 1 4 ? 16.688 -2.842 -5.836 1 88.75 4 ILE B CA 1
ATOM 1630 C C . ILE B 1 4 ? 15.664 -1.714 -5.781 1 88.75 4 ILE B C 1
ATOM 1632 O O . ILE B 1 4 ? 14.508 -1.936 -5.406 1 88.75 4 ILE B O 1
ATOM 1636 N N . GLU B 1 5 ? 16.094 -0.543 -6.172 1 91.62 5 GLU B N 1
ATOM 1637 C CA . GLU B 1 5 ? 15.195 0.608 -6.188 1 91.62 5 GLU B CA 1
ATOM 1638 C C . GLU B 1 5 ? 14.016 0.379 -7.133 1 91.62 5 GLU B C 1
ATOM 1640 O O . GLU B 1 5 ? 12.883 0.734 -6.812 1 91.62 5 GLU B O 1
ATOM 1645 N N . GLU B 1 6 ? 14.336 -0.216 -8.234 1 93.81 6 GLU B N 1
ATOM 1646 C CA . GLU B 1 6 ? 13.281 -0.487 -9.211 1 93.81 6 GLU B CA 1
ATOM 1647 C C . GLU B 1 6 ? 12.266 -1.48 -8.664 1 93.81 6 GLU B C 1
ATOM 1649 O O . GLU B 1 6 ? 11.062 -1.316 -8.867 1 93.81 6 GLU B O 1
ATOM 1654 N N . ASP B 1 7 ? 12.742 -2.432 -7.973 1 94.19 7 ASP B N 1
ATOM 1655 C CA . ASP B 1 7 ? 11.859 -3.438 -7.387 1 94.19 7 ASP B CA 1
ATOM 1656 C C . ASP B 1 7 ? 10.984 -2.828 -6.301 1 94.19 7 ASP B C 1
ATOM 1658 O O . ASP B 1 7 ? 9.789 -3.131 -6.219 1 94.19 7 ASP B O 1
ATOM 1662 N N . LEU B 1 8 ? 11.562 -1.995 -5.508 1 96.44 8 LEU B N 1
ATOM 1663 C CA . LEU B 1 8 ? 10.812 -1.326 -4.453 1 96.44 8 LEU B CA 1
ATOM 1664 C C . LEU B 1 8 ? 9.742 -0.415 -5.047 1 96.44 8 LEU B C 1
ATOM 1666 O O . LEU B 1 8 ? 8.617 -0.363 -4.543 1 96.44 8 LEU B O 1
ATOM 1670 N N . ASN B 1 9 ? 10.062 0.222 -6.141 1 96.88 9 ASN B N 1
ATOM 1671 C CA . ASN B 1 9 ? 9.117 1.122 -6.789 1 96.88 9 ASN B CA 1
ATOM 1672 C C . ASN B 1 9 ? 7.945 0.358 -7.402 1 96.88 9 ASN B C 1
ATOM 1674 O O . ASN B 1 9 ? 6.809 0.84 -7.398 1 96.88 9 ASN B O 1
ATOM 1678 N N . LYS B 1 10 ? 8.211 -0.823 -7.914 1 97.19 10 LYS B N 1
ATOM 1679 C CA . LYS B 1 10 ? 7.141 -1.659 -8.445 1 97.19 10 LYS B CA 1
ATOM 1680 C C . LYS B 1 10 ? 6.164 -2.066 -7.344 1 97.19 10 LYS B C 1
ATOM 1682 O O . LYS B 1 10 ? 4.945 -2.049 -7.551 1 97.19 10 LYS B O 1
ATOM 1687 N N . LYS B 1 11 ? 6.77 -2.416 -6.18 1 97.75 11 LYS B N 1
ATOM 1688 C CA . LYS B 1 11 ? 5.926 -2.787 -5.047 1 97.75 11 LYS B CA 1
ATOM 1689 C C . LYS B 1 11 ? 5.09 -1.604 -4.57 1 97.75 11 LYS B C 1
ATOM 1691 O O . LYS B 1 11 ? 3.9 -1.751 -4.289 1 97.75 11 LYS B O 1
ATOM 1696 N N . ILE B 1 12 ? 5.645 -0.462 -4.551 1 98.38 12 ILE B N 1
ATOM 1697 C CA . ILE B 1 12 ? 4.945 0.743 -4.121 1 98.38 12 ILE B CA 1
ATOM 1698 C C . ILE B 1 12 ? 3.805 1.051 -5.09 1 98.38 12 ILE B C 1
ATOM 1700 O O . ILE B 1 12 ? 2.703 1.405 -4.668 1 98.38 12 ILE B O 1
ATOM 1704 N N . ARG B 1 13 ? 4.07 0.892 -6.371 1 97.56 13 ARG B N 1
ATOM 1705 C CA . ARG B 1 13 ? 3.029 1.124 -7.371 1 97.56 13 ARG B CA 1
ATOM 1706 C C . ARG B 1 13 ? 1.861 0.163 -7.176 1 97.56 13 ARG B C 1
ATOM 1708 O O . ARG B 1 13 ? 0.7 0.563 -7.273 1 97.56 13 ARG B O 1
ATOM 1715 N N . PHE B 1 14 ? 2.191 -1.051 -6.859 1 98.25 14 PHE B N 1
ATOM 1716 C CA . PHE B 1 14 ? 1.159 -2.049 -6.605 1 98.25 14 PHE B CA 1
ATOM 1717 C C . PHE B 1 14 ? 0.322 -1.668 -5.391 1 98.25 14 PHE B C 1
ATOM 1719 O O . PHE B 1 14 ? -0.908 -1.622 -5.465 1 98.25 14 PHE B O 1
ATOM 1726 N N . LEU B 1 15 ? 0.979 -1.314 -4.32 1 98.25 15 LEU B N 1
ATOM 1727 C CA . LEU B 1 15 ? 0.294 -1.059 -3.059 1 98.25 15 LEU B CA 1
ATOM 1728 C C . LEU B 1 15 ? -0.466 0.263 -3.111 1 98.25 15 LEU B C 1
ATOM 1730 O O . LEU B 1 15 ? -1.567 0.372 -2.568 1 98.25 15 LEU B O 1
ATOM 1734 N N . SER B 1 16 ? 0.097 1.271 -3.771 1 97.88 16 SER B N 1
ATOM 1735 C CA . SER B 1 16 ? -0.542 2.58 -3.859 1 97.88 16 SER B CA 1
ATOM 1736 C C . SER B 1 16 ? -1.705 2.562 -4.844 1 97.88 16 SER B C 1
ATOM 1738 O O . SER B 1 16 ? -2.518 3.49 -4.871 1 97.88 16 SER B O 1
ATOM 1740 N N . GLY B 1 17 ? -1.846 1.517 -5.57 1 96.75 17 GLY B N 1
ATOM 1741 C CA . GLY B 1 17 ? -2.918 1.387 -6.547 1 96.75 17 GLY B CA 1
ATOM 1742 C C . GLY B 1 17 ? -4.297 1.374 -5.914 1 96.75 17 GLY B C 1
ATOM 1743 O O . GLY B 1 17 ? -5.301 1.564 -6.605 1 96.75 17 GLY B O 1
ATOM 1744 N N . LEU B 1 18 ? -4.293 1.236 -4.637 1 97.69 18 LEU B N 1
ATOM 1745 C CA . LEU B 1 18 ? -5.566 1.249 -3.922 1 97.69 18 LEU B CA 1
ATOM 1746 C C . LEU B 1 18 ? -6.25 2.605 -4.055 1 97.69 18 LEU B C 1
ATOM 1748 O O . LEU B 1 18 ? -7.457 2.725 -3.818 1 97.69 18 LEU B O 1
ATOM 1752 N N . ILE B 1 19 ? -5.527 3.605 -4.461 1 98.12 19 ILE B N 1
ATOM 1753 C CA . ILE B 1 19 ? -6.035 4.965 -4.609 1 98.12 19 ILE B CA 1
ATOM 1754 C C . ILE B 1 19 ? -7.168 4.984 -5.633 1 98.12 19 ILE B C 1
ATOM 1756 O O . ILE B 1 19 ? -8.039 5.852 -5.582 1 98.12 19 ILE B O 1
ATOM 1760 N N . VAL B 1 20 ? -7.219 4.023 -6.527 1 97.69 20 VAL B N 1
ATOM 1761 C CA . VAL B 1 20 ? -8.258 3.961 -7.551 1 97.69 20 VAL B CA 1
ATOM 1762 C C . VAL B 1 20 ? -9.617 3.727 -6.895 1 97.69 20 VAL B C 1
ATOM 1764 O O . VAL B 1 20 ? -10.633 4.242 -7.363 1 97.69 20 VAL B O 1
ATOM 1767 N N . ALA B 1 21 ? -9.562 2.918 -5.836 1 97.56 21 ALA B N 1
ATOM 1768 C CA . ALA B 1 21 ? -10.805 2.674 -5.109 1 97.56 21 ALA B CA 1
ATOM 1769 C C . ALA B 1 21 ? -11.352 3.965 -4.508 1 97.56 21 ALA B C 1
ATOM 1771 O O . ALA B 1 21 ? -12.562 4.164 -4.449 1 97.56 21 ALA B O 1
ATOM 1772 N N . PHE B 1 22 ? -10.523 4.852 -4.074 1 98.19 22 PHE B N 1
ATOM 1773 C CA . PHE B 1 22 ? -10.898 6.145 -3.521 1 98.19 22 PHE B CA 1
ATOM 1774 C C . PHE B 1 22 ? -11.391 7.078 -4.617 1 98.19 22 PHE B C 1
ATOM 1776 O O . PHE B 1 22 ? -12.492 7.625 -4.527 1 98.19 22 PHE B O 1
ATOM 1783 N N . ARG B 1 23 ? -10.617 7.137 -5.648 1 97.81 23 ARG B N 1
ATOM 1784 C CA . ARG B 1 23 ? -10.906 8.078 -6.727 1 97.81 23 ARG B CA 1
ATOM 1785 C C . ARG B 1 23 ? -12.203 7.711 -7.441 1 97.81 23 ARG B C 1
ATOM 1787 O O . ARG B 1 23 ? -13.016 8.586 -7.738 1 97.81 23 ARG B O 1
ATOM 1794 N N . ASP B 1 24 ? -12.367 6.414 -7.648 1 96.81 24 ASP B N 1
ATOM 1795 C CA . ASP B 1 24 ? -13.539 5.961 -8.391 1 96.81 24 ASP B CA 1
ATOM 1796 C C . ASP B 1 24 ? -14.672 5.574 -7.441 1 96.81 24 ASP B C 1
ATOM 1798 O O . ASP B 1 24 ? -15.719 5.105 -7.883 1 96.81 24 ASP B O 1
ATOM 1802 N N . GLN B 1 25 ? -14.469 5.75 -6.168 1 96.94 25 GLN B N 1
ATOM 1803 C CA . GLN B 1 25 ? -15.445 5.461 -5.125 1 96.94 25 GLN B CA 1
ATOM 1804 C C . GLN B 1 25 ? -15.992 4.043 -5.262 1 96.94 25 GLN B C 1
ATOM 1806 O O . GLN B 1 25 ? -17.203 3.84 -5.277 1 96.94 25 GLN B O 1
ATOM 1811 N N . ILE B 1 26 ? -15.031 3.098 -5.398 1 95.69 26 ILE B N 1
ATOM 1812 C CA . ILE B 1 26 ? -15.375 1.689 -5.562 1 95.69 26 ILE B CA 1
ATOM 1813 C C . ILE B 1 26 ? -15.656 1.064 -4.199 1 95.69 26 ILE B C 1
ATOM 1815 O O . ILE B 1 26 ? -14.75 0.915 -3.379 1 95.69 26 ILE B O 1
ATOM 1819 N N . HIS B 1 27 ? -16.922 0.73 -3.945 1 94.44 27 HIS B N 1
ATOM 1820 C CA . HIS B 1 27 ? -17.359 0.01 -2.756 1 94.44 27 HIS B CA 1
ATOM 1821 C C . HIS B 1 27 ? -17.031 0.787 -1.486 1 94.44 27 HIS B C 1
ATOM 1823 O O . HIS B 1 27 ? -16.516 0.217 -0.521 1 94.44 27 HIS B O 1
ATOM 1829 N N . THR B 1 28 ? -17.219 2.066 -1.482 1 96.44 28 THR B N 1
ATOM 1830 C CA . THR B 1 28 ? -17.047 2.867 -0.275 1 96.44 28 THR B CA 1
ATOM 1831 C C . THR B 1 28 ? -18.125 2.52 0.756 1 96.44 28 THR B C 1
ATOM 1833 O O . THR B 1 28 ? -19.203 2.051 0.401 1 96.44 28 THR B O 1
ATOM 1836 N N . ASP B 1 29 ? -17.797 2.754 2.068 1 95.06 29 ASP B N 1
ATOM 1837 C CA . ASP B 1 29 ? -18.734 2.312 3.086 1 95.06 29 ASP B CA 1
ATOM 1838 C C . ASP B 1 29 ? -18.781 3.293 4.254 1 95.06 29 ASP B C 1
ATOM 1840 O O . ASP B 1 29 ? -19.328 2.975 5.32 1 95.06 29 ASP B O 1
ATOM 1844 N N . ILE B 1 30 ? -18.25 4.508 4.121 1 96.25 30 ILE B N 1
ATOM 1845 C CA . ILE B 1 30 ? -18.312 5.543 5.148 1 96.25 30 ILE B CA 1
ATOM 1846 C C . ILE B 1 30 ? -18.234 6.922 4.496 1 96.25 30 ILE B C 1
ATOM 1848 O O . ILE B 1 30 ? -17.688 7.062 3.4 1 96.25 30 ILE B O 1
ATOM 1852 N N . GLN B 1 31 ? -18.781 7.891 5.121 1 97.44 31 GLN B N 1
ATOM 1853 C CA . GLN B 1 31 ? -18.719 9.281 4.684 1 97.44 31 GLN B CA 1
ATOM 1854 C C . GLN B 1 31 ? -17.938 10.133 5.676 1 97.44 31 GLN B C 1
ATOM 1856 O O . GLN B 1 31 ? -18.141 10.039 6.887 1 97.44 31 GLN B O 1
ATOM 1861 N N . LEU B 1 32 ? -17 10.961 5.184 1 97.81 32 LEU B N 1
ATOM 1862 C CA . LEU B 1 32 ? -16.281 11.922 6.008 1 97.81 32 LEU B CA 1
ATOM 1863 C C . LEU B 1 32 ? -16.75 13.344 5.73 1 97.81 32 LEU B C 1
ATOM 1865 O O . LEU B 1 32 ? -16.781 13.781 4.578 1 97.81 32 LEU B O 1
ATOM 1869 N N . LYS B 1 33 ? -17.094 14.047 6.746 1 97.81 33 LYS B N 1
ATOM 1870 C CA . LYS B 1 33 ? -17.594 15.406 6.625 1 97.81 33 LYS B CA 1
ATOM 1871 C C . LYS B 1 33 ? -16.531 16.422 7.047 1 97.81 33 LYS B C 1
ATOM 1873 O O . LYS B 1 33 ? -16.016 16.359 8.164 1 97.81 33 LYS B O 1
ATOM 1878 N N . PRO B 1 34 ? -16.25 17.375 6.145 1 98.31 34 PRO B N 1
ATOM 1879 C CA . PRO B 1 34 ? -15.266 18.391 6.504 1 98.31 34 PRO B CA 1
ATOM 1880 C C . PRO B 1 34 ? -15.828 19.438 7.469 1 98.31 34 PRO B C 1
ATOM 1882 O O . PRO B 1 34 ? -17.047 19.531 7.645 1 98.31 34 PRO B O 1
ATOM 1885 N N . GLY B 1 35 ? -14.977 20.203 8.07 1 97.06 35 GLY B N 1
ATOM 1886 C CA . GLY B 1 35 ? -15.344 21.172 9.086 1 97.06 35 GLY B CA 1
ATOM 1887 C C . GLY B 1 35 ? -16 22.406 8.516 1 97.06 35 GLY B C 1
ATOM 1888 O O . GLY B 1 35 ? -16.688 23.141 9.234 1 97.06 35 GLY B O 1
ATOM 1889 N N . ASN B 1 36 ? -15.828 22.609 7.215 1 97.12 36 ASN B N 1
ATOM 1890 C CA . ASN B 1 36 ? -16.406 23.797 6.602 1 97.12 36 ASN B CA 1
ATOM 1891 C C . ASN B 1 36 ? -17.797 23.531 6.039 1 97.12 36 ASN B C 1
ATOM 1893 O O . ASN B 1 36 ? -18.25 24.234 5.133 1 97.12 36 ASN B O 1
ATOM 1897 N N . ASP B 1 37 ? -18.375 22.531 6.434 1 93.88 37 ASP B N 1
ATOM 1898 C CA . ASP B 1 37 ? -19.734 22.125 6.055 1 93.88 37 ASP B CA 1
ATOM 1899 C C . ASP B 1 37 ? -19.828 21.859 4.555 1 93.88 37 ASP B C 1
ATOM 1901 O O . ASP B 1 37 ? -20.859 22.156 3.934 1 93.88 37 ASP B O 1
ATOM 1905 N N . GLY B 1 38 ? -18.734 21.5 4.031 1 96.75 38 GLY B N 1
ATOM 1906 C CA . GLY B 1 38 ? -18.75 21.062 2.643 1 96.75 38 GLY B CA 1
ATOM 1907 C C . GLY B 1 38 ? -19.344 19.688 2.457 1 96.75 38 GLY B C 1
ATOM 1908 O O . GLY B 1 38 ? -19.828 19.078 3.414 1 96.75 38 GLY B O 1
ATOM 1909 N N . PRO B 1 39 ? -19.406 19.25 1.289 1 97.38 39 PRO B N 1
ATOM 1910 C CA . PRO B 1 39 ? -19.938 17.922 0.998 1 97.38 39 PRO B CA 1
ATOM 1911 C C . PRO B 1 39 ? -19.125 16.797 1.651 1 97.38 39 PRO B C 1
ATOM 1913 O O . PRO B 1 39 ? -17.922 16.938 1.839 1 97.38 39 PRO B O 1
ATOM 1916 N N . THR B 1 40 ? -19.812 15.781 1.941 1 97.69 40 THR B N 1
ATOM 1917 C CA . THR B 1 40 ? -19.141 14.617 2.502 1 97.69 40 THR B CA 1
ATOM 1918 C C . THR B 1 40 ? -18.297 13.914 1.439 1 97.69 40 THR B C 1
ATOM 1920 O O . THR B 1 40 ? -18.578 14.031 0.244 1 97.69 40 THR B O 1
ATOM 1923 N N . ILE B 1 41 ? -17.266 13.164 1.885 1 98.31 41 ILE B N 1
ATOM 1924 C CA . ILE B 1 41 ? -16.359 12.422 1.014 1 98.31 41 ILE B CA 1
ATOM 1925 C C . ILE B 1 41 ? -16.438 10.938 1.336 1 98.31 41 ILE B C 1
ATOM 1927 O O . ILE B 1 41 ? -16.156 10.516 2.459 1 98.31 41 ILE B O 1
ATOM 1931 N N . PRO B 1 42 ? -16.828 10.133 0.349 1 98.12 42 PRO B N 1
ATOM 1932 C CA . PRO B 1 42 ? -16.859 8.688 0.582 1 98.12 42 PRO B CA 1
ATOM 1933 C C . PRO B 1 42 ? -15.469 8.078 0.759 1 98.12 42 PRO B C 1
ATOM 1935 O O . PRO B 1 42 ? -14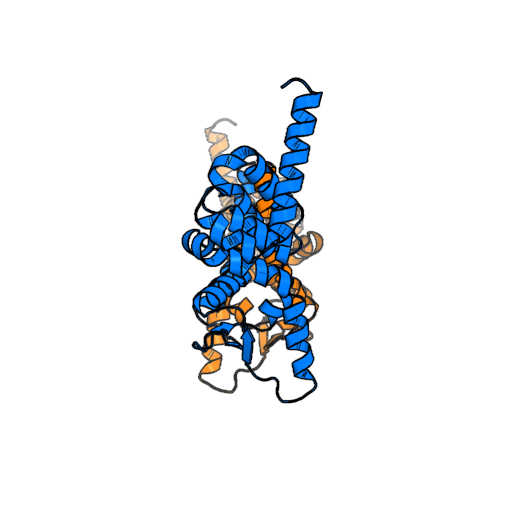.523 8.5 0.094 1 98.12 42 PRO B O 1
ATOM 1938 N N . ALA B 1 43 ? -15.344 7.156 1.665 1 98 43 ALA B N 1
ATOM 1939 C CA . ALA B 1 43 ? -14.086 6.473 1.943 1 98 43 ALA B CA 1
ATOM 1940 C C . ALA B 1 43 ? -14.328 5.047 2.438 1 98 43 ALA B C 1
ATOM 1942 O O . ALA B 1 43 ? -15.398 4.48 2.207 1 98 43 ALA B O 1
ATOM 1943 N N . HIS B 1 44 ? -13.344 4.391 2.92 1 97.44 44 HIS B N 1
ATOM 1944 C CA . HIS B 1 44 ? -13.438 3 3.352 1 97.44 44 HIS B CA 1
ATOM 1945 C C . HIS B 1 44 ? -13.055 2.852 4.82 1 97.44 44 HIS B C 1
ATOM 1947 O O . HIS B 1 44 ? -11.938 3.199 5.215 1 97.44 44 HIS B O 1
ATOM 1953 N N . ARG B 1 45 ? -13.914 2.279 5.621 1 96.62 45 ARG B N 1
ATOM 1954 C CA . ARG B 1 45 ? -13.719 2.115 7.059 1 96.62 45 ARG B CA 1
ATOM 1955 C C . ARG B 1 45 ? -12.414 1.371 7.352 1 96.62 45 ARG B C 1
ATOM 1957 O O . ARG B 1 45 ? -11.625 1.804 8.188 1 96.62 45 ARG B O 1
ATOM 1964 N N . ALA B 1 46 ? -12.227 0.252 6.656 1 96.62 46 ALA B N 1
ATOM 1965 C CA . ALA B 1 46 ? -11.094 -0.624 6.926 1 96.62 46 ALA B CA 1
ATOM 1966 C C . ALA B 1 46 ? -9.773 0.108 6.711 1 96.62 46 ALA B C 1
ATOM 1968 O O . ALA B 1 46 ? -8.828 -0.059 7.484 1 96.62 46 ALA B O 1
ATOM 1969 N N . LEU B 1 47 ? -9.711 0.902 5.633 1 98 47 LEU B N 1
ATOM 1970 C CA . LEU B 1 47 ? -8.492 1.652 5.328 1 98 47 LEU B CA 1
ATOM 1971 C C . LEU B 1 47 ? -8.195 2.672 6.418 1 98 47 LEU B C 1
ATOM 1973 O O . LEU B 1 47 ? -7.062 2.76 6.902 1 98 47 LEU B O 1
ATOM 1977 N N . LEU B 1 48 ? -9.25 3.418 6.82 1 97.94 48 LEU B N 1
ATOM 1978 C CA . LEU B 1 48 ? -9.078 4.426 7.863 1 97.94 48 LEU B CA 1
ATOM 1979 C C . LEU B 1 48 ? -8.609 3.785 9.164 1 97.94 48 LEU B C 1
ATOM 1981 O O . LEU B 1 48 ? -7.676 4.277 9.797 1 97.94 48 LEU B O 1
ATOM 1985 N N . ALA B 1 49 ? -9.25 2.674 9.5 1 97.06 49 ALA B N 1
ATOM 1986 C CA . ALA B 1 49 ? -8.922 1.977 10.742 1 97.06 49 ALA B CA 1
ATOM 1987 C C . ALA B 1 49 ? -7.5 1.434 10.711 1 97.06 49 ALA B C 1
ATOM 1989 O O . ALA B 1 49 ? -6.824 1.39 11.742 1 97.06 49 ALA B O 1
ATOM 1990 N N . ALA B 1 50 ? -7.055 1.055 9.555 1 97.31 50 ALA B N 1
ATOM 1991 C CA . ALA B 1 50 ? -5.715 0.489 9.422 1 97.31 50 ALA B CA 1
ATOM 1992 C C . ALA B 1 50 ? -4.652 1.581 9.484 1 97.31 50 ALA B C 1
ATOM 1994 O O . ALA B 1 50 ? -3.521 1.333 9.906 1 97.31 50 ALA B O 1
ATOM 1995 N N . ARG B 1 51 ? -4.961 2.799 9.117 1 97.94 51 ARG B N 1
ATOM 1996 C CA . ARG B 1 51 ? -3.98 3.867 8.938 1 97.94 51 ARG B CA 1
ATOM 1997 C C . ARG B 1 51 ? -3.871 4.723 10.195 1 97.94 51 ARG B C 1
ATOM 1999 O O . ARG B 1 51 ? -2.895 5.453 10.367 1 97.94 51 ARG B O 1
ATOM 2006 N N . SER B 1 52 ? -4.844 4.664 11.016 1 97.88 52 SER B N 1
ATOM 2007 C CA . SER B 1 52 ? -4.914 5.527 12.188 1 97.88 52 SER B CA 1
ATOM 2008 C C . SER B 1 52 ? -5.57 4.812 13.367 1 97.88 52 SER B C 1
ATOM 2010 O O . SER B 1 52 ? -6.723 4.391 13.273 1 97.88 52 SER B O 1
ATOM 2012 N N . GLU B 1 53 ? -4.855 4.789 14.5 1 95.25 53 GLU B N 1
ATOM 2013 C CA . GLU B 1 53 ? -5.418 4.188 15.711 1 95.25 53 GLU B CA 1
ATOM 2014 C C . GLU B 1 53 ? -6.645 4.961 16.188 1 95.25 53 GLU B C 1
ATOM 2016 O O . GLU B 1 53 ? -7.605 4.367 16.688 1 95.25 53 GLU B O 1
ATOM 2021 N N . ILE B 1 54 ? -6.621 6.223 16 1 97.19 54 ILE B N 1
ATOM 2022 C CA . ILE B 1 54 ? -7.734 7.07 16.422 1 97.19 54 ILE B CA 1
ATOM 2023 C C . ILE B 1 54 ? -8.953 6.781 15.547 1 97.19 54 ILE B C 1
ATOM 2025 O O . ILE B 1 54 ? -10.07 6.629 16.062 1 97.19 54 ILE B O 1
ATOM 2029 N N . PHE B 1 55 ? -8.758 6.664 14.234 1 96.56 55 PHE B N 1
ATOM 2030 C CA . PHE B 1 55 ? -9.867 6.281 13.367 1 96.56 55 PHE B CA 1
ATOM 2031 C C . PHE B 1 55 ? -10.383 4.891 13.727 1 96.56 55 PHE B C 1
ATOM 2033 O O . PHE B 1 55 ? -11.594 4.648 13.719 1 96.56 55 PHE B O 1
ATOM 2040 N N . ARG B 1 56 ? -9.438 3.998 14.008 1 95.38 56 ARG B N 1
ATOM 2041 C CA . ARG B 1 56 ? -9.828 2.648 14.398 1 95.38 56 ARG B CA 1
ATOM 2042 C C . ARG B 1 56 ? -10.758 2.678 15.609 1 95.38 56 ARG B C 1
ATOM 2044 O O . ARG B 1 56 ? -11.812 2.039 15.602 1 95.38 56 ARG B O 1
ATOM 2051 N N . ASP B 1 57 ? -10.477 3.439 16.609 1 94.31 57 ASP B N 1
ATOM 2052 C CA . ASP B 1 57 ? -11.273 3.562 17.812 1 94.31 57 ASP B CA 1
ATOM 2053 C C . ASP B 1 57 ? -12.633 4.195 17.531 1 94.31 57 ASP B C 1
ATOM 2055 O O . ASP B 1 57 ? -13.656 3.748 18.047 1 94.31 57 ASP B O 1
ATOM 2059 N N . MET B 1 58 ? -12.586 5.207 16.688 1 92.12 58 MET B N 1
ATOM 2060 C CA . MET B 1 58 ? -13.82 5.898 16.328 1 92.12 58 MET B CA 1
ATOM 2061 C C . MET B 1 58 ? -14.797 4.949 15.633 1 92.12 58 MET B C 1
ATOM 2063 O O . MET B 1 58 ? -16 5.016 15.867 1 92.12 58 MET B O 1
ATOM 2067 N N . LEU B 1 59 ? -14.266 4.113 14.844 1 92.62 59 LEU B N 1
ATOM 2068 C CA . LEU B 1 59 ? -15.094 3.254 14.008 1 92.62 59 LEU B CA 1
ATOM 2069 C C . LEU B 1 59 ? -15.492 1.986 14.75 1 92.62 59 LEU B C 1
ATOM 2071 O O . LEU B 1 59 ? -16.438 1.3 14.359 1 92.62 59 LEU B O 1
ATOM 2075 N N . ASP B 1 60 ? -14.734 1.535 15.711 1 84.38 60 ASP B N 1
ATOM 2076 C CA . ASP B 1 60 ? -15.078 0.396 16.547 1 84.38 60 ASP B CA 1
ATOM 2077 C C . ASP B 1 60 ? -16.203 0.754 17.531 1 84.38 60 ASP B C 1
ATOM 2079 O O . ASP B 1 60 ? -17.062 -0.075 17.812 1 84.38 60 ASP B O 1
ATOM 2083 N N . SER B 1 61 ? -16.125 1.863 18.188 1 69.12 61 SER B N 1
ATOM 2084 C CA . SER B 1 61 ? -17.109 2.309 19.172 1 69.12 61 SER B CA 1
ATOM 2085 C C . SER B 1 61 ? -18.5 2.424 18.562 1 69.12 61 SER B C 1
ATOM 2087 O O . SER B 1 61 ? -19.5 2.227 19.25 1 69.12 61 SER B O 1
ATOM 2089 N N . ASP B 1 62 ? -18.625 2.678 17.375 1 55.31 62 ASP B N 1
ATOM 2090 C CA . ASP B 1 62 ? -19.922 2.848 16.703 1 55.31 62 ASP B CA 1
ATOM 2091 C C . ASP B 1 62 ? -20.625 1.508 16.531 1 55.31 62 ASP B C 1
ATOM 2093 O O . ASP B 1 62 ? -21.844 1.462 16.359 1 55.31 62 ASP B O 1
ATOM 2097 N N . ASP B 1 63 ? -19.969 0.301 16.438 1 52.81 63 ASP B N 1
ATOM 2098 C CA . ASP B 1 63 ? -20.594 -1.003 16.281 1 52.81 63 ASP B CA 1
ATOM 2099 C C . ASP B 1 63 ? -21.484 -1.337 17.469 1 52.81 63 ASP B C 1
ATOM 2101 O O . ASP B 1 63 ? -22.375 -2.18 17.375 1 52.81 63 ASP B O 1
ATOM 2105 N N . CYS B 1 64 ? -21.234 -0.911 18.75 1 48.53 64 CYS B N 1
ATOM 2106 C CA . CYS B 1 64 ? -22 -1.38 19.891 1 48.53 64 CYS B CA 1
ATOM 2107 C C . CYS B 1 64 ? -23.297 -0.597 20.047 1 48.53 64 CYS B C 1
ATOM 2109 O O . CYS B 1 64 ? -24.172 -0.99 20.812 1 48.53 64 CYS B O 1
ATOM 2111 N N . LYS B 1 65 ? -23.25 0.74 19.781 1 46.44 65 LYS B N 1
ATOM 2112 C CA . LYS B 1 65 ? -24.484 1.441 20.109 1 46.44 65 LYS B CA 1
ATOM 2113 C C . LYS B 1 65 ? -25.422 1.515 18.906 1 46.44 65 LYS B C 1
ATOM 2115 O O . LYS B 1 65 ? -25.969 0.498 18.484 1 46.44 65 LYS B O 1
ATOM 2120 N N . ALA B 1 66 ? -25.922 2.777 18.641 1 44.94 66 ALA B N 1
ATOM 2121 C CA . ALA B 1 66 ? -26.891 3.178 17.625 1 44.94 66 ALA B CA 1
ATOM 2122 C C . ALA B 1 66 ? -26.359 2.908 16.219 1 44.94 66 ALA B C 1
ATOM 2124 O O . ALA B 1 66 ? -25.156 2.803 16.016 1 44.94 66 ALA B O 1
ATOM 2125 N N . PRO B 1 67 ? -27.156 2.502 15.375 1 48.12 67 PRO B N 1
ATOM 2126 C CA . PRO B 1 67 ? -26.703 2.238 14 1 48.12 67 PRO B CA 1
ATOM 2127 C C . PRO B 1 67 ? -25.594 3.17 13.555 1 48.12 67 PRO B C 1
ATOM 2129 O O . PRO B 1 67 ? -25.672 4.383 13.758 1 48.12 67 PRO B O 1
ATOM 2132 N N . PRO B 1 68 ? -24.359 2.75 13.586 1 50.59 68 PRO B N 1
ATOM 2133 C CA . PRO B 1 68 ? -23.203 3.625 13.32 1 50.59 68 PRO B CA 1
ATOM 2134 C C . PRO B 1 68 ? -23.5 4.68 12.258 1 50.59 68 PRO B C 1
ATOM 2136 O O . PRO B 1 68 ? -24.125 4.375 11.242 1 50.59 68 PRO B O 1
ATOM 2139 N N . SER B 1 69 ? -23.641 5.852 12.594 1 61.44 69 SER B N 1
ATOM 2140 C CA . SER B 1 69 ? -23.719 6.883 11.562 1 61.44 69 SER B CA 1
ATOM 2141 C C . SER B 1 69 ? -22.688 6.645 10.461 1 61.44 69 SER B C 1
ATOM 2143 O O . SER B 1 69 ? -21.547 6.258 10.734 1 61.44 69 SER B O 1
ATOM 2145 N N . ASP B 1 70 ? -23.078 6.516 9.273 1 83.94 70 ASP B N 1
ATOM 2146 C CA . ASP B 1 70 ? -22.281 6.309 8.062 1 83.94 70 ASP B CA 1
ATOM 2147 C C . ASP B 1 70 ? -21.438 7.539 7.746 1 83.94 70 ASP B C 1
ATOM 2149 O O . ASP B 1 70 ? -20.938 7.688 6.625 1 83.94 70 ASP B O 1
ATOM 2153 N N . THR B 1 71 ? -21.312 8.445 8.961 1 92.88 71 THR B N 1
ATOM 2154 C CA . THR B 1 71 ? -20.578 9.672 8.672 1 92.88 71 THR B CA 1
ATOM 2155 C C . THR B 1 71 ? -19.672 10.055 9.836 1 92.88 71 THR B C 1
ATOM 2157 O O . THR B 1 71 ? -20.094 10 10.992 1 92.88 71 THR B O 1
ATOM 2160 N N . ILE B 1 72 ? -18.469 10.344 9.664 1 94.19 72 ILE B N 1
ATOM 2161 C CA . ILE B 1 72 ? -17.516 10.891 10.617 1 94.19 72 ILE B CA 1
ATOM 2162 C C . ILE B 1 72 ? -17.172 12.336 10.242 1 94.19 72 ILE B C 1
ATOM 2164 O O . ILE B 1 72 ? -16.875 12.625 9.086 1 94.19 72 ILE B O 1
ATOM 2168 N N . THR B 1 73 ? -17.25 13.195 11.234 1 95.62 73 THR B N 1
ATOM 2169 C CA . THR B 1 73 ? -16.906 14.594 10.977 1 95.62 73 THR B CA 1
ATOM 2170 C C . THR B 1 73 ? -15.461 14.883 11.367 1 95.62 73 THR B C 1
ATOM 2172 O O . THR B 1 73 ? -14.992 14.43 12.414 1 95.62 73 THR B O 1
ATOM 2175 N N . ILE B 1 74 ? -14.773 15.523 10.539 1 97.56 74 ILE B N 1
ATOM 2176 C CA . ILE B 1 74 ? -13.43 16.031 10.789 1 97.56 74 ILE B CA 1
ATOM 2177 C C . ILE B 1 74 ? -13.453 17.547 10.859 1 97.56 74 ILE B C 1
ATOM 2179 O O . ILE B 1 74 ? -13.172 18.234 9.867 1 97.56 74 ILE B O 1
ATOM 2183 N N . PRO B 1 75 ? -13.68 18.031 11.969 1 96.94 75 PRO B N 1
ATOM 2184 C CA . PRO B 1 75 ? -14.047 19.438 12.078 1 96.94 75 PRO B CA 1
ATOM 2185 C C . PRO B 1 75 ? -12.875 20.391 11.797 1 96.94 75 PRO B C 1
ATOM 2187 O O . PRO B 1 75 ? -13.086 21.531 11.414 1 96.94 75 PRO B O 1
ATOM 2190 N N . GLU B 1 76 ? -11.688 19.969 11.898 1 96.5 76 GLU B N 1
ATOM 2191 C CA . GLU B 1 76 ? -10.547 20.875 11.82 1 96.5 76 GLU B CA 1
ATOM 2192 C C . GLU B 1 76 ? -10.078 21.047 10.375 1 96.5 76 GLU B C 1
ATOM 2194 O O . GLU B 1 76 ? -9.258 21.906 10.078 1 96.5 76 GLU B O 1
ATOM 2199 N N . LEU B 1 77 ? -10.578 20.172 9.5 1 98.62 77 LEU B N 1
ATOM 2200 C CA . LEU B 1 77 ? -10.125 20.219 8.117 1 98.62 77 LEU B CA 1
ATOM 2201 C C . LEU B 1 77 ? -11.25 20.703 7.191 1 98.62 77 LEU B C 1
ATOM 2203 O O . LEU B 1 77 ? -12.391 20.25 7.324 1 98.62 77 LEU B O 1
ATOM 2207 N N . ASN B 1 78 ? -10.891 21.641 6.301 1 98.56 78 ASN B N 1
ATOM 2208 C CA . ASN B 1 78 ? -11.852 21.969 5.246 1 98.56 78 ASN B CA 1
ATOM 2209 C C . ASN B 1 78 ? -11.875 20.891 4.16 1 98.56 78 ASN B C 1
ATOM 2211 O O . ASN B 1 78 ? -11.164 19.891 4.254 1 98.56 78 ASN B O 1
ATOM 2215 N N . THR B 1 79 ? -12.617 21.109 3.131 1 98.62 79 THR B N 1
ATOM 2216 C CA . THR B 1 79 ? -12.859 20.109 2.104 1 98.62 79 THR B CA 1
ATOM 2217 C C . THR B 1 79 ? -11.562 19.719 1.405 1 98.62 79 THR B C 1
ATOM 2219 O O . THR B 1 79 ? -11.25 18.531 1.289 1 98.62 79 THR B O 1
ATOM 2222 N N . GLU B 1 80 ? -10.758 20.672 1 1 98.56 80 GLU B N 1
ATOM 2223 C CA . GLU B 1 80 ? -9.523 20.406 0.259 1 98.56 80 GLU B CA 1
ATOM 2224 C C . GLU B 1 80 ? -8.492 19.688 1.136 1 98.56 80 GLU B C 1
ATOM 2226 O O . GLU B 1 80 ? -7.809 18.781 0.681 1 98.56 80 GLU B O 1
ATOM 2231 N N . GLU B 1 81 ? -8.43 20.156 2.361 1 98.81 81 GLU B N 1
ATOM 2232 C CA . GLU B 1 81 ? -7.504 19.547 3.309 1 98.81 81 GLU B CA 1
ATOM 2233 C C . GLU B 1 81 ? -7.883 18.094 3.598 1 98.81 81 GLU B C 1
ATOM 2235 O O . GLU B 1 81 ? -7.016 17.219 3.639 1 98.81 81 GLU B O 1
ATOM 2240 N N . LEU B 1 82 ? -9.164 17.875 3.771 1 98.81 82 LEU B N 1
ATOM 2241 C CA . LEU B 1 82 ? -9.641 16.516 4.047 1 98.81 82 LEU B CA 1
ATOM 2242 C C . LEU B 1 82 ? -9.406 15.609 2.848 1 98.81 82 LEU B C 1
ATOM 2244 O O . LEU B 1 82 ? -8.977 14.461 3.01 1 98.81 82 LEU B O 1
ATOM 2248 N N . GLU B 1 83 ? -9.633 16.125 1.696 1 98.62 83 GLU B N 1
ATOM 2249 C CA . GLU B 1 83 ? -9.344 15.359 0.485 1 98.62 83 GLU B CA 1
ATOM 2250 C C . GLU B 1 83 ? -7.867 14.984 0.406 1 98.62 83 GLU B C 1
ATOM 2252 O O . GLU B 1 83 ? -7.523 13.852 0.056 1 98.62 83 GLU B O 1
ATOM 2257 N N . SER B 1 84 ? -6.988 15.922 0.708 1 98.81 84 SER B N 1
ATOM 2258 C CA . SER B 1 84 ? -5.547 15.68 0.688 1 98.81 84 SER B CA 1
ATOM 2259 C C . SER B 1 84 ? -5.152 14.625 1.718 1 98.81 84 SER B C 1
ATOM 2261 O O . SER B 1 84 ? -4.324 13.758 1.438 1 98.81 84 SER B O 1
ATOM 2263 N N . LEU B 1 85 ? -5.762 14.711 2.91 1 98.88 85 LEU B N 1
ATOM 2264 C CA . LEU B 1 85 ? -5.504 13.711 3.936 1 98.88 85 LEU B CA 1
ATOM 2265 C C . LEU B 1 85 ? -5.879 12.312 3.441 1 98.88 85 LEU B C 1
ATOM 2267 O O . LEU B 1 85 ? -5.078 11.383 3.543 1 98.88 85 LEU B O 1
ATOM 2271 N N . LEU B 1 86 ? -7.016 12.219 2.836 1 98.81 86 LEU B N 1
ATOM 2272 C CA . LEU B 1 86 ? -7.504 10.922 2.381 1 98.81 86 LEU B CA 1
ATOM 2273 C C . LEU B 1 86 ? -6.652 10.391 1.234 1 98.81 86 LEU B C 1
ATOM 2275 O O . LEU B 1 86 ? -6.305 9.203 1.209 1 98.81 86 LEU B O 1
ATOM 2279 N N . GLU B 1 87 ? -6.34 11.242 0.312 1 98.69 87 GLU B N 1
ATOM 2280 C CA . GLU B 1 87 ? -5.453 10.82 -0.769 1 98.69 87 GLU B CA 1
ATOM 2281 C C . GLU B 1 87 ? -4.16 10.234 -0.222 1 98.69 87 GLU B C 1
ATOM 2283 O O . GLU B 1 87 ? -3.693 9.195 -0.7 1 98.69 87 GLU B O 1
ATOM 2288 N N . PHE B 1 88 ? -3.594 10.859 0.773 1 98.81 88 PHE B N 1
ATOM 2289 C CA . PHE B 1 88 ? -2.357 10.375 1.377 1 98.81 88 PHE B CA 1
ATOM 2290 C C . PHE B 1 88 ? -2.572 9.023 2.047 1 98.81 88 PHE B C 1
ATOM 2292 O O . PHE B 1 88 ? -1.739 8.125 1.923 1 98.81 88 PHE B O 1
ATOM 2299 N N . LEU B 1 89 ? -3.662 8.906 2.768 1 98.75 89 LEU B N 1
ATOM 2300 C CA . LEU B 1 89 ? -3.928 7.656 3.479 1 98.75 89 LEU B CA 1
ATOM 2301 C C . LEU B 1 89 ? -4.012 6.484 2.51 1 98.75 89 LEU B C 1
ATOM 2303 O O . LEU B 1 89 ? -3.623 5.363 2.848 1 98.75 89 LEU B O 1
ATOM 2307 N N . TYR B 1 90 ? -4.422 6.707 1.285 1 98.5 90 TYR B N 1
ATOM 2308 C CA . TYR B 1 90 ? -4.609 5.637 0.311 1 98.5 90 TYR B CA 1
ATOM 2309 C C . TYR B 1 90 ? -3.311 5.344 -0.431 1 98.5 90 TYR B C 1
ATOM 2311 O O . TYR B 1 90 ? -3.066 4.207 -0.845 1 98.5 90 TYR B O 1
ATOM 2319 N N . SER B 1 91 ? -2.488 6.352 -0.606 1 98.06 91 SER B N 1
ATOM 2320 C CA . SER B 1 91 ? -1.405 6.172 -1.566 1 98.06 91 SER B CA 1
ATOM 2321 C C . SER B 1 91 ? -0.043 6.355 -0.905 1 98.06 91 SER B C 1
ATOM 2323 O O . SER B 1 91 ? 0.985 5.988 -1.476 1 98.06 91 SER B O 1
ATOM 2325 N N . GLY B 1 92 ? -0 6.961 0.271 1 98.06 92 GLY B N 1
ATOM 2326 C CA . GLY B 1 92 ? 1.257 7.238 0.949 1 98.06 92 GLY B CA 1
ATOM 2327 C C . GLY B 1 92 ? 2.027 8.391 0.328 1 98.06 92 GLY B C 1
ATOM 2328 O O . GLY B 1 92 ? 3.23 8.531 0.555 1 98.06 92 GLY B O 1
ATOM 2329 N N . ASN B 1 93 ? 1.294 9.141 -0.493 1 97.75 93 ASN B N 1
ATOM 2330 C CA . ASN B 1 93 ? 1.938 10.242 -1.202 1 97.75 93 ASN B CA 1
ATOM 2331 C C . ASN B 1 93 ? 0.972 11.398 -1.439 1 97.75 93 ASN B C 1
ATOM 2333 O O . ASN B 1 93 ? -0.243 11.234 -1.308 1 97.75 93 ASN B O 1
ATOM 2337 N N . LEU B 1 94 ? 1.557 12.555 -1.689 1 97.88 94 LEU B N 1
ATOM 2338 C CA . LEU B 1 94 ? 0.794 13.742 -2.041 1 97.88 94 LEU B CA 1
ATOM 2339 C C . LEU B 1 94 ? 1.552 14.594 -3.055 1 97.88 94 LEU B C 1
ATOM 2341 O O . LEU B 1 94 ? 2.768 14.766 -2.943 1 97.88 94 LEU B O 1
ATOM 2345 N N . ASP B 1 95 ? 0.83 15.133 -3.963 1 97.06 95 ASP B N 1
ATOM 2346 C CA . ASP B 1 95 ? 1.449 16.031 -4.938 1 97.06 95 ASP B CA 1
ATOM 2347 C C . ASP B 1 95 ? 2.062 17.25 -4.254 1 97.06 95 ASP B C 1
ATOM 2349 O O . ASP B 1 95 ? 1.539 17.734 -3.248 1 97.06 95 ASP B O 1
ATOM 2353 N N . SER B 1 96 ? 3.043 17.781 -4.898 1 96.69 96 SER B N 1
ATOM 2354 C CA . SER B 1 96 ? 3.803 18.875 -4.305 1 96.69 96 SER B CA 1
ATOM 2355 C C . SER B 1 96 ? 2.928 20.109 -4.098 1 96.69 96 SER B C 1
ATOM 2357 O O . SER B 1 96 ? 3.066 20.812 -3.098 1 96.69 96 SER B O 1
ATOM 2359 N N . ASP B 1 97 ? 2.096 20.359 -5.031 1 97.69 97 ASP B N 1
ATOM 2360 C CA . ASP B 1 97 ? 1.238 21.547 -4.934 1 97.69 97 ASP B CA 1
ATOM 2361 C C . ASP B 1 97 ? 0.285 21.438 -3.744 1 97.69 97 ASP B C 1
ATOM 2363 O O . ASP B 1 97 ? 0.06 22.406 -3.027 1 97.69 97 ASP B O 1
ATOM 2367 N N . LYS B 1 98 ? -0.259 20.25 -3.543 1 97.94 98 LYS B N 1
ATOM 2368 C CA . LYS B 1 98 ? -1.148 20.031 -2.408 1 97.94 98 LYS B CA 1
ATOM 2369 C C . LYS B 1 98 ? -0.382 20.078 -1.09 1 97.94 98 LYS B C 1
ATOM 2371 O O . LYS B 1 98 ? -0.87 20.625 -0.102 1 97.94 98 LYS B O 1
ATOM 2376 N N . LEU B 1 99 ? 0.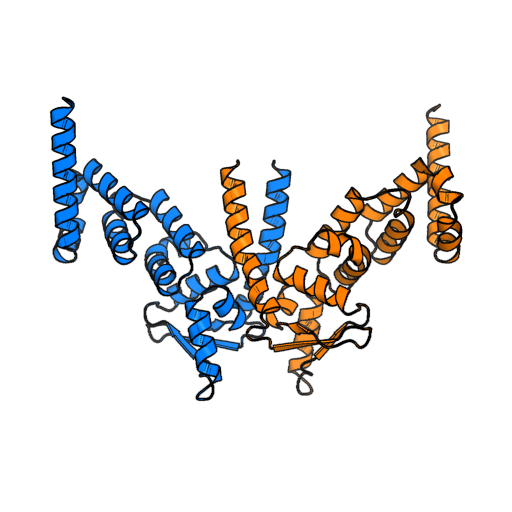774 19.5 -1.148 1 97.94 99 LEU B N 1
ATOM 2377 C CA . LEU B 1 99 ? 1.6 19.484 0.055 1 97.94 99 LEU B CA 1
ATOM 2378 C C . LEU B 1 99 ? 1.974 20.906 0.466 1 97.94 99 LEU B C 1
ATOM 2380 O O . LEU B 1 99 ? 1.844 21.281 1.636 1 97.94 99 LEU B O 1
ATOM 2384 N N . GLU B 1 100 ? 2.371 21.641 -0.475 1 97.06 100 GLU B N 1
ATOM 2385 C CA . GLU B 1 100 ? 2.73 23.031 -0.21 1 97.06 100 GLU B CA 1
ATOM 2386 C C . GLU B 1 100 ? 1.554 23.797 0.383 1 97.06 100 GLU B C 1
ATOM 2388 O O . GLU B 1 100 ? 1.728 24.594 1.316 1 97.06 100 GLU B O 1
ATOM 2393 N N . LYS B 1 101 ? 0.426 23.516 -0.076 1 98 101 LYS B N 1
ATOM 2394 C CA . LYS B 1 101 ? -0.768 24.281 0.29 1 98 101 LYS B CA 1
ATOM 2395 C C . LYS B 1 101 ? -1.301 23.844 1.65 1 98 101 LYS B C 1
ATOM 2397 O O . LYS B 1 101 ? -1.836 24.656 2.404 1 98 101 LYS B O 1
ATOM 2402 N N . HIS B 1 102 ? -1.107 22.562 1.99 1 98.56 102 HIS B N 1
ATOM 2403 C CA . HIS B 1 102 ? -1.879 22.031 3.113 1 98.56 102 HIS B CA 1
ATOM 2404 C C . HIS B 1 102 ? -0.967 21.422 4.172 1 98.56 102 HIS B C 1
ATOM 2406 O O . HIS B 1 102 ? -1.441 20.797 5.113 1 98.56 102 HIS B O 1
ATOM 2412 N N . VAL B 1 103 ? 0.333 21.625 4.125 1 98.62 103 VAL B N 1
ATOM 2413 C CA . VAL B 1 103 ? 1.302 20.906 4.941 1 98.62 103 VAL B CA 1
ATOM 2414 C C . VAL B 1 103 ? 1.036 21.172 6.418 1 98.62 103 VAL B C 1
ATOM 2416 O O . VAL B 1 103 ? 1.125 20.266 7.25 1 98.62 103 VAL B O 1
ATOM 2419 N N . TYR B 1 104 ? 0.693 22.359 6.82 1 98.19 104 TYR B N 1
ATOM 2420 C CA . TYR B 1 104 ? 0.52 22.688 8.234 1 98.19 104 TYR B CA 1
ATOM 2421 C C . TYR B 1 104 ? -0.716 22 8.805 1 98.19 104 TYR B C 1
ATOM 2423 O O . TYR B 1 104 ? -0.649 21.375 9.859 1 98.19 104 TYR B O 1
ATOM 2431 N N . SER B 1 105 ? -1.825 22.078 8.062 1 98.5 105 SER B N 1
ATOM 2432 C CA . SER B 1 105 ? -3.057 21.422 8.5 1 98.5 105 SER B CA 1
ATOM 2433 C C . SER B 1 105 ? -2.889 19.906 8.555 1 98.5 105 SER B C 1
ATOM 2435 O O . SER B 1 105 ? -3.381 19.25 9.484 1 98.5 105 SER B O 1
ATOM 2437 N N . LEU B 1 106 ? -2.18 19.375 7.621 1 98.75 106 LEU B N 1
ATOM 2438 C CA . LEU B 1 106 ? -1.966 17.922 7.57 1 98.75 106 LEU B CA 1
ATOM 2439 C C . LEU B 1 106 ? -1.056 17.469 8.703 1 98.75 106 LEU B C 1
ATOM 2441 O O . LEU B 1 106 ? -1.249 16.391 9.266 1 98.75 106 LEU B O 1
ATOM 2445 N N . PHE B 1 107 ? -0.076 18.312 9.07 1 98.75 107 PHE B N 1
ATOM 2446 C CA . PHE B 1 107 ? 0.827 18 10.164 1 98.75 107 PHE B CA 1
ATOM 2447 C C . PHE B 1 107 ? 0.066 17.906 11.484 1 98.75 107 PHE B C 1
ATOM 2449 O O . PHE B 1 107 ? 0.25 16.969 12.258 1 98.75 107 PHE B O 1
ATOM 2456 N N . VAL B 1 108 ? -0.769 18.828 11.695 1 98.44 108 VAL B N 1
ATOM 2457 C CA . VAL B 1 108 ? -1.562 18.859 12.914 1 98.44 108 VAL B CA 1
ATOM 2458 C C . VAL B 1 108 ? -2.551 17.703 12.93 1 98.44 108 VAL B C 1
ATOM 2460 O O . VAL B 1 108 ? -2.709 17.016 13.953 1 98.44 108 VAL B O 1
ATOM 2463 N N . ALA B 1 109 ? -3.166 17.453 11.805 1 98.5 109 ALA B N 1
ATOM 2464 C CA . ALA B 1 109 ? -4.098 16.328 11.703 1 98.5 109 ALA B CA 1
ATOM 2465 C C . ALA B 1 109 ? -3.387 15 11.945 1 98.5 109 ALA B C 1
ATOM 2467 O O . ALA B 1 109 ? -3.932 14.102 12.602 1 98.5 109 ALA B O 1
ATOM 2468 N N . ALA B 1 110 ? -2.211 14.891 11.375 1 98.62 110 ALA B N 1
ATOM 2469 C CA . ALA B 1 110 ? -1.429 13.672 11.555 1 98.62 110 ALA B CA 1
ATOM 2470 C C . ALA B 1 110 ? -1.163 13.398 13.039 1 98.62 110 ALA B C 1
ATOM 2472 O O . ALA B 1 110 ? -1.229 12.25 13.484 1 98.62 110 ALA B O 1
ATOM 2473 N N . ASP B 1 111 ? -0.852 14.461 13.75 1 98 111 ASP B N 1
ATOM 2474 C CA . ASP B 1 111 ? -0.632 14.344 15.188 1 98 111 ASP B CA 1
ATOM 2475 C C . ASP B 1 111 ? -1.92 13.953 15.906 1 98 111 ASP B C 1
ATOM 2477 O O . ASP B 1 111 ? -1.93 13.008 16.703 1 98 111 ASP B O 1
ATOM 2481 N N . LYS B 1 112 ? -2.992 14.57 15.633 1 97.88 112 LYS B N 1
ATOM 2482 C CA . LYS B 1 112 ? -4.277 14.344 16.281 1 97.88 112 LYS B CA 1
ATOM 2483 C C . LYS B 1 112 ? -4.773 12.922 16.031 1 97.88 112 LYS B C 1
ATOM 2485 O O . LYS B 1 112 ? -5.277 12.266 16.953 1 97.88 112 LYS B O 1
ATOM 2490 N N . TYR B 1 113 ? -4.656 12.469 14.805 1 98.06 113 TYR B N 1
ATOM 2491 C CA . TYR B 1 113 ? -5.23 11.18 14.43 1 98.06 113 TYR B CA 1
ATOM 2492 C C . TYR B 1 113 ? -4.18 10.086 14.469 1 98.06 113 TYR B C 1
ATOM 2494 O O . TYR B 1 113 ? -4.441 8.945 14.062 1 98.06 113 TYR B O 1
ATOM 2502 N N . GLU B 1 114 ? -2.996 10.398 14.891 1 98 114 GLU B N 1
ATOM 2503 C CA . GLU B 1 114 ? -1.91 9.445 15.117 1 98 114 GLU B CA 1
ATOM 2504 C C . GLU B 1 114 ? -1.535 8.711 13.836 1 98 114 GLU B C 1
ATOM 2506 O O . GLU B 1 114 ? -1.618 7.484 13.773 1 98 114 GLU B O 1
ATOM 2511 N N . ILE B 1 115 ? -1.062 9.438 12.93 1 98.44 115 ILE B N 1
ATOM 2512 C CA . ILE B 1 115 ? -0.558 8.93 11.656 1 98.44 115 ILE B CA 1
ATOM 2513 C C . ILE B 1 115 ? 0.917 9.289 11.508 1 98.44 115 ILE B C 1
ATOM 2515 O O . ILE B 1 115 ? 1.263 10.219 10.766 1 98.44 115 ILE B O 1
ATOM 2519 N N . PRO B 1 116 ? 1.726 8.516 12.055 1 97.94 116 PRO B N 1
ATOM 2520 C CA . PRO B 1 116 ? 3.141 8.875 12.156 1 97.94 116 PRO B CA 1
ATOM 2521 C C . PRO B 1 116 ? 3.795 9.07 10.789 1 97.94 116 PRO B C 1
ATOM 2523 O O . PRO B 1 116 ? 4.602 9.992 10.609 1 97.94 116 PRO B O 1
ATOM 2526 N N . TYR B 1 117 ? 3.479 8.266 9.883 1 98.44 117 TYR B N 1
ATOM 2527 C CA . TYR B 1 117 ? 4.121 8.375 8.578 1 98.44 117 TYR B CA 1
ATOM 2528 C C . TYR B 1 117 ? 3.779 9.703 7.91 1 98.44 117 TYR B C 1
ATOM 2530 O O . TYR B 1 117 ? 4.633 10.32 7.27 1 98.44 117 TYR B O 1
ATOM 2538 N N . LEU B 1 118 ? 2.568 10.117 8 1 98.69 118 LEU B N 1
ATOM 2539 C CA . LEU B 1 118 ? 2.178 11.422 7.465 1 98.69 118 LEU B CA 1
ATOM 2540 C C . LEU B 1 118 ? 2.895 12.547 8.203 1 98.69 118 LEU B C 1
ATOM 2542 O O . LEU B 1 118 ? 3.324 13.523 7.578 1 98.69 118 LEU B O 1
ATOM 2546 N N . GLN B 1 119 ? 2.961 12.414 9.516 1 98.25 119 GLN B N 1
ATOM 2547 C CA . GLN B 1 119 ? 3.67 13.43 10.281 1 98.25 119 GLN B CA 1
ATOM 2548 C C . GLN B 1 119 ? 5.113 13.57 9.82 1 98.25 119 GLN B C 1
ATOM 2550 O O . GLN B 1 119 ? 5.598 14.68 9.586 1 98.25 119 GLN B O 1
ATOM 2555 N N . ASP B 1 120 ? 5.773 12.492 9.672 1 97.88 120 ASP B N 1
ATOM 2556 C CA . ASP B 1 120 ? 7.148 12.484 9.188 1 97.88 120 ASP B CA 1
ATOM 2557 C C . ASP B 1 120 ? 7.246 13.094 7.793 1 97.88 120 ASP B C 1
ATOM 2559 O O . ASP B 1 120 ? 8.188 13.836 7.5 1 97.88 120 ASP B O 1
ATOM 2563 N N . PHE B 1 121 ? 6.344 12.711 6.977 1 98.12 121 PHE B N 1
ATOM 2564 C CA . PHE B 1 121 ? 6.289 13.195 5.605 1 98.12 121 PHE B CA 1
ATOM 2565 C C . PHE B 1 121 ? 6.199 14.719 5.574 1 98.12 121 PHE B C 1
ATOM 2567 O O . PHE B 1 121 ? 6.961 15.375 4.863 1 98.12 121 PHE B O 1
ATOM 2574 N N . CYS B 1 122 ? 5.328 15.273 6.348 1 98.56 122 CYS B N 1
ATOM 2575 C CA . CYS B 1 122 ? 5.148 16.719 6.434 1 98.56 122 CYS B CA 1
ATOM 2576 C C . CYS B 1 122 ? 6.371 17.375 7.051 1 98.56 122 CYS B C 1
ATOM 2578 O O . CYS B 1 122 ? 6.797 18.453 6.605 1 98.56 122 CYS B O 1
ATOM 2580 N N . GLU B 1 123 ? 6.891 16.797 8.086 1 98.19 123 GLU B N 1
ATOM 2581 C CA . GLU B 1 123 ? 8.078 17.328 8.742 1 98.19 123 GLU B CA 1
ATOM 2582 C C . GLU B 1 123 ? 9.242 17.453 7.762 1 98.19 123 GLU B C 1
ATOM 2584 O O . GLU B 1 123 ? 9.906 18.5 7.719 1 98.19 123 GLU B O 1
ATOM 2589 N N . ARG B 1 124 ? 9.438 16.453 7.031 1 97 124 ARG B N 1
ATOM 2590 C CA . ARG B 1 124 ? 10.523 16.484 6.055 1 97 124 ARG B CA 1
ATOM 2591 C C . ARG B 1 124 ? 10.336 17.625 5.055 1 97 124 ARG B C 1
ATOM 2593 O O . ARG B 1 124 ? 11.297 18.312 4.707 1 97 124 ARG B O 1
ATOM 2600 N N . TYR B 1 125 ? 9.188 17.75 4.59 1 98 125 TYR B N 1
ATOM 2601 C CA . TYR B 1 125 ? 8.922 18.844 3.656 1 98 125 TYR B CA 1
ATOM 2602 C C . TYR B 1 125 ? 9.195 20.188 4.297 1 98 125 TYR B C 1
ATOM 2604 O O . TYR B 1 125 ? 9.852 21.047 3.695 1 98 125 TYR B O 1
ATOM 2612 N N . MET B 1 126 ? 8.742 20.391 5.5 1 98.19 126 MET B N 1
ATOM 2613 C CA . MET B 1 126 ? 8.898 21.672 6.18 1 98.19 126 MET B CA 1
ATOM 2614 C C . MET B 1 126 ? 10.367 21.969 6.453 1 98.19 126 MET B C 1
ATOM 2616 O O . MET B 1 126 ? 10.805 23.109 6.324 1 98.19 126 MET B O 1
ATOM 2620 N N . LEU B 1 127 ? 11.078 20.938 6.812 1 97.81 127 LEU B N 1
ATOM 2621 C CA . LEU B 1 127 ? 12.508 21.109 7.035 1 97.81 127 LEU B CA 1
ATOM 2622 C C . LEU B 1 127 ? 13.219 21.516 5.746 1 97.81 127 LEU B C 1
ATOM 2624 O O . LEU B 1 127 ? 14.078 22.406 5.75 1 97.81 127 LEU B O 1
ATOM 2628 N N . SER B 1 128 ? 12.797 20.922 4.668 1 97.31 128 SER B N 1
ATOM 2629 C CA . SER B 1 128 ? 13.469 21.156 3.393 1 97.31 128 SER B CA 1
ATOM 2630 C C . SER B 1 128 ? 13.07 22.516 2.807 1 97.31 128 SER B C 1
ATOM 2632 O O . SER B 1 128 ? 13.836 23.109 2.045 1 97.31 128 SER B O 1
ATOM 2634 N N . SE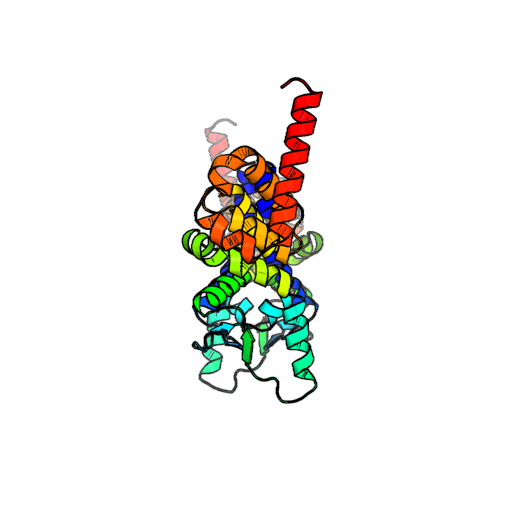R B 1 129 ? 11.953 23 3.156 1 97.5 129 SER B N 1
ATOM 2635 C CA . SER B 1 129 ? 11.453 24.234 2.555 1 97.5 129 SER B CA 1
ATOM 2636 C C . SER B 1 129 ? 11.602 25.422 3.508 1 97.5 129 SER B C 1
ATOM 2638 O O . SER B 1 129 ? 11.133 26.516 3.219 1 97.5 129 SER B O 1
ATOM 2640 N N . LEU B 1 130 ? 12.273 25.25 4.59 1 98.06 130 LEU B N 1
ATOM 2641 C CA . LEU B 1 130 ? 12.375 26.234 5.664 1 98.06 130 LEU B CA 1
ATOM 2642 C C . LEU B 1 130 ? 13.062 27.5 5.18 1 98.06 130 LEU B C 1
ATOM 2644 O O . LEU B 1 130 ? 14.133 27.438 4.566 1 98.06 130 LEU B O 1
ATOM 2648 N N . ASN B 1 131 ? 12.453 28.594 5.414 1 97.19 131 ASN B N 1
ATOM 2649 C CA . ASN B 1 131 ? 13.023 29.891 5.09 1 97.19 131 ASN B CA 1
ATOM 2650 C C . ASN B 1 131 ? 12.422 31 5.945 1 97.19 131 ASN B C 1
ATOM 2652 O O . ASN B 1 131 ? 11.586 30.734 6.812 1 97.19 131 ASN B O 1
ATOM 2656 N N . ALA B 1 132 ? 12.781 32.25 5.703 1 96.19 132 ALA B N 1
ATOM 2657 C CA . ALA B 1 132 ? 12.398 33.375 6.551 1 96.19 132 ALA B CA 1
ATOM 2658 C C . ALA B 1 132 ? 10.898 33.656 6.465 1 96.19 132 ALA B C 1
ATOM 2660 O O . ALA B 1 132 ? 10.297 34.156 7.414 1 96.19 132 ALA B O 1
ATOM 2661 N N . SER B 1 133 ? 10.312 33.312 5.398 1 95.5 133 SER B N 1
ATOM 2662 C CA . SER B 1 133 ? 8.906 33.625 5.168 1 95.5 133 SER B CA 1
ATOM 2663 C C . SER B 1 133 ? 7.988 32.656 5.879 1 95.5 133 SER B C 1
ATOM 2665 O O . SER B 1 133 ? 6.82 32.969 6.133 1 95.5 133 SER B O 1
ATOM 2667 N N . ASN B 1 134 ? 8.57 31.438 6.219 1 97.19 134 ASN B N 1
ATOM 2668 C CA . ASN B 1 134 ? 7.648 30.438 6.754 1 97.19 134 ASN B CA 1
ATOM 2669 C C . ASN B 1 134 ? 8.094 29.938 8.125 1 97.19 134 ASN B C 1
ATOM 2671 O O . ASN B 1 134 ? 7.383 29.172 8.781 1 97.19 134 ASN B O 1
ATOM 2675 N N . VAL B 1 135 ? 9.203 30.375 8.68 1 98.25 135 VAL B N 1
ATOM 2676 C CA . VAL B 1 135 ? 9.836 29.797 9.859 1 98.25 135 VAL B CA 1
ATOM 2677 C C . VAL B 1 135 ? 8.961 30.031 11.086 1 98.25 135 VAL B C 1
ATOM 2679 O O . VAL B 1 135 ? 8.891 29.188 11.984 1 98.25 135 VAL B O 1
ATOM 2682 N N . LEU B 1 136 ? 8.297 31.172 11.164 1 98.06 136 LEU B N 1
ATOM 2683 C CA . LEU B 1 136 ? 7.477 31.453 12.336 1 98.06 136 LEU B CA 1
ATOM 2684 C C . LEU B 1 136 ? 6.273 30.516 12.398 1 98.06 136 LEU B C 1
ATOM 2686 O O . LEU B 1 136 ? 5.91 30.031 13.477 1 98.06 136 LEU B O 1
ATOM 2690 N N . GLU B 1 137 ? 5.684 30.25 11.281 1 97.38 137 GLU B N 1
ATOM 2691 C CA . GLU B 1 137 ? 4.59 29.297 11.219 1 97.38 137 GLU B CA 1
ATOM 2692 C C . GLU B 1 137 ? 5.062 27.891 11.602 1 97.38 137 GLU B C 1
ATOM 2694 O O . GLU B 1 137 ? 4.371 27.172 12.328 1 97.38 137 GLU B O 1
ATOM 2699 N N . ILE B 1 138 ? 6.199 27.516 11.148 1 98.5 138 ILE B N 1
ATOM 2700 C CA . ILE B 1 138 ? 6.773 26.203 11.422 1 98.5 138 ILE B CA 1
ATOM 2701 C C . ILE B 1 138 ? 7.059 26.078 12.922 1 98.5 138 ILE B C 1
ATOM 2703 O O . ILE B 1 138 ? 6.797 25.031 13.516 1 98.5 138 ILE B O 1
ATOM 2707 N N . LEU B 1 139 ? 7.559 27.172 13.531 1 98.38 139 LEU B N 1
ATOM 2708 C CA . LEU B 1 139 ? 7.797 27.156 14.969 1 98.38 139 LEU B CA 1
ATOM 2709 C C . LEU B 1 139 ? 6.496 26.953 15.734 1 98.38 139 LEU B C 1
ATOM 2711 O O . LEU B 1 139 ? 6.438 26.141 16.672 1 98.38 139 LEU B O 1
ATOM 2715 N N . GLU B 1 140 ? 5.504 27.625 15.32 1 97.88 140 GLU B N 1
ATOM 2716 C CA . GLU B 1 140 ? 4.207 27.516 15.984 1 97.88 140 GLU B CA 1
ATOM 2717 C C . GLU B 1 140 ? 3.658 26.094 15.906 1 97.88 140 GLU B C 1
ATOM 2719 O O . GLU B 1 140 ? 3.258 25.516 16.922 1 97.88 140 GLU B O 1
ATOM 2724 N N . ILE B 1 141 ? 3.652 25.5 14.711 1 97.69 141 ILE B N 1
ATOM 2725 C CA . ILE B 1 141 ? 3.039 24.188 14.539 1 97.69 141 ILE B CA 1
ATOM 2726 C C . ILE B 1 141 ? 3.879 23.125 15.242 1 97.69 141 ILE B C 1
ATOM 2728 O O . ILE B 1 141 ? 3.34 22.141 15.766 1 97.69 141 ILE B O 1
ATOM 2732 N N . SER B 1 142 ? 5.199 23.281 15.18 1 98.06 142 SER B N 1
ATOM 2733 C CA . SER B 1 142 ? 6.059 22.344 15.883 1 98.06 142 SER B CA 1
ATOM 2734 C C . SER B 1 142 ? 5.766 22.344 17.375 1 98.06 142 SER B C 1
ATOM 2736 O O . SER B 1 142 ? 5.844 21.297 18.031 1 98.06 142 SER B O 1
ATOM 2738 N N . ASP B 1 143 ? 5.438 23.5 17.922 1 97.62 143 ASP B N 1
ATOM 2739 C CA . ASP B 1 143 ? 5.094 23.641 19.328 1 97.62 143 ASP B CA 1
ATOM 2740 C C . ASP B 1 143 ? 3.75 22.984 19.641 1 97.62 143 ASP B C 1
ATOM 2742 O O . ASP B 1 143 ? 3.623 22.25 20.609 1 97.62 143 ASP B O 1
ATOM 2746 N N . VAL B 1 144 ? 2.812 23.219 18.797 1 96.25 144 VAL B N 1
ATOM 2747 C CA . VAL B 1 144 ? 1.467 22.672 18.953 1 96.25 144 VAL B CA 1
ATOM 2748 C C . VAL B 1 144 ? 1.524 21.141 18.969 1 96.25 144 VAL B C 1
ATOM 2750 O O . VAL B 1 144 ? 0.836 20.5 19.766 1 96.25 144 VAL B O 1
ATOM 2753 N N . CYS B 1 145 ? 2.4 20.562 18.172 1 97.38 145 CYS B N 1
ATOM 2754 C CA . CYS B 1 145 ? 2.461 19.109 18.016 1 97.38 145 CYS B CA 1
ATOM 2755 C C . CYS B 1 145 ? 3.588 18.516 18.859 1 97.38 145 CYS B C 1
ATOM 2757 O O . CYS B 1 145 ? 3.906 17.328 18.719 1 97.38 145 CYS B O 1
ATOM 2759 N N . SER B 1 146 ? 4.289 19.312 19.594 1 97 146 SER B N 1
ATOM 2760 C CA . SER B 1 146 ? 5.391 18.891 20.453 1 97 146 SER B CA 1
ATOM 2761 C C . SER B 1 146 ? 6.465 18.156 19.641 1 97 146 SER B C 1
ATOM 2763 O O . SER B 1 146 ? 6.988 17.141 20.094 1 97 146 SER B O 1
ATOM 2765 N N . ASN B 1 147 ? 6.648 18.609 18.453 1 97.31 147 ASN B N 1
ATOM 2766 C CA . ASN B 1 147 ? 7.727 18.078 17.625 1 97.31 147 ASN B CA 1
ATOM 2767 C C . ASN B 1 147 ? 9.062 18.734 17.953 1 97.31 147 ASN B C 1
ATOM 2769 O O . ASN B 1 147 ? 9.328 19.859 17.547 1 97.31 147 ASN B O 1
ATOM 2773 N N . LYS B 1 148 ? 9.938 18.078 18.578 1 96.88 148 LYS B N 1
ATOM 2774 C CA . LYS B 1 148 ? 11.172 18.641 19.125 1 96.88 148 LYS B CA 1
ATOM 2775 C C . LYS B 1 148 ? 12.141 19 18 1 96.88 148 LYS B C 1
ATOM 2777 O O . LYS B 1 148 ? 12.703 20.109 17.984 1 96.88 148 LYS B O 1
ATOM 2782 N N . THR B 1 149 ? 12.273 18.125 17.125 1 97.12 149 THR B N 1
ATOM 2783 C CA . THR B 1 149 ? 13.234 18.328 16.031 1 97.12 149 THR B CA 1
ATOM 2784 C C . THR B 1 149 ? 12.875 19.562 15.219 1 97.12 149 THR B C 1
ATOM 2786 O O . THR B 1 149 ? 13.727 20.422 14.969 1 97.12 149 THR B O 1
ATOM 2789 N N . LEU B 1 150 ? 11.695 19.625 14.812 1 97.88 150 LEU B N 1
ATOM 2790 C CA . LEU B 1 150 ? 11.227 20.734 14 1 97.88 150 LEU B CA 1
ATOM 2791 C C . L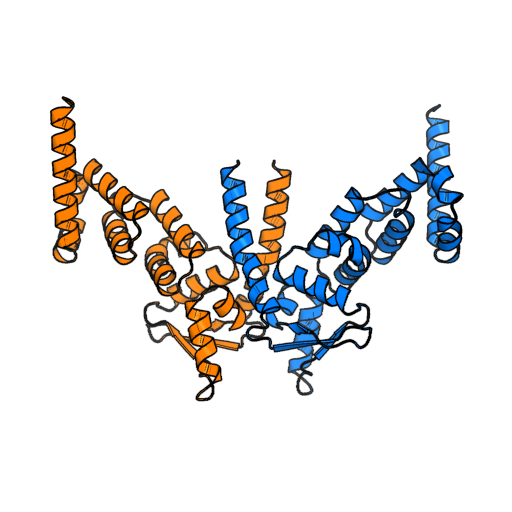EU B 1 150 ? 11.32 22.047 14.781 1 97.88 150 LEU B C 1
ATOM 2793 O O . LEU B 1 150 ? 11.727 23.078 14.234 1 97.88 150 LEU B O 1
ATOM 2797 N N . LYS B 1 151 ? 11.016 22 16.031 1 97.88 151 LYS B N 1
ATOM 2798 C CA . LYS B 1 151 ? 11.039 23.188 16.891 1 97.88 151 LYS B CA 1
ATOM 2799 C C . LYS B 1 151 ? 12.461 23.719 17.062 1 97.88 151 LYS B C 1
ATOM 2801 O O . LYS B 1 151 ? 12.711 24.906 16.875 1 97.88 151 LYS B O 1
ATOM 2806 N N . GLU B 1 152 ? 13.344 22.844 17.328 1 97.44 152 GLU B N 1
ATOM 2807 C CA . GLU B 1 152 ? 14.734 23.234 17.531 1 97.44 152 GLU B CA 1
ATOM 2808 C C . GLU B 1 152 ? 15.344 23.797 16.25 1 97.44 152 GLU B C 1
ATOM 2810 O O . GLU B 1 152 ? 16.078 24.781 16.297 1 97.44 152 GLU B O 1
ATOM 2815 N N . THR B 1 153 ? 15.023 23.156 15.211 1 98.38 153 THR B N 1
ATOM 2816 C CA . THR B 1 153 ? 15.547 23.609 13.93 1 98.38 153 THR B CA 1
ATOM 2817 C C . THR B 1 153 ? 14.992 25 13.586 1 98.38 153 THR B C 1
ATOM 2819 O O . THR B 1 153 ? 15.734 25.875 13.133 1 98.38 153 THR B O 1
ATOM 2822 N N . ALA B 1 154 ? 13.719 25.156 13.773 1 98.31 154 ALA B N 1
ATOM 2823 C CA . ALA B 1 154 ? 13.102 26.453 13.516 1 98.31 154 ALA B CA 1
ATOM 2824 C C . ALA B 1 154 ? 13.703 27.547 14.406 1 98.31 154 ALA B C 1
ATOM 2826 O O . ALA B 1 154 ? 14.023 28.641 13.93 1 98.31 154 ALA B O 1
ATOM 2827 N N . LEU B 1 155 ? 13.914 27.25 15.672 1 97.62 155 LEU B N 1
ATOM 2828 C CA . LEU B 1 155 ? 14.492 28.219 16.609 1 97.62 155 LEU B CA 1
ATOM 2829 C C . LEU B 1 155 ? 15.906 28.594 16.203 1 97.62 155 LEU B C 1
ATOM 2831 O O . LEU B 1 155 ? 16.25 29.781 16.203 1 97.62 155 LEU B O 1
ATOM 2835 N N . SER B 1 156 ? 16.656 27.625 15.875 1 97.44 156 SER B N 1
ATOM 2836 C CA . SER B 1 156 ? 18.031 27.875 15.438 1 97.44 156 SER B CA 1
ATOM 2837 C C . SER B 1 156 ? 18.062 28.781 14.203 1 97.44 156 SER B C 1
ATOM 2839 O O . SER B 1 156 ? 18.891 29.672 14.109 1 97.44 156 SER B O 1
ATOM 2841 N N . PHE B 1 157 ? 17.203 28.484 13.297 1 98.25 157 PHE B N 1
ATOM 2842 C CA . PHE B 1 157 ? 17.125 29.297 12.086 1 98.25 157 PHE B CA 1
ATOM 2843 C C . PHE B 1 157 ? 16.766 30.734 12.414 1 98.25 157 PHE B C 1
ATOM 2845 O O . PHE B 1 157 ? 17.344 31.672 11.852 1 98.25 157 PHE B O 1
ATOM 2852 N N . ILE B 1 158 ? 15.844 30.906 13.281 1 97.81 158 ILE B N 1
ATOM 2853 C CA . ILE B 1 158 ? 15.398 32.219 13.672 1 97.81 158 ILE B CA 1
ATOM 2854 C C . ILE B 1 158 ? 16.547 33 14.32 1 97.81 158 ILE B C 1
ATOM 2856 O O . ILE B 1 158 ? 16.797 34.156 13.984 1 97.81 158 ILE B O 1
ATOM 2860 N N . VAL B 1 159 ? 17.25 32.344 15.156 1 96.31 159 VAL B N 1
ATOM 2861 C CA . VAL B 1 159 ? 18.375 32.969 15.867 1 96.31 159 VAL B CA 1
ATOM 2862 C C . VAL B 1 159 ? 19.438 33.375 14.867 1 96.31 159 VAL B C 1
ATOM 2864 O O . VAL B 1 159 ? 19.984 34.469 14.961 1 96.31 159 VAL B O 1
ATOM 2867 N N . LYS B 1 160 ? 19.672 32.562 13.914 1 95.75 160 LYS B N 1
ATOM 2868 C CA . LYS B 1 160 ? 20.672 32.844 12.898 1 95.75 160 LYS B CA 1
ATOM 2869 C C . LYS B 1 160 ? 20.25 34 12 1 95.75 160 LYS B C 1
ATOM 2871 O O . LYS B 1 160 ? 21.094 34.719 11.43 1 95.75 160 LYS B O 1
ATOM 2876 N N . ASN B 1 161 ? 18.969 34.219 11.906 1 96.25 161 ASN B N 1
ATOM 2877 C CA . ASN B 1 161 ? 18.422 35.281 11.047 1 96.25 161 ASN B CA 1
ATOM 2878 C C . ASN B 1 161 ? 17.578 36.25 11.844 1 96.25 161 ASN B C 1
ATOM 2880 O O . ASN B 1 161 ? 16.547 36.719 11.359 1 96.25 161 ASN B O 1
ATOM 2884 N N . MET B 1 162 ? 17.984 36.469 12.977 1 92.5 162 MET B N 1
ATOM 2885 C CA . MET B 1 162 ? 17.219 37.156 14 1 92.5 162 MET B CA 1
ATOM 2886 C C . MET B 1 162 ? 16.781 38.531 13.5 1 92.5 162 MET B C 1
ATOM 2888 O O . MET B 1 162 ? 15.586 38.875 13.555 1 92.5 162 MET B O 1
ATOM 2892 N N . GLU B 1 163 ? 17.688 39.344 12.961 1 90.12 163 GLU B N 1
ATOM 2893 C CA . GLU B 1 163 ? 17.375 40.688 12.562 1 90.12 163 GLU B CA 1
ATOM 2894 C C . GLU B 1 163 ? 16.297 40.719 11.492 1 90.12 163 GLU B C 1
ATOM 2896 O O . GLU B 1 163 ? 15.336 41.5 11.602 1 90.12 163 GLU B O 1
ATOM 2901 N N . ASP B 1 164 ? 16.359 39.875 10.539 1 94.31 164 ASP B N 1
ATOM 2902 C CA . ASP B 1 164 ? 15.414 39.812 9.422 1 94.31 164 ASP B CA 1
ATOM 2903 C C . ASP B 1 164 ? 14.039 39.312 9.883 1 94.31 164 ASP B C 1
ATOM 2905 O O . ASP B 1 164 ? 13.016 39.781 9.359 1 94.31 164 ASP B O 1
ATOM 2909 N N . ILE B 1 165 ? 14.016 38.531 10.914 1 96.25 165 ILE B N 1
ATOM 2910 C CA . ILE B 1 165 ? 12.773 37.875 11.305 1 96.25 165 ILE B CA 1
ATOM 2911 C C . ILE B 1 165 ? 12.062 38.719 12.375 1 96.25 165 ILE B C 1
ATOM 2913 O O . ILE B 1 165 ? 10.875 39 12.258 1 96.25 165 ILE B O 1
ATOM 2917 N N . VAL B 1 166 ? 12.742 39.219 13.367 1 93 166 VAL B N 1
ATOM 2918 C CA . VAL B 1 166 ? 12.133 39.844 14.531 1 93 166 VAL B CA 1
ATOM 2919 C C . VAL B 1 166 ? 11.672 41.25 14.172 1 93 166 VAL B C 1
ATOM 2921 O O . VAL B 1 166 ? 10.719 41.781 14.758 1 93 166 VAL B O 1
ATOM 2924 N N . PHE B 1 167 ? 12.25 41.844 13.148 1 92.69 167 PHE B N 1
ATOM 2925 C CA . PHE B 1 167 ? 11.852 43.188 12.742 1 92.69 167 PHE B CA 1
ATOM 2926 C C . PHE B 1 167 ? 10.875 43.125 11.57 1 92.69 167 PHE B C 1
ATOM 2928 O O . PHE B 1 167 ? 10.523 44.156 11 1 92.69 167 PHE B O 1
ATOM 2935 N N . SER B 1 168 ? 10.438 42 11.289 1 94.19 168 SER B N 1
ATOM 2936 C CA . SER B 1 168 ? 9.484 41.844 10.203 1 94.19 168 SER B CA 1
ATOM 2937 C C . SER B 1 168 ? 8.055 42.031 10.68 1 94.19 168 SER B C 1
ATOM 2939 O O . SER B 1 168 ? 7.773 41.938 11.875 1 94.19 168 SER B O 1
ATOM 2941 N N . GLY B 1 169 ? 7.125 42.312 9.734 1 95.38 169 GLY B N 1
ATOM 2942 C CA . GLY B 1 169 ? 5.707 42.438 10.031 1 95.38 169 GLY B CA 1
ATOM 2943 C C . GLY B 1 169 ? 5.094 41.125 10.5 1 95.38 169 GLY B C 1
ATOM 2944 O O . GLY B 1 169 ? 4.176 41.125 11.32 1 95.38 169 GLY B O 1
ATOM 2945 N N . LYS B 1 170 ? 5.664 40.125 10.07 1 95.94 170 LYS B N 1
ATOM 2946 C CA . LYS B 1 170 ? 5.168 38.781 10.453 1 95.94 170 LYS B CA 1
ATOM 2947 C C . LYS B 1 170 ? 5.398 38.531 11.938 1 95.94 170 LYS B C 1
ATOM 2949 O O . LYS B 1 170 ? 4.559 37.906 12.602 1 95.94 170 LYS B O 1
ATOM 2954 N N . TYR B 1 171 ? 6.477 38.969 12.375 1 96.31 171 TYR B N 1
ATOM 2955 C CA . TYR B 1 171 ? 6.785 38.75 13.781 1 96.31 171 TYR B CA 1
ATOM 2956 C C . TYR B 1 171 ? 5.852 39.562 14.672 1 96.31 171 TYR B C 1
ATOM 2958 O O . TYR B 1 171 ? 5.473 39.125 15.758 1 96.31 171 TYR B O 1
ATOM 2966 N N . ASP B 1 172 ? 5.449 40.719 14.164 1 95.56 172 ASP B N 1
ATOM 2967 C CA . ASP B 1 172 ? 4.527 41.562 14.898 1 95.56 172 ASP B CA 1
ATOM 2968 C C . ASP B 1 172 ? 3.195 40.875 15.141 1 95.56 172 ASP B C 1
ATOM 2970 O O . ASP B 1 172 ? 2.551 41.094 16.172 1 95.56 172 ASP B O 1
ATOM 2974 N N . VAL B 1 173 ? 2.84 40.125 14.234 1 95.81 173 VAL B N 1
ATOM 2975 C CA . VAL B 1 173 ? 1.575 39.406 14.312 1 95.81 173 VAL B CA 1
ATOM 2976 C C . VAL B 1 173 ? 1.767 38.125 15.109 1 95.81 173 VAL B C 1
ATOM 2978 O O . VAL B 1 173 ? 0.917 37.75 15.93 1 95.81 173 VAL B O 1
ATOM 2981 N N . PHE B 1 174 ? 2.83 37.531 14.977 1 97 174 PHE B N 1
ATOM 2982 C CA . PHE B 1 174 ? 3.16 36.219 15.555 1 97 174 PHE B CA 1
ATOM 2983 C C . PHE B 1 174 ? 3.342 36.344 17.062 1 97 174 PHE B C 1
ATOM 2985 O O . PHE B 1 174 ? 2.779 35.562 17.828 1 97 174 PHE B O 1
ATOM 2992 N N . ALA B 1 175 ? 4.098 37.219 17.578 1 94.75 175 ALA B N 1
ATOM 2993 C CA . ALA B 1 175 ? 4.574 37.312 18.953 1 94.75 175 ALA B CA 1
ATOM 2994 C C . ALA B 1 175 ? 3.41 37.469 19.922 1 94.75 175 ALA B C 1
ATOM 2996 O O . ALA B 1 175 ? 3.324 36.781 20.938 1 94.75 175 ALA B O 1
ATOM 2997 N N . PRO B 1 176 ? 2.492 38.406 19.609 1 96.5 176 PRO B N 1
ATOM 2998 C CA . PRO B 1 176 ? 1.363 38.562 20.531 1 96.5 176 PRO B CA 1
ATOM 2999 C C . PRO B 1 176 ? 0.499 37.281 20.625 1 96.5 176 PRO B C 1
ATOM 3001 O O . PRO B 1 176 ? -0.091 37.031 21.672 1 96.5 176 PRO B O 1
ATOM 3004 N N . LYS B 1 177 ? 0.465 36.5 19.594 1 96.19 177 LYS B N 1
ATOM 3005 C CA . LYS B 1 177 ? -0.348 35.281 19.562 1 96.19 177 LYS B CA 1
ATOM 3006 C C . LYS B 1 177 ? 0.365 34.125 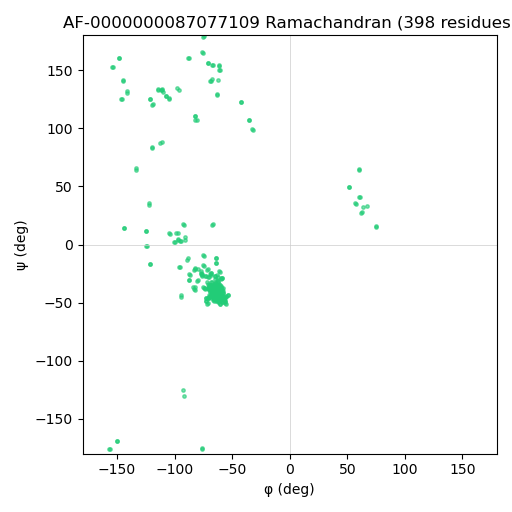20.234 1 96.19 177 LYS B C 1
ATOM 3008 O O . LYS B 1 177 ? -0.264 33.125 20.594 1 96.19 177 LYS B O 1
ATOM 3013 N N . ASN B 1 178 ? 1.695 34.25 20.328 1 97.06 178 ASN B N 1
ATOM 3014 C CA . ASN B 1 178 ? 2.516 33.188 20.891 1 97.06 178 ASN B CA 1
ATOM 3015 C C . ASN B 1 178 ? 3.527 33.719 21.891 1 97.06 178 ASN B C 1
ATOM 3017 O O . ASN B 1 178 ? 4.738 33.594 21.703 1 97.06 178 ASN B O 1
ATOM 3021 N N . PRO B 1 179 ? 3.021 34.25 23 1 96.44 179 PRO B N 1
ATOM 3022 C CA . PRO B 1 179 ? 3.938 34.906 23.938 1 96.44 179 PRO B CA 1
ATOM 3023 C C . PRO B 1 179 ? 5.023 33.969 24.453 1 96.44 179 PRO B C 1
ATOM 3025 O O . PRO B 1 179 ? 6.172 34.375 24.625 1 96.44 179 PRO B O 1
ATOM 3028 N N . HIS B 1 180 ? 4.73 32.812 24.719 1 97.44 180 HIS B N 1
ATOM 3029 C CA . HIS B 1 1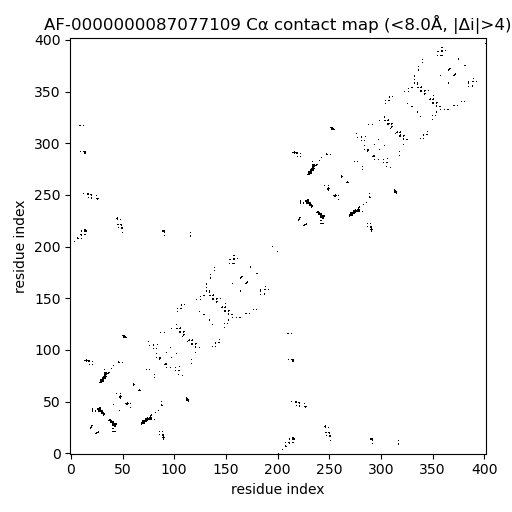80 ? 5.723 31.891 25.25 1 97.44 180 HIS B CA 1
ATOM 3030 C C . HIS B 1 180 ? 6.801 31.594 24.219 1 97.44 180 HIS B C 1
ATOM 3032 O O . HIS B 1 180 ? 7.973 31.422 24.562 1 97.44 180 HIS B O 1
ATOM 3038 N N . LEU B 1 181 ? 6.441 31.516 22.906 1 97.5 181 LEU B N 1
ATOM 3039 C CA . LEU B 1 181 ? 7.43 31.281 21.859 1 97.5 181 LEU B CA 1
ATOM 3040 C C . LEU B 1 181 ? 8.32 32.5 21.672 1 97.5 181 LEU B C 1
ATOM 3042 O O . LEU B 1 181 ? 9.516 32.375 21.375 1 97.5 181 LEU B O 1
ATOM 3046 N N . GLY B 1 182 ? 7.672 33.656 21.781 1 95.44 182 GLY B N 1
ATOM 3047 C CA . GLY B 1 182 ? 8.484 34.875 21.766 1 95.44 182 GLY B CA 1
ATOM 3048 C C . GLY B 1 182 ? 9.57 34.875 22.828 1 95.44 182 GLY B C 1
ATOM 3049 O O . GLY B 1 182 ? 10.711 35.25 22.547 1 95.44 182 GLY B O 1
ATOM 3050 N N . LEU B 1 183 ? 9.219 34.469 24.016 1 95.25 183 LEU B N 1
ATOM 3051 C CA . LEU B 1 183 ? 10.172 34.375 25.125 1 95.25 183 LEU B CA 1
ATOM 3052 C C . LEU B 1 183 ? 11.273 33.375 24.797 1 95.25 183 LEU B C 1
ATOM 3054 O O . LEU B 1 183 ? 12.445 33.625 25.062 1 95.25 183 LEU B O 1
ATOM 3058 N N . GLN B 1 184 ? 10.898 32.281 24.234 1 95.81 184 GLN B N 1
ATOM 3059 C CA . GLN B 1 184 ? 11.867 31.25 23.875 1 95.81 184 GLN B CA 1
ATOM 3060 C C . GLN B 1 184 ? 12.867 31.766 22.844 1 95.81 184 GLN B C 1
ATOM 3062 O O . GLN B 1 184 ? 14.062 31.469 22.922 1 95.81 184 GLN B O 1
ATOM 3067 N N . ILE B 1 185 ? 12.375 32.438 21.875 1 96.31 185 ILE B N 1
ATOM 3068 C CA . ILE B 1 185 ? 13.227 33.031 20.828 1 96.31 185 ILE B CA 1
ATOM 3069 C C . ILE B 1 185 ? 14.234 33.969 21.469 1 96.31 185 ILE B C 1
ATOM 3071 O O . ILE B 1 185 ? 15.43 33.906 21.172 1 96.31 185 ILE B O 1
ATOM 3075 N N . THR B 1 186 ? 13.766 34.844 22.312 1 93.56 186 THR B N 1
ATOM 3076 C CA . THR B 1 186 ? 14.625 35.812 22.984 1 93.56 186 THR B CA 1
ATOM 3077 C C . THR B 1 186 ? 15.703 35.125 23.797 1 93.56 186 THR B C 1
ATOM 3079 O O . THR B 1 186 ? 16.875 35.469 23.719 1 93.56 186 THR B O 1
ATOM 3082 N N . ARG B 1 187 ? 15.328 34.156 24.516 1 94.06 187 ARG B N 1
ATOM 3083 C CA . ARG B 1 187 ? 16.266 33.406 25.344 1 94.06 187 ARG B CA 1
ATOM 3084 C C . ARG B 1 187 ? 17.297 32.688 24.484 1 94.06 187 ARG B C 1
ATOM 3086 O O . ARG B 1 187 ? 18.484 32.688 24.797 1 94.06 187 ARG B O 1
ATOM 3093 N N . ALA B 1 188 ? 16.812 32.031 23.453 1 93.69 188 ALA B N 1
ATOM 3094 C CA . ALA B 1 188 ? 17.734 31.344 22.562 1 93.69 188 ALA B CA 1
ATOM 3095 C C . ALA B 1 188 ? 18.734 32.312 21.938 1 93.69 188 ALA B C 1
ATOM 3097 O O . ALA B 1 188 ? 19.906 31.953 21.766 1 93.69 188 ALA B O 1
ATOM 3098 N N . PHE B 1 189 ? 18.297 33.469 21.594 1 91.12 189 PHE B N 1
ATOM 3099 C CA . PHE B 1 189 ? 19.188 34.469 21.031 1 91.12 189 PHE B CA 1
ATOM 3100 C C . PHE B 1 189 ? 20.234 34.906 22.047 1 91.12 189 PHE B C 1
ATOM 3102 O O . PHE B 1 189 ? 21.406 35.031 21.703 1 91.12 189 PHE B O 1
ATOM 3109 N N . LEU B 1 190 ? 19.781 35.094 23.219 1 91.25 190 LEU B N 1
ATOM 3110 C CA . LEU B 1 190 ? 20.688 35.531 24.281 1 91.25 190 LEU B CA 1
ATOM 3111 C C . LEU B 1 190 ? 21.734 34.469 24.578 1 91.25 190 LEU B C 1
ATOM 3113 O O . LEU B 1 190 ? 22.906 34.781 24.797 1 91.25 190 LEU B O 1
ATOM 3117 N N . MET B 1 191 ? 21.281 33.281 24.594 1 91.38 191 MET B N 1
ATOM 3118 C CA . MET B 1 191 ? 22.219 32.188 24.797 1 91.38 191 MET B CA 1
ATOM 3119 C C . MET B 1 191 ? 23.234 32.094 23.656 1 91.38 191 MET B C 1
ATOM 3121 O O . MET B 1 191 ? 24.406 31.812 23.891 1 91.38 191 MET B O 1
ATOM 3125 N N . ASP B 1 192 ? 22.828 32.344 22.484 1 89.88 192 ASP B N 1
ATOM 3126 C CA . ASP B 1 192 ? 23.703 32.344 21.312 1 89.88 192 ASP B CA 1
ATOM 3127 C C . ASP B 1 192 ? 24.75 33.469 21.375 1 89.88 192 ASP B C 1
ATOM 3129 O O . ASP B 1 192 ? 25.922 33.25 21.078 1 89.88 192 ASP B O 1
ATOM 3133 N N . VAL B 1 193 ? 24.375 34.625 21.828 1 88.56 193 VAL B N 1
ATOM 3134 C CA . VAL B 1 193 ? 25.25 35.781 21.969 1 88.56 193 VAL B CA 1
ATOM 3135 C C . VAL B 1 193 ? 26.297 35.5 23.047 1 88.56 193 VAL B C 1
ATOM 3137 O O . VAL B 1 193 ? 27.484 35.812 22.859 1 88.56 193 VAL B O 1
ATOM 3140 N N . LYS B 1 194 ? 25.812 34.875 24.031 1 88.75 194 LYS B N 1
ATOM 3141 C CA . LYS B 1 194 ? 26.719 34.531 25.141 1 88.75 194 LYS B CA 1
ATOM 3142 C C . LYS B 1 194 ? 27.766 33.531 24.703 1 88.75 194 LYS B C 1
ATOM 3144 O O . LYS B 1 194 ? 28.953 33.656 25.047 1 88.75 194 LYS B O 1
ATOM 3149 N N . THR B 1 195 ? 27.312 32.562 24.094 1 88.25 195 THR B N 1
ATOM 3150 C CA . THR B 1 195 ? 28.219 31.5 23.656 1 88.25 195 THR B CA 1
ATOM 3151 C C . THR B 1 195 ? 29.234 32.062 22.656 1 88.25 195 THR B C 1
ATOM 3153 O O . THR B 1 195 ? 30.422 31.703 22.703 1 88.25 195 THR B O 1
ATOM 3156 N N . LYS B 1 196 ? 28.875 32.938 21.828 1 87.25 196 LYS B N 1
ATOM 3157 C CA . LYS B 1 196 ? 29.766 33.562 20.859 1 87.25 196 LYS B CA 1
ATOM 3158 C C . LYS B 1 196 ? 30.75 34.5 21.547 1 87.25 196 LYS B C 1
ATOM 3160 O O . LYS B 1 196 ? 31.922 34.594 21.141 1 87.25 196 LYS B O 1
ATOM 3165 N N . ARG B 1 197 ? 30.281 35.156 22.516 1 86.62 197 ARG B N 1
ATOM 3166 C CA . ARG B 1 197 ? 31.141 36.031 23.281 1 86.62 197 ARG B CA 1
ATOM 3167 C C . ARG B 1 197 ? 32.219 35.25 24.016 1 86.62 197 ARG B C 1
ATOM 3169 O O . ARG B 1 197 ? 33.406 35.656 24.031 1 86.62 197 ARG B O 1
ATOM 3176 N N . ILE B 1 198 ? 31.781 34.094 24.516 1 87.75 198 ILE B N 1
ATOM 3177 C CA . ILE B 1 198 ? 32.719 33.25 25.266 1 87.75 198 ILE B CA 1
ATOM 3178 C C . ILE B 1 198 ? 33.719 32.625 24.328 1 87.75 198 ILE B C 1
ATOM 3180 O O . ILE B 1 198 ? 34.906 32.531 24.656 1 87.75 198 ILE B O 1
ATOM 3184 N N . ASN B 1 199 ? 33.25 32.375 23.156 1 84.62 199 ASN B N 1
ATOM 3185 C CA . ASN B 1 199 ? 34.125 31.688 22.219 1 84.62 199 ASN B CA 1
ATOM 3186 C C . ASN B 1 199 ? 34.938 32.688 21.375 1 84.62 199 ASN B C 1
ATOM 3188 O O . ASN B 1 199 ? 35.812 32.281 20.625 1 84.62 199 ASN B O 1
ATOM 3192 N N . GLY B 1 200 ? 34.812 34.156 21.656 1 75.06 200 GLY B N 1
ATOM 3193 C CA . GLY B 1 200 ? 35.562 35.188 20.969 1 75.06 200 GLY B CA 1
ATOM 3194 C C . GLY B 1 200 ? 35.188 35.312 19.5 1 75.06 200 GLY B C 1
ATOM 3195 O O . GLY B 1 200 ? 36.031 35.656 18.672 1 75.06 200 GLY B O 1
ATOM 3196 N N . VAL B 1 201 ? 33.938 35.062 19.203 1 68.56 201 VAL B N 1
ATOM 3197 C CA . VAL B 1 201 ? 33.531 35.188 17.797 1 68.56 201 VAL B CA 1
ATOM 3198 C C . VAL B 1 201 ? 32.375 36.125 17.688 1 68.56 201 VAL B C 1
ATOM 3200 O O . VAL B 1 201 ? 31.531 36.219 18.594 1 68.56 201 VAL B O 1
#

Sequence (402 aa):
MKEIEEDLNKKIRFLSGLIVAFRDQIHTDIQLKPGNDGPTIPAHRALLAARSEIFRDMLDSDDCKAPPSDTITIPELNTEELESLLEFLYSGNLDSDKLEKHVYSLFVAADKYEIPYLQDFCERYMLSSLNASNVLEILEISDVCSNKTLKETALSFIVKNMEDIVFSGKYDVFAPKNPHLGLQITRAFLMDVKTKRINGVMKEIEEDLNKKIRFLSGLIVAFRDQIHTDIQLKPGNDGPTIPAHRALLAARSEIFRDMLDSDDCKAPPSDTITIPELNTEELESLLEFLYSGNLDSDKLEKHVYSLFVAADKYEIPYLQDFCERYMLSSLNASNVLEILEISDVCSNKTLKETALSFIVKNMEDIVFSGKYDVFAPKNPHLGLQITRAFLMDVKTKRINGV

Solvent-accessible surface area (backbone atoms only — not comparable to full-atom values): 21481 Å² total; per-residue (Å²): 110,72,63,58,54,51,52,53,50,52,46,42,53,60,50,29,39,45,35,53,23,56,76,68,55,40,74,51,71,30,28,38,28,26,43,68,73,46,75,65,44,69,35,47,59,34,58,45,32,45,59,12,63,49,45,29,52,60,61,54,60,31,74,75,67,61,81,52,69,59,58,47,75,41,65,90,29,38,54,68,50,44,51,52,53,51,49,25,74,42,42,71,48,74,56,66,70,56,41,72,73,35,36,68,63,48,32,52,47,18,58,74,36,50,22,65,69,55,29,51,54,36,48,52,51,49,66,73,65,60,43,88,91,48,33,67,59,47,32,51,52,18,58,76,64,68,35,62,68,55,28,52,52,33,49,50,50,42,51,76,40,35,73,71,45,67,74,30,74,64,36,66,61,45,34,80,76,33,56,70,58,45,50,48,52,52,50,53,38,51,53,52,54,48,52,28,57,73,70,74,96,110,69,63,57,54,52,51,52,51,53,47,42,53,61,51,27,40,46,35,52,23,55,75,68,55,41,74,50,71,31,28,38,28,26,42,68,72,46,74,65,43,69,36,46,59,34,60,45,34,45,60,14,63,49,45,29,50,59,61,54,60,32,73,76,64,63,81,54,69,60,57,46,75,41,65,90,29,38,55,68,51,43,50,51,52,50,49,24,75,42,41,72,49,72,55,66,71,57,41,71,73,36,36,68,63,49,33,52,47,18,58,73,36,50,22,64,67,56,29,52,53,36,48,51,49,50,65,73,65,60,42,88,90,48,32,69,60,48,32,52,53,19,57,77,64,67,35,60,68,56,27,52,51,32,49,52,51,43,51,76,41,35,73,72,44,67,72,29,73,65,36,64,60,46,34,78,77,32,54,69,58,44,50,50,53,53,50,51,38,51,52,52,53,49,52,27,58,73,70,72,97

Nearest PDB structures (foldseek):
  4j8z-assembly1_A  TM=8.700E-01  e=4.436E-12  Homo sapiens
  8dws-assembly1_A  TM=8.769E-01  e=1.138E-11  Homo sapiens
  8dwv-assembly1_E  TM=8.786E-01  e=1.302E-10  Homo sapiens
  8dwu-assembly1_J  TM=8.773E-01  e=1.624E-10  Homo sapiens
  9ety-assembly1_B  TM=7.614E-01  e=2.127E-08  Homo sapiens

Secondary structure (DSSP, 8-state):
-HHHHHHHHHHHHHHHTTHHHHHTTTT--EEEEETT----EEE-HHHHHHH-HHHHHHHHHTTTSSS--SEEEETT--HHHHHHHHHHHHHS---HHHHHHHHHHHHHHHHHTT-HHHHHHHHHHHHHT--TTTHHHHHHHHHHTT-HHHHHHHHHHHHHTHHHHHTSHHHHHHHHH-HHHHHHHHHHHHHHHHHHHHHT-/-HHHHHHHHHHHHHHHTTHHHHHTTTT--EEEEETT----EEE-HHHHHHH-HHHHHHHHHTTTSSS--SEEEETT--HHHHHHHHHHHHHS---HHHHHHHHHHHHHHHHHTT-HHHHHHHHHHHHHT--TTTHHHHHHHHHHTT-HHHHHHHHHHHHHTHHHHHTSHHHHHHHHH-HHHHHHHHHHHHHHHHHHHHHT-